Protein AF-A0A962WFE6-F1 (afdb_monomer)

Mean predicted aligned error: 22.73 Å

Foldseek 3Di:
DDDPPQDPFQQKKWKWKDFDDDDTDIDMAGQPVFKEFEAADPDCPPVNDQWDADPVSRYIHGPAPQGHRGAKMWGQDSVQGIKIDGPPIPVAKDWPNHGDDGIDGQDQQIWIDGHRMIMGMHRDPPVPPDDDDDDDDDDDDDDDDDDDDDDDDDDDDDDDDDDDDDDDDDDDDDDDDDDDDDDDDDDDDDDDDDDDDDDDDDDDDDDDDDDDDDPDDDDDDPVLADDDPLNVCCVVVLDPRVGSVVLVVQCVVVVHDSLVSVLVPDDLVSCVVVLVVVCVVVVAAEDEDQVVQLVFFDDDPLQDLVNCVVLLWTWGDDDDPQETEIEGQDPPPPVSVVVCVVRPPHHYGYHHYRPVSSVVSSVVVVVVCVVVPPQPAAEAEDDPVRLVVCVVPVVPDDLVVNLSSLVQVLVVLVFFKWKFDDDPFWTWIWTQHPNDIDTDDIHGLVCVLVNVQVVCVQFVHDSVDFPDKDWGWHWHQHPNWTWIWIKIWDQDPRTIMIMIGIDGLVLLQLACVPVPDDPVVSVVLVVVLPDQDDDDDDDDDPPPCRVSNVSNSVSPDPLVPFAAEEEDQADRHDRPSYHYHYADVVVPRDLVNRVVVVVVVPGSYYYYD

pLDDT: mean 74.24, std 23.18, range [21.94, 98.12]

Structure (mmCIF, N/CA/C/O backbone):
data_AF-A0A962WFE6-F1
#
_entry.id   AF-A0A962WFE6-F1
#
loop_
_atom_site.group_PDB
_atom_site.id
_atom_site.type_symbol
_atom_site.label_atom_id
_atom_site.label_alt_id
_atom_site.label_comp_id
_atom_site.label_asym_id
_atom_site.label_entity_id
_atom_site.label_seq_id
_atom_site.pdbx_PDB_ins_code
_atom_site.Cartn_x
_atom_site.Cartn_y
_atom_site.Cartn_z
_atom_site.occupancy
_atom_site.B_iso_or_equiv
_atom_site.auth_seq_id
_atom_site.auth_comp_id
_atom_site.auth_asym_id
_atom_site.auth_atom_id
_atom_site.pdbx_PDB_model_num
ATOM 1 N N . MET A 1 1 ? -25.437 59.662 17.216 1.00 37.47 1 MET A N 1
ATOM 2 C CA . MET A 1 1 ? -25.339 58.792 16.023 1.00 37.47 1 MET A CA 1
ATOM 3 C C . MET A 1 1 ? -26.642 58.022 15.920 1.00 37.47 1 MET A C 1
ATOM 5 O O . MET A 1 1 ? -27.067 57.496 16.943 1.00 37.47 1 MET A O 1
ATOM 9 N N . ASN A 1 2 ? -27.286 57.975 14.752 1.00 31.72 2 ASN A N 1
ATOM 10 C CA . ASN A 1 2 ? -28.442 57.094 14.572 1.00 31.72 2 ASN A CA 1
ATOM 11 C C . ASN A 1 2 ? -27.957 55.643 14.601 1.00 31.72 2 ASN A C 1
ATOM 13 O O . ASN A 1 2 ? -27.084 55.281 13.815 1.00 31.72 2 ASN A O 1
ATOM 17 N N . ARG A 1 3 ? -28.560 54.805 15.449 1.00 27.11 3 ARG A N 1
ATOM 18 C CA . ARG A 1 3 ? -28.691 53.390 15.092 1.00 27.11 3 ARG A CA 1
ATOM 19 C C . ARG A 1 3 ? -29.715 53.337 13.953 1.00 27.11 3 ARG A C 1
ATOM 21 O O . ARG A 1 3 ? -30.795 53.904 14.139 1.00 27.11 3 ARG A O 1
ATOM 28 N N . PRO A 1 4 ? -29.420 52.732 12.789 1.00 35.19 4 PRO A N 1
ATOM 29 C CA . PRO A 1 4 ? -30.483 52.399 11.853 1.00 35.19 4 PRO A CA 1
ATOM 30 C C . PRO A 1 4 ? -31.463 51.455 12.561 1.00 35.19 4 PRO A C 1
ATOM 32 O O . PRO A 1 4 ? -31.054 50.645 13.397 1.00 35.19 4 PRO A O 1
ATOM 35 N N . ALA A 1 5 ? -32.755 51.575 12.260 1.00 34.53 5 ALA A N 1
ATOM 36 C CA . ALA A 1 5 ? -33.719 50.581 12.716 1.00 34.53 5 ALA A CA 1
ATOM 37 C C . ALA A 1 5 ? -33.330 49.213 12.138 1.00 34.53 5 ALA A C 1
ATOM 39 O O . ALA A 1 5 ? -32.905 49.142 10.981 1.00 34.53 5 ALA A O 1
ATOM 40 N N . LEU A 1 6 ? -33.498 48.137 12.915 1.00 38.16 6 LEU A N 1
ATOM 41 C CA . LEU A 1 6 ? -33.465 46.798 12.334 1.00 38.16 6 LEU A CA 1
ATOM 42 C C . LEU A 1 6 ? -34.577 46.748 11.284 1.00 38.16 6 LEU A C 1
ATOM 44 O O . LEU A 1 6 ? -35.758 46.833 11.624 1.00 38.16 6 LEU A O 1
ATOM 48 N N . LYS A 1 7 ? -34.202 46.606 10.011 1.00 40.69 7 LYS A N 1
ATOM 49 C CA . LYS A 1 7 ? -35.133 46.062 9.028 1.00 40.69 7 LYS A CA 1
ATOM 50 C C . LYS A 1 7 ? -35.465 44.656 9.514 1.00 40.69 7 LYS A C 1
ATOM 52 O O . LYS A 1 7 ? -34.558 43.831 9.602 1.00 40.69 7 LYS A O 1
ATOM 57 N N . MET A 1 8 ? -36.733 44.383 9.813 1.00 47.50 8 MET A N 1
ATOM 58 C CA . MET A 1 8 ? -37.209 43.003 9.845 1.00 47.50 8 MET A CA 1
ATOM 59 C C . MET A 1 8 ? -37.100 42.480 8.415 1.00 47.50 8 MET A C 1
ATOM 61 O O . MET A 1 8 ? -37.927 42.790 7.559 1.00 47.50 8 MET A O 1
ATOM 65 N N . GLN A 1 9 ? -35.986 41.808 8.139 1.00 53.09 9 GLN A N 1
ATOM 66 C CA . GLN A 1 9 ? -35.747 41.153 6.866 1.00 53.09 9 GLN A CA 1
ATOM 67 C C . GLN A 1 9 ? -36.680 39.929 6.721 1.00 53.09 9 GLN A C 1
ATOM 69 O O . GLN A 1 9 ? -37.175 39.423 7.732 1.00 53.09 9 GLN A O 1
ATOM 74 N N . PRO A 1 10 ? -36.955 39.470 5.487 1.00 54.47 10 PRO A N 1
ATOM 75 C CA . PRO A 1 10 ? -37.842 38.337 5.208 1.00 54.47 10 PRO A CA 1
ATOM 76 C C . PRO A 1 10 ? -37.445 37.045 5.947 1.00 54.47 10 PRO A C 1
ATOM 78 O O . PRO A 1 10 ? -36.516 36.349 5.546 1.00 54.47 10 PRO A O 1
ATOM 81 N N . GLN A 1 11 ? -38.210 36.684 6.984 1.00 67.56 11 GLN A N 1
ATOM 82 C CA . GLN A 1 11 ? -38.046 35.445 7.766 1.00 67.56 11 GLN A CA 1
ATOM 83 C C . GLN A 1 11 ? -38.528 34.177 7.034 1.00 67.56 11 GLN A C 1
ATOM 85 O O . GLN A 1 11 ? -38.663 33.130 7.659 1.00 67.56 11 GLN A O 1
ATOM 90 N N . ALA A 1 12 ? -38.813 34.258 5.735 1.00 78.81 12 ALA A N 1
ATOM 91 C CA . ALA A 1 12 ? -39.232 33.124 4.927 1.00 78.81 12 ALA A CA 1
ATOM 92 C C . ALA A 1 12 ? -38.567 33.168 3.545 1.00 78.81 12 ALA A C 1
ATOM 94 O O . ALA A 1 12 ? -38.387 34.244 2.969 1.00 78.81 12 ALA A O 1
ATOM 95 N N . LEU A 1 13 ? -38.218 32.002 3.005 1.00 84.06 13 LEU A N 1
ATOM 96 C CA . LEU A 1 13 ? -37.596 31.837 1.692 1.00 84.06 13 LEU A CA 1
ATOM 97 C C . LEU A 1 13 ? -38.460 30.917 0.833 1.00 84.06 13 LEU A C 1
ATOM 99 O O . LEU A 1 13 ? -38.635 29.750 1.177 1.00 84.06 13 LEU A O 1
ATOM 103 N N . ARG A 1 14 ? -38.981 31.412 -0.295 1.00 86.50 14 ARG A N 1
ATOM 104 C CA . ARG A 1 14 ? -39.600 30.543 -1.300 1.00 86.50 14 ARG A CA 1
ATOM 105 C C . ARG A 1 14 ? -38.505 29.844 -2.092 1.00 86.50 14 ARG A C 1
ATOM 107 O O . ARG A 1 14 ? -37.544 30.484 -2.525 1.00 86.50 14 ARG A O 1
ATOM 114 N N . VAL A 1 15 ? -38.690 28.549 -2.291 1.00 85.12 15 VAL A N 1
ATOM 115 C CA . VAL A 1 15 ? -37.812 27.677 -3.062 1.00 85.12 15 VAL A CA 1
ATOM 116 C C . VAL A 1 15 ? -38.646 27.040 -4.165 1.00 85.12 15 VAL A C 1
ATOM 118 O O . VAL A 1 15 ? -39.562 26.273 -3.884 1.00 85.12 15 VAL A O 1
ATOM 121 N N . THR A 1 16 ? -38.320 27.369 -5.413 1.00 84.50 16 THR A N 1
ATOM 122 C CA . THR A 1 16 ? -38.904 26.746 -6.606 1.00 84.50 16 THR A CA 1
ATOM 123 C C . THR A 1 16 ? -37.903 25.743 -7.167 1.00 84.50 16 THR A C 1
ATOM 125 O O . THR A 1 16 ? -36.825 26.127 -7.631 1.00 84.50 16 THR A O 1
ATOM 128 N N . VAL A 1 17 ? -38.242 24.457 -7.130 1.00 81.25 17 VAL A N 1
ATOM 129 C CA . VAL A 1 17 ? -37.422 23.348 -7.639 1.00 81.25 17 VAL A CA 1
ATOM 130 C C . VAL A 1 17 ? -37.636 23.173 -9.138 1.00 81.25 17 VAL A C 1
ATOM 132 O O . VAL A 1 17 ? -38.768 23.209 -9.615 1.00 81.25 17 VAL A O 1
ATOM 135 N N . ARG A 1 18 ? -36.572 22.891 -9.897 1.00 79.50 18 ARG A N 1
ATOM 136 C CA . ARG A 1 18 ? -36.665 22.363 -11.266 1.00 79.50 18 ARG A CA 1
ATOM 137 C C . ARG A 1 18 ? -35.657 21.231 -11.470 1.00 79.50 18 ARG A C 1
ATOM 139 O O . ARG A 1 18 ? -34.460 21.481 -11.600 1.00 79.50 18 ARG A O 1
ATOM 146 N N . THR A 1 19 ? -36.147 19.995 -11.527 1.00 67.94 19 THR A N 1
ATOM 147 C CA . THR A 1 19 ? -35.404 18.834 -12.048 1.00 67.94 19 THR A CA 1
ATOM 148 C C . THR A 1 19 ? -35.606 18.711 -13.566 1.00 67.94 19 THR A C 1
ATOM 150 O O . THR A 1 19 ? -36.479 19.369 -14.138 1.00 67.94 19 THR A O 1
ATOM 153 N N . GLY A 1 20 ? -34.774 17.911 -14.244 1.00 56.03 20 GLY A N 1
ATOM 154 C CA . GLY A 1 20 ? -34.591 17.891 -15.709 1.00 56.03 20 GLY A CA 1
ATOM 155 C C . GLY A 1 20 ? -35.759 17.383 -16.575 1.00 56.03 20 GLY A C 1
ATOM 156 O O . GLY A 1 20 ? -35.563 16.494 -17.398 1.00 56.03 20 GLY A O 1
ATOM 157 N N . GLY A 1 21 ? -36.957 17.951 -16.424 1.00 52.16 21 GLY A N 1
ATOM 158 C CA . GLY A 1 21 ? -38.159 17.635 -17.208 1.00 52.16 21 GLY A CA 1
ATOM 159 C C . GLY A 1 21 ? -39.479 17.746 -16.433 1.00 52.16 21 GLY A C 1
ATOM 160 O O . GLY A 1 21 ? -40.542 17.676 -17.046 1.00 52.16 21 GLY A O 1
ATOM 161 N N . GLY A 1 22 ? -39.423 17.919 -15.108 1.00 53.38 22 GLY A N 1
ATOM 162 C CA . GLY A 1 22 ? -40.600 17.982 -14.239 1.00 53.38 22 GLY A CA 1
ATOM 163 C C . GLY A 1 22 ? -41.364 19.312 -14.284 1.00 53.38 22 GLY A C 1
ATOM 164 O O . GLY A 1 22 ? -40.865 20.341 -14.752 1.00 53.38 22 GLY A O 1
ATOM 165 N N . ALA A 1 23 ? -42.582 19.290 -13.738 1.00 50.41 23 ALA A N 1
ATOM 166 C CA . ALA A 1 23 ? -43.240 20.507 -13.267 1.00 50.41 23 ALA A CA 1
ATOM 167 C C . ALA A 1 23 ? -42.469 21.070 -12.052 1.00 50.41 23 ALA A C 1
ATOM 169 O O . ALA A 1 23 ? -41.825 20.293 -11.347 1.00 50.41 23 ALA A O 1
ATOM 170 N N . PRO A 1 24 ? -42.484 22.392 -11.812 1.00 59.84 24 PRO A N 1
ATOM 171 C CA . PRO A 1 24 ? -41.824 22.960 -10.645 1.00 59.84 24 PRO A CA 1
ATOM 172 C C . PRO A 1 24 ? -42.601 22.657 -9.357 1.00 59.84 24 PRO A C 1
ATOM 174 O O . PRO A 1 24 ? -43.800 22.929 -9.291 1.00 59.84 24 PRO A O 1
ATOM 177 N N . ASP A 1 25 ? -41.906 22.147 -8.341 1.00 70.12 25 ASP A N 1
ATOM 178 C CA . ASP A 1 25 ? -42.404 22.081 -6.964 1.00 70.12 25 ASP A CA 1
ATOM 179 C C . ASP A 1 25 ? -42.006 23.369 -6.223 1.00 70.12 25 ASP A C 1
ATOM 181 O O . ASP A 1 25 ? -40.836 23.760 -6.241 1.00 70.12 25 ASP A O 1
ATOM 185 N N . ASP A 1 26 ? -42.967 24.014 -5.561 1.00 77.75 26 ASP A N 1
ATOM 186 C CA . ASP A 1 26 ? -42.768 25.220 -4.748 1.00 77.75 26 ASP A CA 1
ATOM 187 C C . ASP A 1 26 ? -42.945 24.884 -3.259 1.00 77.75 26 ASP A C 1
ATOM 189 O O . ASP A 1 26 ? -43.975 24.338 -2.859 1.00 77.75 26 ASP A O 1
ATOM 193 N N . PHE A 1 27 ? -41.984 25.275 -2.420 1.00 80.31 27 PHE A N 1
ATOM 194 C CA . PHE A 1 27 ? -42.115 25.247 -0.959 1.00 80.31 27 PHE A CA 1
ATOM 195 C C . PHE A 1 27 ? -41.532 26.506 -0.305 1.00 80.31 27 PHE A C 1
ATOM 197 O O . PHE A 1 27 ? -40.940 27.366 -0.965 1.00 80.31 27 PHE A O 1
ATOM 204 N N . VAL A 1 28 ? -41.742 26.645 1.006 1.00 81.69 28 VAL A N 1
ATOM 205 C CA . VAL A 1 28 ? -41.278 27.784 1.805 1.00 81.69 28 VAL A CA 1
ATOM 206 C C . VAL A 1 28 ? -40.507 27.276 3.016 1.00 81.69 28 VAL A C 1
ATOM 208 O O . VAL A 1 28 ? -41.004 26.426 3.747 1.00 81.69 28 VAL A O 1
ATOM 211 N N . LEU A 1 29 ? -39.312 27.823 3.222 1.00 81.69 29 LEU A N 1
ATOM 212 C CA . LEU A 1 29 ? -38.493 27.627 4.417 1.00 81.69 29 LEU A CA 1
ATOM 213 C C . LEU A 1 29 ? -38.719 28.796 5.378 1.00 81.69 29 LEU A C 1
ATOM 215 O O . LEU A 1 29 ? -38.765 29.941 4.921 1.00 81.69 29 LEU A O 1
ATOM 219 N N . ASP A 1 30 ? -38.814 28.545 6.683 1.00 73.62 30 ASP A N 1
ATOM 220 C CA . ASP A 1 30 ? -38.769 29.600 7.704 1.00 73.62 30 ASP A CA 1
ATOM 221 C C . ASP A 1 30 ? -37.339 29.840 8.215 1.00 73.62 30 ASP A C 1
ATOM 223 O O . ASP A 1 30 ? -36.505 28.941 8.225 1.00 73.62 30 ASP A O 1
ATOM 227 N N . GLY A 1 31 ? -37.036 31.067 8.638 1.00 60.31 31 GLY A N 1
ATOM 228 C CA . GLY A 1 31 ? -35.746 31.448 9.224 1.00 60.31 31 GLY A CA 1
ATOM 229 C C . GLY A 1 31 ? -35.655 31.226 10.739 1.00 60.31 31 GLY A C 1
ATOM 230 O O . GLY A 1 31 ? -34.865 31.905 11.394 1.00 60.31 31 GLY A O 1
ATOM 231 N N . ILE A 1 32 ? -36.500 30.363 11.317 1.00 59.19 32 ILE A N 1
ATOM 232 C CA . ILE A 1 32 ? -36.575 30.082 12.761 1.00 59.19 32 ILE A CA 1
ATOM 233 C C . ILE A 1 32 ? -35.850 28.769 13.095 1.00 59.19 32 ILE A C 1
ATOM 235 O O . ILE A 1 32 ? -35.189 28.707 14.131 1.00 59.19 32 ILE A O 1
ATOM 239 N N . SER A 1 33 ? -35.897 27.762 12.214 1.00 58.44 33 SER A N 1
ATOM 240 C CA . SER A 1 33 ? -35.107 26.518 12.339 1.00 58.44 33 SER A CA 1
ATOM 241 C C . SER A 1 33 ? -33.586 26.726 12.204 1.00 58.44 33 SER A C 1
ATOM 243 O O . SER A 1 33 ? -32.796 25.971 12.766 1.00 58.44 33 SER A O 1
ATOM 245 N N . GLY A 1 34 ? -33.159 27.788 11.514 1.00 64.25 34 GLY A N 1
ATOM 246 C CA . GLY A 1 34 ? -31.775 28.275 11.479 1.00 64.25 34 GLY A CA 1
ATOM 247 C C . GLY A 1 34 ? -30.902 27.722 10.345 1.00 64.25 34 GLY A C 1
ATOM 248 O O . GLY A 1 34 ? -30.227 28.513 9.687 1.00 64.25 34 GLY A O 1
ATOM 249 N N . GLU A 1 35 ? -30.928 26.414 10.070 1.00 82.12 35 GLU A N 1
ATOM 250 C CA . GLU A 1 35 ? -30.151 25.778 8.990 1.00 82.12 35 GLU A CA 1
ATOM 251 C C . GLU A 1 35 ? -30.949 24.672 8.284 1.00 82.12 35 GLU A C 1
ATOM 253 O O . GLU A 1 35 ? -31.484 23.781 8.933 1.00 82.12 35 GLU A O 1
ATOM 258 N N . TYR A 1 36 ? -30.947 24.692 6.947 1.00 86.75 36 TYR A N 1
ATOM 259 C CA . TYR A 1 36 ? -31.472 23.629 6.091 1.00 86.75 36 TYR A CA 1
ATOM 260 C C . TYR A 1 36 ? -30.341 22.997 5.287 1.00 86.75 36 TYR A C 1
ATOM 262 O O . TYR A 1 36 ? -29.592 23.689 4.590 1.00 86.75 36 TYR A O 1
ATOM 270 N N . ARG A 1 37 ? -30.233 21.671 5.326 1.00 89.38 37 ARG A N 1
ATOM 271 C CA . ARG A 1 37 ? -29.210 20.914 4.591 1.00 89.38 37 ARG A CA 1
ATOM 272 C C . ARG A 1 37 ? -29.788 20.329 3.317 1.00 89.38 37 ARG A C 1
ATOM 274 O O . ARG A 1 37 ? -30.703 19.515 3.374 1.00 89.38 37 ARG A O 1
ATOM 281 N N . VAL A 1 38 ? -29.234 20.706 2.166 1.00 89.69 38 VAL A N 1
ATOM 282 C CA . VAL A 1 38 ? -29.639 20.136 0.877 1.00 89.69 38 VAL A CA 1
ATOM 283 C C . VAL A 1 38 ? -28.786 18.910 0.579 1.00 89.69 38 VAL A C 1
ATOM 285 O O . VAL A 1 38 ? -27.551 18.978 0.560 1.00 89.69 38 VAL A O 1
ATOM 288 N N . GLY A 1 39 ? -29.446 17.778 0.352 1.00 86.44 39 GLY A N 1
ATOM 289 C CA . GLY A 1 39 ? -28.802 16.482 0.190 1.00 86.44 39 GLY A CA 1
ATOM 290 C C . GLY A 1 39 ? -29.530 15.569 -0.789 1.00 86.44 39 GLY A C 1
ATOM 291 O O . GLY A 1 39 ? -30.694 15.778 -1.117 1.00 86.44 39 GLY A O 1
ATOM 292 N N . ARG A 1 40 ? -28.848 14.529 -1.269 1.00 87.00 40 ARG A N 1
ATOM 293 C CA . ARG A 1 40 ? -29.458 13.536 -2.159 1.00 87.00 40 ARG A CA 1
ATOM 294 C C . ARG A 1 40 ? -30.413 12.616 -1.395 1.00 87.00 40 ARG A C 1
ATOM 296 O O . ARG A 1 40 ? -29.980 11.890 -0.498 1.00 87.00 40 ARG A O 1
ATOM 303 N N . GLY A 1 41 ? -31.680 12.603 -1.802 1.00 74.75 41 GLY A N 1
ATOM 304 C CA . GLY A 1 41 ? -32.680 11.637 -1.350 1.00 74.75 41 GLY A CA 1
ATOM 305 C C . GLY A 1 41 ? -32.356 10.213 -1.812 1.00 74.75 41 GLY A C 1
ATOM 306 O O . GLY A 1 41 ? -31.716 10.000 -2.838 1.00 74.75 41 GLY A O 1
ATOM 307 N N . THR A 1 42 ? -32.790 9.213 -1.046 1.00 56.59 42 THR A N 1
ATOM 308 C CA . THR A 1 42 ? -32.749 7.793 -1.465 1.00 56.59 42 THR A CA 1
ATOM 309 C C . THR A 1 42 ? -34.133 7.156 -1.533 1.00 56.59 42 THR A C 1
ATOM 311 O O . THR A 1 42 ? -34.254 5.957 -1.770 1.00 56.59 42 THR A O 1
ATOM 314 N N . HIS A 1 43 ? -35.170 7.962 -1.325 1.00 51.62 43 HIS A N 1
ATOM 315 C CA . HIS A 1 43 ? -36.565 7.608 -1.494 1.00 51.62 43 HIS A CA 1
ATOM 316 C C . HIS A 1 43 ? -37.208 8.662 -2.389 1.00 51.62 43 HIS A C 1
ATOM 318 O O . HIS A 1 43 ? -37.159 9.845 -2.064 1.00 51.62 43 HIS A O 1
ATOM 324 N N . THR A 1 44 ? -37.901 8.236 -3.442 1.00 48.84 44 THR A N 1
ATOM 325 C CA . THR A 1 44 ? -39.114 8.956 -3.828 1.00 48.84 44 THR A CA 1
ATOM 326 C C . THR A 1 44 ? -40.042 8.936 -2.617 1.00 48.84 44 THR A C 1
ATOM 328 O O . THR A 1 44 ? -40.292 7.860 -2.059 1.00 48.84 44 THR A O 1
ATOM 331 N N . SER A 1 45 ? -40.551 10.093 -2.201 1.00 44.56 45 SER A N 1
ATOM 332 C CA . SER A 1 45 ? -41.589 10.168 -1.170 1.00 44.56 45 SER A CA 1
ATOM 333 C C . SER A 1 45 ? -42.812 9.320 -1.561 1.00 44.56 45 SER A C 1
ATOM 335 O O . SER A 1 45 ? -42.999 8.969 -2.729 1.00 44.56 45 SER A O 1
ATOM 337 N N . GLY A 1 46 ? -43.716 9.048 -0.615 1.00 43.91 46 GLY A N 1
ATOM 338 C CA . GLY A 1 46 ? -45.001 8.402 -0.930 1.00 43.91 46 GLY A CA 1
ATOM 339 C C . GLY A 1 46 ? -45.873 9.180 -1.936 1.00 43.91 46 GLY A C 1
ATOM 340 O O . GLY A 1 46 ? -46.797 8.602 -2.500 1.00 43.91 46 GLY A O 1
ATOM 341 N N . SER A 1 47 ? -45.570 10.465 -2.182 1.00 50.34 47 SER A N 1
ATOM 342 C CA . SER A 1 47 ? -46.196 11.309 -3.211 1.00 50.34 47 SER A CA 1
ATOM 343 C C . SER A 1 47 ? -45.499 11.258 -4.580 1.00 50.34 47 SER A C 1
ATOM 345 O O . SER A 1 47 ? -46.045 11.783 -5.546 1.00 50.34 47 SER A O 1
ATOM 347 N N . GLY A 1 48 ? -44.318 10.635 -4.692 1.00 52.75 48 GLY A N 1
ATOM 348 C CA . GLY A 1 48 ? -43.549 10.559 -5.940 1.00 52.75 48 GLY A CA 1
ATOM 349 C C . GLY A 1 48 ? -42.910 11.882 -6.380 1.00 52.75 48 GLY A C 1
ATOM 350 O O . GLY A 1 48 ? -42.583 12.028 -7.557 1.00 52.75 48 GLY A O 1
ATOM 351 N N . GLN A 1 49 ? -42.753 12.849 -5.470 1.00 58.22 49 GLN A N 1
ATOM 352 C CA . GLN A 1 49 ? -42.143 14.146 -5.779 1.00 58.22 49 GLN A CA 1
ATOM 353 C C . GLN A 1 49 ? -40.604 14.070 -5.779 1.00 58.22 49 GLN A C 1
ATOM 355 O O . GLN A 1 49 ? -40.029 13.359 -4.950 1.00 58.22 49 GLN A O 1
ATOM 360 N N . PRO A 1 50 ? -39.926 14.814 -6.676 1.00 63.31 50 PRO A N 1
ATOM 361 C CA . PRO A 1 50 ? -38.468 14.823 -6.795 1.00 63.31 50 PRO A CA 1
ATOM 362 C C . PRO A 1 50 ? -37.752 15.560 -5.653 1.00 63.31 50 PRO A C 1
ATOM 364 O O . PRO A 1 50 ? -36.532 15.450 -5.539 1.00 63.31 50 PRO A O 1
ATOM 367 N N . VAL A 1 51 ? -38.471 16.328 -4.827 1.00 75.50 51 VAL A N 1
ATOM 368 C CA . VAL A 1 51 ? -37.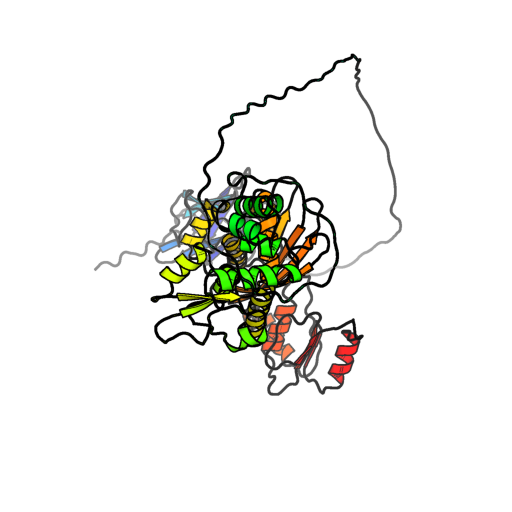939 16.946 -3.605 1.00 75.50 51 VAL A CA 1
ATOM 369 C C . VAL A 1 51 ? -38.928 16.781 -2.459 1.00 75.50 51 VAL A C 1
ATOM 371 O O . VAL A 1 51 ? -40.135 16.923 -2.647 1.00 75.50 51 VAL A O 1
ATOM 374 N N . TYR A 1 52 ? -38.406 16.511 -1.265 1.00 76.62 52 TYR A N 1
ATOM 375 C CA . TYR A 1 52 ? -39.156 16.544 -0.011 1.00 76.62 52 TYR A CA 1
ATOM 376 C C . TYR A 1 52 ? -38.297 17.132 1.116 1.00 76.62 52 TYR A C 1
ATOM 378 O O . TYR A 1 52 ? -37.068 17.130 1.043 1.00 76.62 52 TYR A O 1
ATOM 386 N N . ILE A 1 53 ? -38.951 17.635 2.160 1.00 75.94 53 ILE A N 1
ATOM 387 C CA . ILE A 1 53 ? -38.315 18.009 3.431 1.00 75.94 53 ILE A CA 1
ATOM 388 C C . ILE A 1 53 ? -38.623 16.896 4.440 1.00 75.94 53 ILE A C 1
ATOM 390 O O . ILE A 1 53 ? -39.660 16.239 4.319 1.00 75.94 53 ILE A O 1
ATOM 394 N N . ASP A 1 54 ? -37.727 16.632 5.389 1.00 73.88 54 ASP A N 1
ATOM 395 C CA . ASP A 1 54 ? -37.976 15.657 6.453 1.00 73.88 54 ASP A CA 1
ATOM 396 C C . ASP A 1 54 ? -38.945 16.149 7.541 1.00 73.88 54 ASP A C 1
ATOM 398 O O . ASP A 1 54 ? -39.227 17.338 7.670 1.00 73.88 54 ASP A O 1
ATOM 402 N N . ASP A 1 55 ? -39.442 15.208 8.353 1.00 65.88 55 ASP A N 1
ATOM 403 C CA . ASP A 1 55 ? -40.427 15.455 9.421 1.00 65.88 55 ASP A CA 1
ATOM 404 C C . ASP A 1 55 ? -39.931 16.427 10.518 1.00 65.88 55 ASP A C 1
ATOM 406 O O . ASP A 1 55 ? -40.716 16.862 11.362 1.00 65.88 55 ASP A O 1
ATOM 410 N N . LEU A 1 56 ? -38.630 16.744 10.530 1.00 66.50 56 LEU A N 1
ATOM 411 C CA . LEU A 1 56 ? -37.995 17.703 11.440 1.00 66.50 56 LEU A CA 1
ATOM 412 C C . LEU A 1 56 ? -37.874 19.113 10.843 1.00 66.50 56 LEU A C 1
ATOM 414 O O . LEU A 1 56 ? -37.727 20.070 11.599 1.00 66.50 56 LEU A O 1
ATOM 418 N N . GLY A 1 57 ? -37.954 19.259 9.516 1.00 65.88 57 GLY A N 1
ATOM 419 C CA . GLY A 1 57 ? -37.763 20.540 8.838 1.00 65.88 57 GLY A CA 1
ATOM 420 C C . GLY A 1 57 ? -36.298 20.967 8.693 1.00 65.88 57 GLY A C 1
ATOM 421 O O . GLY A 1 57 ? -36.046 22.151 8.494 1.00 65.88 57 GLY A O 1
ATOM 422 N N . GLU A 1 58 ? -35.336 20.045 8.798 1.00 76.94 58 GLU A N 1
ATOM 423 C CA . GLU A 1 58 ? -33.892 20.351 8.823 1.00 76.94 58 GLU A CA 1
ATOM 424 C C . GLU A 1 58 ? -33.166 19.911 7.536 1.00 76.94 58 GLU A C 1
ATOM 426 O O . GLU A 1 58 ? -32.147 20.497 7.157 1.00 76.94 58 GLU A O 1
ATOM 431 N N . HIS A 1 59 ? -33.683 18.908 6.816 1.00 81.88 59 HIS A N 1
ATOM 432 C CA . HIS A 1 59 ? -33.068 18.398 5.586 1.00 81.88 59 HIS A CA 1
ATOM 433 C C . HIS A 1 59 ? -34.003 18.461 4.372 1.00 81.88 59 HIS A C 1
ATOM 435 O O . HIS A 1 59 ? -35.108 17.923 4.374 1.00 81.88 59 HIS A O 1
ATOM 441 N N . ILE A 1 60 ? -33.498 19.058 3.288 1.00 86.50 60 ILE A N 1
ATOM 442 C CA . ILE A 1 60 ? -34.121 19.109 1.962 1.00 86.50 60 ILE A CA 1
ATOM 443 C C . ILE A 1 60 ? -33.498 17.999 1.109 1.00 86.50 60 ILE A C 1
ATOM 445 O O . ILE A 1 60 ? -32.342 18.093 0.686 1.00 86.50 60 ILE A O 1
ATOM 449 N N . TYR A 1 61 ? -34.263 16.946 0.845 1.00 84.00 61 TYR A N 1
ATOM 450 C CA . TYR A 1 61 ? -33.830 15.796 0.060 1.00 84.00 61 TYR A CA 1
ATOM 451 C C . TYR A 1 61 ? -34.240 15.938 -1.405 1.00 84.00 61 TYR A C 1
ATOM 453 O O . TYR A 1 61 ? -35.414 16.129 -1.707 1.00 84.00 61 TYR A O 1
ATOM 461 N N . VAL A 1 62 ? -33.271 15.804 -2.312 1.00 84.75 62 VAL A N 1
ATOM 462 C CA . VAL A 1 62 ? -33.445 15.925 -3.767 1.00 84.75 62 VAL A CA 1
ATOM 463 C C . VAL A 1 62 ? -33.136 14.597 -4.456 1.00 84.75 62 VAL A C 1
ATOM 465 O O . VAL A 1 62 ? -32.057 14.034 -4.254 1.00 84.75 62 VAL A O 1
ATOM 468 N N . ASP A 1 63 ? -34.049 14.105 -5.290 1.00 81.75 63 ASP A N 1
ATOM 469 C CA . ASP A 1 63 ? -33.852 12.920 -6.135 1.00 81.75 63 ASP A CA 1
ATOM 470 C C . ASP A 1 63 ? -33.046 13.274 -7.399 1.00 81.75 63 ASP A C 1
ATOM 472 O O . ASP A 1 63 ? -33.561 13.401 -8.510 1.00 81.75 63 ASP A O 1
ATOM 476 N N . ASP A 1 64 ? -31.747 13.502 -7.201 1.00 78.88 64 ASP A N 1
ATOM 477 C CA . ASP A 1 64 ? -30.768 13.736 -8.261 1.00 78.88 64 ASP A CA 1
ATOM 478 C C . ASP A 1 64 ? -29.488 12.955 -7.946 1.00 78.88 64 ASP A C 1
ATOM 480 O O . ASP A 1 64 ? -28.792 13.220 -6.961 1.00 78.88 64 ASP A O 1
ATOM 484 N N . GLN A 1 65 ? -29.154 11.978 -8.793 1.00 78.31 65 GLN A N 1
ATOM 485 C CA . GLN A 1 65 ? -27.998 11.101 -8.588 1.00 78.31 65 GLN A CA 1
ATOM 486 C C . GLN A 1 65 ? -26.656 11.850 -8.495 1.00 78.31 65 GLN A C 1
ATOM 488 O O . GLN A 1 65 ? -25.734 11.352 -7.842 1.00 78.31 65 GLN A O 1
ATOM 493 N N . TYR A 1 66 ? -26.553 13.043 -9.090 1.00 81.00 66 TYR A N 1
ATOM 494 C CA . TYR A 1 66 ? -25.351 13.879 -9.105 1.00 81.00 66 TYR A CA 1
ATOM 495 C C . TYR A 1 66 ? -25.245 14.817 -7.888 1.00 81.00 66 TYR A C 1
ATOM 497 O O . TYR A 1 66 ? -24.219 15.480 -7.716 1.00 81.00 66 TYR A O 1
ATOM 505 N N . ILE A 1 67 ? -26.265 14.870 -7.028 1.00 86.25 67 ILE A N 1
ATOM 506 C CA . ILE A 1 67 ? -26.216 15.589 -5.750 1.00 86.25 67 ILE A CA 1
ATOM 507 C C . ILE A 1 67 ? -25.534 14.719 -4.675 1.00 86.25 67 ILE A C 1
ATOM 509 O O . ILE A 1 67 ? -25.530 13.486 -4.720 1.00 86.25 67 ILE A O 1
ATOM 513 N N . SER A 1 68 ? -24.903 15.380 -3.705 1.00 84.31 68 SER A N 1
ATOM 514 C CA . SER A 1 68 ? -24.172 14.752 -2.592 1.00 84.31 68 SER A CA 1
ATOM 515 C C . SER A 1 68 ? -25.105 14.540 -1.396 1.00 84.31 68 SER A C 1
ATOM 517 O O . SER A 1 68 ? -26.076 15.272 -1.249 1.00 84.31 68 SER A O 1
ATOM 519 N N . ARG A 1 69 ? -24.821 13.598 -0.483 1.00 82.31 69 ARG A N 1
ATOM 520 C CA . ARG A 1 69 ? -25.668 13.395 0.720 1.00 82.31 69 ARG A CA 1
ATOM 521 C C . ARG A 1 69 ? -25.761 14.632 1.625 1.00 82.31 69 ARG A C 1
ATOM 523 O O . ARG A 1 69 ? -26.818 14.889 2.175 1.00 82.31 69 ARG A O 1
ATOM 530 N N . ASN A 1 70 ? -24.675 15.395 1.730 1.00 86.69 70 ASN A N 1
ATOM 531 C CA . ASN A 1 70 ? -24.674 16.791 2.158 1.00 86.69 70 ASN A CA 1
ATOM 532 C C . ASN A 1 70 ? -24.016 17.556 1.003 1.00 86.69 70 ASN A C 1
ATOM 534 O O . ASN A 1 70 ? -22.857 17.278 0.699 1.00 86.69 70 ASN A O 1
ATOM 538 N N . HIS A 1 71 ? -24.749 18.409 0.288 1.00 89.25 71 HIS A N 1
ATOM 539 C CA . HIS A 1 71 ? -24.242 19.099 -0.907 1.00 89.25 71 HIS A CA 1
ATOM 540 C C . HIS A 1 71 ? -24.036 20.590 -0.631 1.00 89.25 71 HIS A C 1
ATOM 542 O O . HIS A 1 71 ? -22.943 21.110 -0.831 1.00 89.25 71 HIS A O 1
ATOM 548 N N . CYS A 1 72 ? -25.041 21.251 -0.064 1.00 92.88 72 CYS A N 1
ATOM 549 C CA . CYS A 1 72 ? -24.919 22.602 0.470 1.00 92.88 72 CYS A CA 1
ATOM 550 C C . CYS A 1 72 ? -25.789 22.765 1.724 1.00 92.88 72 CYS A C 1
ATOM 552 O O . CYS A 1 72 ? -26.613 21.900 2.041 1.00 92.88 72 CYS A O 1
ATOM 554 N N . ARG A 1 73 ? -25.623 23.885 2.427 1.00 92.69 73 ARG A N 1
ATOM 555 C CA . ARG A 1 73 ? -26.594 24.372 3.413 1.00 92.69 73 ARG A CA 1
ATOM 556 C C . ARG A 1 73 ? -27.146 25.730 3.005 1.00 92.69 73 ARG A C 1
ATOM 558 O O . ARG A 1 73 ? -26.422 26.542 2.430 1.00 92.69 73 ARG A O 1
ATOM 565 N N . ILE A 1 74 ? -28.414 25.958 3.330 1.00 91.50 74 ILE A N 1
ATOM 566 C CA . ILE A 1 74 ? -29.124 27.233 3.219 1.00 91.50 74 ILE A CA 1
ATOM 567 C C . ILE A 1 74 ? -29.515 27.621 4.648 1.00 91.50 74 ILE A C 1
ATOM 569 O O . ILE A 1 74 ? -30.241 26.880 5.304 1.00 91.50 74 ILE A O 1
ATOM 573 N N . PHE A 1 75 ? -29.004 28.735 5.163 1.00 89.06 75 PHE A N 1
ATOM 574 C CA . PHE A 1 75 ? -29.139 29.102 6.579 1.00 89.06 75 PHE A CA 1
ATOM 575 C C . PHE A 1 75 ? -29.436 30.591 6.761 1.00 89.06 75 PHE A C 1
ATOM 577 O O . PHE A 1 75 ? -29.233 31.386 5.843 1.00 89.06 75 PHE A O 1
ATOM 584 N N . TRP A 1 76 ? -29.948 30.966 7.933 1.00 83.44 76 TRP A N 1
ATOM 585 C CA . TRP A 1 76 ? -30.337 32.342 8.246 1.00 83.44 76 TRP A CA 1
ATOM 586 C C . TRP A 1 76 ? -29.436 32.955 9.320 1.00 83.44 76 TRP A C 1
ATOM 588 O O . TRP A 1 76 ? -29.361 32.449 10.440 1.00 83.44 76 TRP A O 1
ATOM 598 N N . GLU A 1 77 ? -28.808 34.093 9.017 1.00 81.81 77 GLU A N 1
ATOM 599 C CA . GLU A 1 77 ? -28.012 34.862 9.973 1.00 81.81 77 GLU A CA 1
ATOM 600 C C . GLU A 1 77 ? -28.571 36.280 10.164 1.00 81.81 77 GLU A C 1
ATOM 602 O O . GLU A 1 77 ? -28.785 37.037 9.219 1.00 81.81 77 GLU A O 1
ATOM 607 N N . ALA A 1 78 ? -28.784 36.683 11.421 1.00 72.19 78 ALA A N 1
ATOM 608 C CA . ALA A 1 78 ? -29.505 37.914 11.765 1.00 72.19 78 ALA A CA 1
ATOM 609 C C . ALA A 1 78 ? -28.821 39.230 11.325 1.00 72.19 78 ALA A C 1
ATOM 611 O O . ALA A 1 78 ? -29.454 40.289 11.379 1.00 72.19 78 ALA A O 1
ATOM 612 N N . SER A 1 79 ? -27.549 39.184 10.916 1.00 73.94 79 SER A N 1
ATOM 613 C CA . SER A 1 79 ? -26.795 40.314 10.352 1.00 73.94 79 SER A CA 1
ATOM 614 C C . SER A 1 79 ? -26.727 40.328 8.823 1.00 73.94 79 SER A C 1
ATOM 616 O O . SER A 1 79 ? -26.606 41.416 8.260 1.00 73.94 79 SER A O 1
ATOM 618 N N . GLU A 1 80 ? -26.808 39.168 8.164 1.00 70.81 80 GLU A N 1
ATOM 619 C CA . GLU A 1 80 ? -26.486 39.008 6.731 1.00 70.81 80 GLU A CA 1
ATOM 620 C C . GLU A 1 80 ? -27.646 38.437 5.894 1.00 70.81 80 GLU A C 1
ATOM 622 O O . GLU A 1 80 ? -27.617 38.521 4.671 1.00 70.81 80 GLU A O 1
ATOM 627 N N . GLY A 1 81 ? -28.712 37.948 6.534 1.00 82.38 81 GLY A N 1
ATOM 628 C CA . GLY A 1 81 ? -29.903 37.419 5.874 1.00 82.38 81 GLY A CA 1
ATOM 629 C C . GLY A 1 81 ? -29.801 35.920 5.588 1.00 82.38 81 GLY A C 1
ATOM 630 O O . GLY A 1 81 ? -29.253 35.157 6.382 1.00 82.38 81 GLY A O 1
ATOM 631 N N . TRP A 1 82 ? -30.369 35.487 4.461 1.00 87.19 82 TRP A N 1
ATOM 632 C CA . TRP A 1 82 ? -30.244 34.108 3.988 1.00 87.19 82 TRP A CA 1
ATOM 633 C C . TRP A 1 82 ? -28.886 33.920 3.308 1.00 87.19 82 TRP A C 1
ATOM 635 O O . TRP A 1 82 ? -28.530 34.693 2.420 1.00 87.19 82 TRP A O 1
ATOM 645 N N . LEU A 1 83 ? -28.161 32.869 3.681 1.00 89.06 83 LEU A N 1
ATOM 646 C CA . LEU A 1 83 ? -26.844 32.507 3.161 1.00 89.06 83 LEU A CA 1
ATOM 647 C C . LEU A 1 83 ? -26.858 31.083 2.588 1.00 89.06 83 LEU A C 1
ATOM 649 O O . LEU A 1 83 ? -27.582 30.214 3.076 1.00 89.06 83 LEU A O 1
ATOM 653 N N . ILE A 1 84 ? -26.028 30.835 1.572 1.00 90.94 84 ILE A N 1
ATOM 654 C CA . ILE A 1 84 ? -25.761 29.499 1.015 1.00 90.94 84 ILE A CA 1
ATOM 655 C C . ILE A 1 84 ? -24.271 29.194 1.110 1.00 90.94 84 ILE A C 1
ATOM 657 O O . ILE A 1 84 ? -23.457 30.052 0.776 1.00 90.94 84 ILE A O 1
ATOM 661 N N . GLU A 1 85 ? -23.915 27.966 1.482 1.00 91.75 85 GLU A N 1
ATOM 662 C CA . GLU A 1 85 ? -22.533 27.473 1.510 1.00 91.75 85 GLU A CA 1
ATOM 663 C C . GLU A 1 85 ? -22.449 26.033 0.971 1.00 91.75 85 GLU A C 1
ATOM 665 O O . GLU A 1 85 ? -23.278 25.188 1.315 1.00 91.75 85 GLU A O 1
ATOM 670 N N . ASP A 1 86 ? -21.449 25.744 0.133 1.00 91.69 86 ASP A N 1
ATOM 671 C CA . ASP A 1 86 ? -21.157 24.390 -0.359 1.00 91.69 86 ASP A CA 1
ATOM 672 C C . ASP A 1 86 ? -20.503 23.536 0.743 1.00 91.69 86 ASP A C 1
ATOM 674 O O . ASP A 1 86 ? -19.525 23.948 1.366 1.00 91.69 86 ASP A O 1
ATOM 678 N N . LEU A 1 87 ? -21.019 22.326 0.972 1.00 87.31 87 LEU A N 1
ATOM 679 C CA . LEU A 1 87 ? -20.550 21.415 2.023 1.00 87.31 87 LEU A CA 1
ATOM 680 C C . LEU A 1 87 ? -19.484 20.428 1.510 1.00 87.31 87 LEU A C 1
ATOM 682 O O . LEU A 1 87 ? -19.528 19.240 1.827 1.00 87.31 87 LEU A O 1
ATOM 686 N N . GLN A 1 88 ? -18.529 20.929 0.718 1.00 84.62 88 GLN A N 1
ATOM 687 C CA . GLN 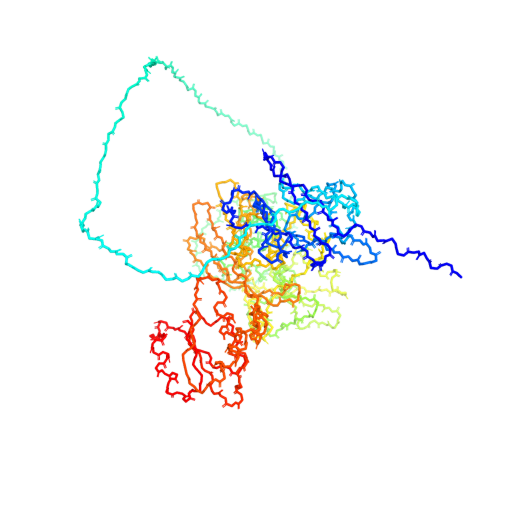A 1 88 ? -17.484 20.158 0.026 1.00 84.62 88 GLN A CA 1
ATOM 688 C C . GLN A 1 88 ? -18.073 19.108 -0.931 1.00 84.62 88 GLN A C 1
ATOM 690 O O . GLN A 1 88 ? -17.756 17.917 -0.885 1.00 84.62 88 GLN A O 1
ATOM 695 N N . SER A 1 89 ? -18.983 19.551 -1.797 1.00 84.25 89 SER A N 1
ATOM 696 C CA . SER A 1 89 ? -19.739 18.669 -2.678 1.00 84.25 89 SER A CA 1
ATOM 697 C C . SER A 1 89 ? -18.915 18.121 -3.852 1.00 84.25 89 SER A C 1
ATOM 699 O O . SER A 1 89 ? -18.122 18.822 -4.477 1.00 84.25 89 SER A O 1
ATOM 701 N N . ALA A 1 90 ? -19.152 16.854 -4.214 1.00 65.31 90 ALA A N 1
ATOM 702 C CA . ALA A 1 90 ? -18.367 16.145 -5.229 1.00 65.31 90 ALA A CA 1
ATOM 703 C C . ALA A 1 90 ? -18.434 16.752 -6.647 1.00 65.31 90 ALA A C 1
ATOM 705 O O . ALA A 1 90 ? -17.512 16.555 -7.432 1.00 65.31 90 ALA A O 1
ATOM 706 N N . ASN A 1 91 ? -19.509 17.481 -6.974 1.00 75.81 91 ASN A N 1
ATOM 707 C CA . ASN A 1 91 ? -19.721 18.111 -8.287 1.00 75.81 91 ASN A CA 1
ATOM 708 C C . ASN A 1 91 ? -19.717 19.655 -8.243 1.00 75.81 91 ASN A C 1
ATOM 710 O O . ASN A 1 91 ? -19.784 20.289 -9.298 1.00 75.81 91 ASN A O 1
ATOM 714 N N . GLY A 1 92 ? -19.616 20.252 -7.049 1.00 81.88 92 GLY A N 1
ATOM 715 C CA . GLY A 1 92 ? -19.640 21.695 -6.814 1.00 81.88 92 GLY A CA 1
ATOM 716 C C . GLY A 1 92 ? -21.026 22.337 -6.950 1.00 81.88 92 GLY A C 1
ATOM 717 O O . GLY A 1 92 ? -21.644 22.314 -8.017 1.00 81.88 92 GLY A O 1
ATOM 718 N N . THR A 1 93 ? -21.471 23.015 -5.894 1.00 89.56 93 THR A N 1
ATOM 719 C CA . THR A 1 93 ? -22.635 23.907 -5.931 1.00 89.56 93 THR A CA 1
ATOM 720 C C . THR A 1 93 ? -22.347 25.105 -6.841 1.00 89.56 93 THR A C 1
ATOM 722 O O . THR A 1 93 ? -21.265 25.700 -6.785 1.00 89.56 93 THR A O 1
ATOM 725 N N . ARG A 1 94 ? -23.315 25.507 -7.674 1.00 87.38 94 ARG A N 1
ATOM 726 C CA . ARG A 1 94 ? -23.196 26.683 -8.552 1.00 87.38 94 ARG A CA 1
ATOM 727 C C . ARG A 1 94 ? -24.265 27.727 -8.266 1.00 87.38 94 ARG A C 1
ATOM 729 O O . ARG A 1 94 ? -25.452 27.436 -8.354 1.00 87.38 94 ARG A O 1
ATOM 736 N N . VAL A 1 95 ? -23.845 28.968 -8.037 1.00 86.94 95 VAL A N 1
ATOM 737 C CA . VAL A 1 95 ? -24.724 30.139 -7.931 1.00 86.94 95 VAL A CA 1
ATOM 738 C C . VAL A 1 95 ? -24.709 30.898 -9.255 1.00 86.94 95 VAL A C 1
ATOM 740 O O . VAL A 1 95 ? -23.655 31.325 -9.729 1.00 86.94 95 VAL A O 1
ATOM 743 N N . ASN A 1 96 ? -25.880 31.063 -9.877 1.00 83.94 96 ASN A N 1
ATOM 744 C CA . ASN A 1 96 ? -26.052 31.740 -11.168 1.00 83.94 96 ASN A CA 1
ATOM 745 C C . ASN A 1 96 ? -25.055 31.236 -12.242 1.00 83.94 96 ASN A C 1
ATOM 747 O O . ASN A 1 96 ? -24.425 32.011 -12.964 1.00 83.94 96 ASN A O 1
ATOM 751 N N . GLY A 1 97 ? -24.870 29.909 -12.294 1.00 76.88 97 GLY A N 1
ATOM 752 C CA . GLY A 1 97 ? -23.970 29.189 -13.208 1.00 76.88 97 GLY A CA 1
ATOM 753 C C . GLY A 1 97 ? -22.482 29.163 -12.815 1.00 76.88 97 GLY A C 1
ATOM 754 O O . GLY A 1 97 ? -21.727 28.336 -13.341 1.00 76.88 97 GLY A O 1
ATOM 755 N N . ARG A 1 98 ? -22.044 30.014 -11.879 1.00 78.88 98 ARG A N 1
ATOM 756 C CA . ARG A 1 98 ? -20.651 30.090 -11.400 1.00 78.88 98 ARG A CA 1
ATOM 757 C C . ARG A 1 98 ? -20.438 29.182 -10.181 1.00 78.88 98 ARG A C 1
ATOM 759 O O . ARG A 1 98 ? -21.356 29.089 -9.372 1.00 78.88 98 ARG A O 1
ATOM 766 N N . PRO A 1 99 ? -19.270 28.536 -10.009 1.00 81.88 99 PRO A N 1
ATOM 767 C CA . PRO A 1 99 ? -18.961 27.793 -8.785 1.00 81.88 99 PRO A CA 1
ATOM 768 C C . PRO A 1 99 ? -19.084 28.670 -7.533 1.00 81.88 99 PRO A C 1
ATOM 770 O O . PRO A 1 99 ? -18.655 29.826 -7.545 1.00 81.88 99 PRO A O 1
ATOM 773 N N . LEU A 1 100 ? -19.663 28.115 -6.470 1.00 85.50 100 LEU A N 1
ATOM 774 C CA . LEU A 1 100 ? -19.732 28.739 -5.151 1.00 85.50 100 LEU A CA 1
ATOM 775 C C . LEU A 1 100 ? -18.370 28.612 -4.447 1.00 85.50 100 LEU A C 1
ATOM 777 O O . LEU A 1 100 ? -17.792 27.529 -4.406 1.00 85.50 100 LEU A O 1
ATOM 781 N N . LEU A 1 101 ? -17.843 29.721 -3.921 1.00 75.12 101 LEU A N 1
ATOM 782 C CA . LEU A 1 101 ? -16.544 29.793 -3.244 1.00 75.12 101 LEU A CA 1
ATOM 783 C C . LEU A 1 101 ? -16.712 30.565 -1.927 1.00 75.12 101 LEU A C 1
ATOM 785 O O . LEU A 1 101 ? -16.641 31.792 -1.914 1.00 75.12 101 LEU A O 1
ATOM 789 N N . GLY A 1 102 ? -16.962 29.837 -0.835 1.00 77.31 102 GLY A N 1
ATOM 790 C CA . GLY A 1 102 ? -17.407 30.408 0.443 1.00 77.31 102 GLY A CA 1
ATOM 791 C C . GLY A 1 102 ? -18.926 30.609 0.501 1.00 77.31 102 GLY A C 1
ATOM 792 O O . GLY A 1 102 ? -19.660 30.025 -0.298 1.00 77.31 102 GLY A O 1
ATOM 793 N N . SER A 1 103 ? -19.396 31.418 1.452 1.00 87.00 103 SER A N 1
ATOM 794 C CA . SER A 1 103 ? -20.815 31.751 1.619 1.00 87.00 103 SER A CA 1
ATOM 795 C C . SER A 1 103 ? -21.279 32.885 0.689 1.00 87.00 103 SER A C 1
ATOM 797 O O . SER A 1 103 ? -20.504 33.778 0.342 1.00 87.00 103 SER A O 1
ATOM 799 N N . VAL A 1 104 ? -22.554 32.862 0.277 1.00 87.44 104 VAL A N 1
ATOM 800 C CA . VAL A 1 104 ? -23.184 33.897 -0.574 1.00 87.44 104 VAL A CA 1
ATOM 801 C C . VAL A 1 104 ? -24.605 34.234 -0.098 1.00 87.44 104 VAL A C 1
ATOM 803 O O . VAL A 1 104 ? -25.388 33.330 0.190 1.00 87.44 104 VAL A O 1
ATOM 806 N N . GLU A 1 105 ? -24.940 35.531 -0.067 1.00 88.62 105 GLU A N 1
ATOM 807 C CA . GLU A 1 105 ? -26.271 36.084 0.254 1.00 88.62 105 GLU A CA 1
ATOM 808 C C . GLU A 1 105 ? -27.339 35.704 -0.793 1.00 88.62 105 GLU A C 1
ATOM 810 O O . GLU A 1 105 ? -27.120 35.804 -2.006 1.00 88.62 105 GLU A O 1
ATOM 815 N N . VAL A 1 106 ? -28.528 35.310 -0.329 1.00 84.94 106 VAL A N 1
ATOM 816 C CA . VAL A 1 106 ? -29.670 34.949 -1.180 1.00 84.94 106 VAL A CA 1
ATOM 817 C C . VAL A 1 106 ? -30.485 36.178 -1.572 1.00 84.94 106 VAL A C 1
ATOM 819 O O . VAL A 1 106 ? -31.360 36.642 -0.841 1.00 84.94 106 VAL A O 1
ATOM 822 N N . LEU A 1 107 ? -30.233 36.666 -2.784 1.00 82.75 107 LEU A N 1
ATOM 823 C CA . LEU A 1 107 ? -31.008 37.731 -3.423 1.00 82.75 107 LEU A CA 1
ATOM 824 C C . LEU A 1 107 ? -32.226 37.167 -4.186 1.00 82.75 107 LEU A C 1
ATOM 826 O O . LEU A 1 107 ? -32.234 36.001 -4.578 1.00 82.75 107 LEU A O 1
ATOM 830 N N . ASP A 1 108 ? -33.253 37.996 -4.421 1.00 80.81 108 ASP A N 1
ATOM 831 C CA . ASP A 1 108 ? -34.462 37.602 -5.171 1.00 80.81 108 ASP A CA 1
ATOM 832 C C . ASP A 1 108 ? -34.104 37.109 -6.589 1.00 80.81 108 ASP A C 1
ATOM 834 O O . ASP A 1 108 ? -33.464 37.822 -7.366 1.00 80.81 108 ASP A O 1
ATOM 838 N N . GLY A 1 109 ? -34.502 35.874 -6.912 1.00 74.88 109 GLY A N 1
ATOM 839 C CA . GLY A 1 109 ? -34.243 35.232 -8.200 1.00 74.88 109 GLY A CA 1
ATOM 840 C C . GLY A 1 109 ? -32.871 34.562 -8.316 1.00 74.88 109 GLY A C 1
ATOM 841 O O . GLY A 1 109 ? -32.486 34.176 -9.422 1.00 74.88 109 GLY A O 1
ATOM 842 N N . LEU A 1 110 ? -32.124 34.406 -7.216 1.00 87.81 110 LEU A N 1
ATOM 843 C CA . LEU A 1 110 ? -30.864 33.661 -7.216 1.00 87.81 110 LEU A CA 1
ATOM 844 C C . LEU A 1 110 ? -31.117 32.195 -7.595 1.00 87.81 110 LEU A C 1
ATOM 846 O O . LEU A 1 110 ? -31.958 31.516 -7.005 1.00 87.81 110 LEU A O 1
ATOM 850 N N . THR A 1 111 ? -30.359 31.698 -8.574 1.00 89.12 111 THR A N 1
ATOM 851 C CA . THR A 1 111 ? -30.419 30.298 -9.014 1.00 89.12 111 THR A CA 1
ATOM 852 C C . THR A 1 111 ? -29.268 29.488 -8.430 1.00 89.12 111 THR A C 1
ATOM 854 O O . THR A 1 111 ? -28.103 29.878 -8.536 1.00 89.12 111 THR A O 1
ATOM 857 N N . LEU A 1 112 ? -29.604 28.353 -7.823 1.00 90.56 112 LEU A N 1
ATOM 858 C CA . LEU A 1 112 ? -28.678 27.401 -7.226 1.00 90.56 112 LEU A CA 1
ATOM 859 C C . LEU A 1 112 ? -28.739 26.089 -8.014 1.00 90.56 112 LEU A C 1
ATOM 861 O O . LEU A 1 112 ? -29.723 25.357 -7.926 1.00 90.5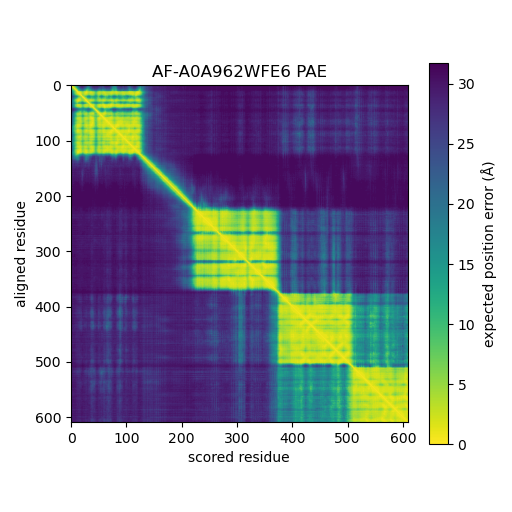6 112 LEU A O 1
ATOM 865 N N . GLN A 1 113 ? -27.707 25.801 -8.803 1.00 89.12 113 GLN A N 1
ATOM 866 C CA . GLN A 1 113 ? -27.594 24.552 -9.551 1.00 89.12 113 GLN A CA 1
ATOM 867 C C . GLN A 1 113 ? -26.727 23.546 -8.788 1.00 89.12 113 GLN A C 1
ATOM 869 O O . GLN A 1 113 ? -25.616 23.864 -8.361 1.00 89.12 113 GLN A O 1
ATOM 874 N N . MET A 1 114 ? -27.239 22.323 -8.671 1.00 90.88 114 MET A N 1
ATOM 875 C CA . MET A 1 114 ? -26.606 21.187 -8.005 1.00 90.88 114 MET A CA 1
ATOM 876 C C . MET A 1 114 ? -26.905 19.943 -8.846 1.00 90.88 114 MET A C 1
ATOM 878 O O . MET A 1 114 ? -28.065 19.573 -9.012 1.00 90.88 114 MET A O 1
ATOM 882 N N . GLY A 1 115 ? -25.882 19.327 -9.441 1.00 84.69 115 GLY A N 1
ATOM 883 C CA . GLY A 1 115 ? -26.103 18.250 -10.412 1.00 84.69 115 GLY A CA 1
ATOM 884 C C . GLY A 1 115 ? -26.927 18.717 -11.624 1.00 84.69 115 GLY A C 1
ATOM 885 O O . GLY A 1 115 ? -26.563 19.682 -12.306 1.00 84.69 115 GLY A O 1
ATOM 886 N N . THR A 1 116 ? -28.045 18.035 -11.884 1.00 83.19 116 THR A N 1
ATOM 887 C CA . THR A 1 116 ? -29.031 18.406 -12.919 1.00 83.19 116 THR A CA 1
ATOM 888 C C . THR A 1 116 ? -30.171 19.286 -12.399 1.00 83.19 116 THR A C 1
ATOM 890 O O . THR A 1 116 ? -30.943 19.820 -13.197 1.00 83.19 116 THR A O 1
ATOM 893 N N . THR A 1 117 ? -30.273 19.466 -11.082 1.00 84.38 117 THR A N 1
ATOM 894 C CA . THR A 1 117 ? -31.340 20.227 -10.428 1.00 84.38 117 THR A CA 1
ATOM 895 C C . THR A 1 117 ? -30.979 21.703 -10.306 1.00 84.38 117 THR A C 1
ATOM 897 O O . THR A 1 117 ? -29.842 22.060 -9.992 1.00 84.38 117 THR A O 1
ATOM 900 N N . VAL A 1 118 ? -31.969 22.576 -10.506 1.00 87.56 118 VAL A N 1
ATOM 901 C CA . VAL A 1 118 ? -31.867 24.015 -10.237 1.00 87.56 118 VAL A CA 1
ATOM 902 C C . VAL A 1 118 ? -32.943 24.417 -9.234 1.00 87.56 118 VAL A C 1
ATOM 904 O O . VAL A 1 118 ? -34.131 24.252 -9.504 1.00 87.56 118 VAL A O 1
ATOM 907 N N . LEU A 1 119 ? -32.538 24.988 -8.102 1.00 89.00 119 LEU A N 1
ATOM 908 C CA . LEU A 1 119 ? -33.433 25.718 -7.206 1.00 89.00 119 LEU A CA 1
ATOM 909 C C . LEU A 1 119 ? -33.421 27.201 -7.588 1.00 89.00 119 LEU A C 1
ATOM 911 O O . LEU A 1 119 ? -32.358 27.769 -7.833 1.00 89.00 119 LEU A O 1
ATOM 915 N N . THR A 1 120 ? -34.584 27.843 -7.615 1.00 88.06 120 THR A N 1
ATOM 916 C CA . THR A 1 120 ? -34.698 29.309 -7.647 1.00 88.06 120 THR A CA 1
ATOM 917 C C . THR A 1 120 ? -35.138 29.777 -6.270 1.00 88.06 120 THR A C 1
ATOM 919 O O . THR A 1 120 ? -36.133 29.281 -5.743 1.00 88.06 120 THR A O 1
ATOM 922 N N . LEU A 1 121 ? -34.380 30.697 -5.679 1.00 88.12 121 LEU A N 1
ATOM 923 C CA . LEU A 1 121 ? -34.545 31.134 -4.297 1.00 88.12 121 LEU A CA 1
ATOM 924 C C . LEU A 1 121 ? -35.050 32.581 -4.257 1.00 88.12 121 LEU A C 1
ATOM 926 O O . LEU A 1 121 ? -34.549 33.451 -4.975 1.00 88.12 121 LEU A O 1
ATOM 930 N N . ARG A 1 122 ? -36.070 32.835 -3.431 1.00 85.44 122 ARG A N 1
ATOM 931 C CA . ARG A 1 122 ? -36.751 34.133 -3.346 1.00 85.44 122 ARG A CA 1
ATOM 932 C C . ARG A 1 122 ? -37.159 34.471 -1.907 1.00 85.44 122 ARG A C 1
ATOM 934 O O . ARG A 1 122 ? -38.111 33.874 -1.400 1.00 85.44 122 ARG A O 1
ATOM 941 N N . PRO A 1 123 ? -36.491 35.429 -1.239 1.00 83.69 123 PRO A N 1
ATOM 942 C CA . PRO A 1 123 ? -36.894 35.878 0.093 1.00 83.69 123 PRO A CA 1
ATOM 943 C C . PRO A 1 123 ? -38.296 36.512 0.074 1.00 83.69 123 PRO A C 1
ATOM 945 O O . PRO A 1 123 ? -38.563 37.422 -0.711 1.00 83.69 123 PRO A O 1
ATOM 948 N N . ILE A 1 124 ? -39.201 36.031 0.930 1.00 77.75 124 ILE A N 1
ATOM 949 C CA . ILE A 1 124 ? -40.614 36.437 0.968 1.00 77.75 124 ILE A CA 1
ATOM 950 C C . ILE A 1 124 ? -40.791 37.598 1.947 1.00 77.75 124 ILE A C 1
ATOM 952 O O . ILE A 1 124 ? -40.630 37.434 3.158 1.00 77.75 124 ILE A O 1
ATOM 956 N N . GLY A 1 125 ? -41.148 38.778 1.434 1.00 60.44 125 GLY A N 1
ATOM 957 C CA . GLY A 1 125 ? -41.429 39.953 2.263 1.00 60.44 125 GLY A CA 1
ATOM 958 C C . GLY A 1 125 ? -42.571 39.713 3.269 1.00 60.44 125 GLY A C 1
ATOM 959 O O . GLY A 1 125 ? -43.472 38.921 2.991 1.00 60.44 125 GLY A O 1
ATOM 960 N N . PRO A 1 126 ? -42.586 40.418 4.418 1.00 51.47 126 PRO A N 1
ATOM 961 C CA . PRO A 1 126 ? -43.470 40.123 5.557 1.00 51.47 126 PRO A CA 1
ATOM 962 C C . PRO A 1 126 ? -44.984 40.325 5.324 1.00 51.47 126 PRO A C 1
ATOM 964 O O . PRO A 1 126 ? -45.754 40.190 6.269 1.00 51.47 126 PRO A O 1
ATOM 967 N N . GLU A 1 127 ? -45.424 40.633 4.099 1.00 46.06 127 GLU A N 1
ATOM 968 C CA . GLU A 1 127 ? -46.840 40.773 3.718 1.00 46.06 127 GLU A CA 1
ATOM 969 C C . GLU A 1 127 ? -47.370 39.606 2.849 1.00 46.06 127 GLU A C 1
ATOM 971 O O . GLU A 1 127 ? -48.578 39.496 2.672 1.00 46.06 127 GLU A O 1
ATOM 976 N N . GLU A 1 128 ? -46.513 38.708 2.335 1.00 47.06 128 GLU A N 1
ATOM 977 C CA . GLU A 1 128 ? -46.925 37.564 1.483 1.00 47.06 128 GLU A CA 1
ATOM 978 C C . GLU A 1 128 ? -47.025 36.216 2.241 1.00 47.06 128 GLU A C 1
ATOM 980 O O . GLU A 1 128 ? -47.414 35.199 1.667 1.00 47.06 128 GLU A O 1
ATOM 985 N N . GLY A 1 129 ? -46.659 36.173 3.526 1.00 41.91 129 GLY A N 1
ATOM 986 C CA . GLY A 1 129 ? -46.530 34.937 4.308 1.00 41.91 129 GLY A CA 1
ATOM 987 C C . GLY A 1 129 ? -47.787 34.512 5.074 1.00 41.91 129 GLY A C 1
ATOM 988 O O . GLY A 1 129 ? -47.744 34.463 6.302 1.00 41.91 129 GLY A O 1
ATOM 989 N N . THR A 1 130 ? -48.916 34.215 4.414 1.00 36.12 130 THR A N 1
ATOM 990 C CA . THR A 1 130 ? -50.097 33.648 5.111 1.00 36.12 130 THR A CA 1
ATOM 991 C C . THR A 1 130 ? -51.014 32.794 4.221 1.00 36.12 130 THR A C 1
ATOM 993 O O . THR A 1 130 ? -52.028 33.283 3.739 1.00 36.12 130 THR A O 1
ATOM 996 N N . GLU A 1 131 ? -50.725 31.494 4.087 1.00 30.14 131 GLU A N 1
ATOM 997 C CA . GLU A 1 131 ? -51.758 30.456 3.897 1.00 30.14 131 GLU A CA 1
ATOM 998 C C .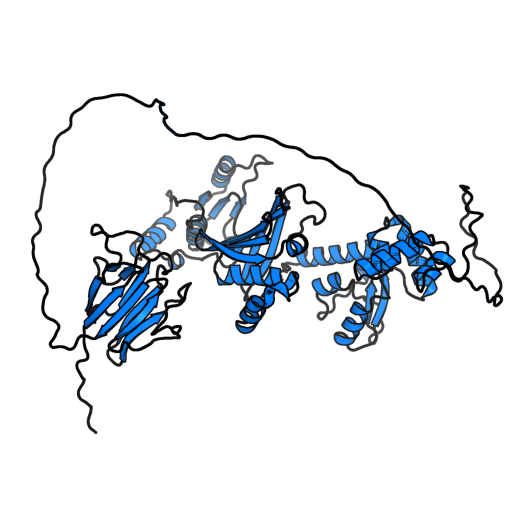 GLU A 1 131 ? -51.186 29.052 4.191 1.00 30.14 131 GLU A C 1
ATOM 1000 O O . GLU A 1 131 ? -50.319 28.565 3.472 1.00 30.14 131 GLU A O 1
ATOM 1005 N N . VAL A 1 132 ? -51.660 28.402 5.264 1.00 28.31 132 VAL A N 1
ATOM 1006 C CA . VAL A 1 132 ? -51.369 26.990 5.592 1.00 28.31 132 VAL A CA 1
ATOM 1007 C C . VAL A 1 132 ? -52.650 26.344 6.148 1.00 28.31 132 VAL A C 1
ATOM 1009 O O . VAL A 1 132 ? -53.100 26.742 7.226 1.00 28.31 132 VAL A O 1
ATOM 1012 N N . PRO A 1 133 ? -53.267 25.369 5.456 1.00 30.78 133 PRO A N 1
ATOM 1013 C CA . PRO A 1 133 ? -54.460 24.684 5.946 1.00 30.78 133 PRO A CA 1
ATOM 1014 C C . PRO A 1 133 ? -54.094 23.519 6.883 1.00 30.78 133 PRO A C 1
ATOM 1016 O O . PRO A 1 133 ? -53.639 22.468 6.441 1.00 30.78 133 PRO A O 1
ATOM 1019 N N . PHE A 1 134 ? -54.330 23.687 8.186 1.00 28.50 134 PHE A N 1
ATOM 1020 C CA . PHE A 1 134 ? -54.106 22.650 9.203 1.00 28.50 134 PHE A CA 1
ATOM 1021 C C . PHE A 1 134 ? -55.371 21.794 9.425 1.00 28.50 134 PHE A C 1
ATOM 1023 O O . PHE A 1 134 ? -56.381 22.310 9.904 1.00 28.50 134 PHE A O 1
ATOM 1030 N N . ALA A 1 135 ? -55.313 20.491 9.118 1.00 29.77 135 ALA A N 1
ATOM 1031 C CA . ALA A 1 135 ? -56.284 19.463 9.531 1.00 29.77 135 ALA A CA 1
ATOM 1032 C C . ALA A 1 135 ? -55.700 18.048 9.296 1.00 29.77 135 ALA A C 1
ATOM 1034 O O . ALA A 1 135 ? -55.110 17.817 8.247 1.00 29.77 135 ALA A O 1
ATOM 1035 N N . GLY A 1 136 ? -55.848 17.056 10.182 1.00 27.53 136 GLY A N 1
ATOM 1036 C CA . GLY A 1 136 ? -56.395 17.087 11.544 1.00 27.53 136 GLY A CA 1
ATOM 1037 C C . GLY A 1 136 ? -56.449 15.685 12.186 1.00 27.53 136 GLY A C 1
ATOM 1038 O O . GLY A 1 136 ? -56.684 14.709 11.485 1.00 27.53 136 GLY A O 1
ATOM 1039 N N . ASP A 1 137 ? -56.263 15.643 13.510 1.00 28.89 137 ASP A N 1
ATOM 1040 C CA . ASP A 1 137 ? -56.533 14.564 14.486 1.00 28.89 137 ASP A CA 1
ATOM 1041 C C . ASP A 1 137 ? -55.899 13.152 14.362 1.00 28.89 137 ASP A C 1
ATOM 1043 O O . ASP A 1 137 ? -55.814 12.516 13.315 1.00 28.89 137 ASP A O 1
ATOM 1047 N N . LEU A 1 138 ? -55.511 12.630 15.536 1.00 34.50 138 LEU A N 1
ATOM 1048 C CA . LEU A 1 138 ? -55.069 11.253 15.805 1.00 34.50 138 LEU A CA 1
ATOM 1049 C C . LEU A 1 138 ? -56.237 10.384 16.318 1.00 34.50 138 LEU A C 1
ATOM 1051 O O . LEU A 1 138 ? -57.083 10.893 17.056 1.00 34.50 138 LEU A O 1
ATOM 1055 N N . PRO A 1 139 ? -56.214 9.058 16.081 1.00 28.23 139 PRO A N 1
ATOM 1056 C CA . PRO A 1 139 ? -56.955 8.097 16.901 1.00 28.23 139 PRO A CA 1
ATOM 1057 C C . PRO A 1 139 ? -56.055 7.050 17.594 1.00 28.23 139 PRO A C 1
ATOM 1059 O O . PRO A 1 139 ? -55.070 6.570 17.034 1.00 28.23 139 PRO A O 1
ATOM 1062 N N . GLU A 1 140 ? -56.436 6.641 18.808 1.00 28.28 140 GLU A N 1
ATOM 1063 C CA . GLU A 1 140 ? -55.811 5.534 19.548 1.00 28.28 140 GLU A CA 1
ATOM 1064 C C . GLU A 1 140 ? -56.491 4.169 19.290 1.00 28.28 140 GLU A C 1
ATOM 1066 O O . GLU A 1 140 ? -57.680 4.092 19.000 1.00 28.28 140 GLU A O 1
ATOM 1071 N N . SER A 1 141 ? -55.754 3.096 19.615 1.00 29.03 141 SER A N 1
ATOM 1072 C CA . SER A 1 141 ? -56.257 1.839 20.210 1.00 29.03 141 SER A CA 1
ATOM 1073 C C . SER A 1 141 ? -56.942 0.748 19.349 1.00 29.03 141 SER A C 1
ATOM 1075 O O . SER A 1 141 ? -58.069 0.868 18.887 1.00 29.03 141 SER A O 1
ATOM 1077 N N . ALA A 1 142 ? -56.259 -0.406 19.317 1.00 25.97 142 ALA A N 1
ATOM 1078 C CA . ALA A 1 142 ? -56.767 -1.786 19.431 1.00 25.97 142 ALA A CA 1
ATOM 1079 C C . ALA A 1 142 ? -57.895 -2.336 18.517 1.00 25.97 142 ALA A C 1
ATOM 1081 O O . ALA A 1 142 ? -59.074 -2.141 18.795 1.00 25.97 142 ALA A O 1
ATOM 1082 N N . ALA A 1 143 ? -57.529 -3.289 17.636 1.00 25.36 143 ALA A N 1
ATOM 1083 C CA . ALA A 1 143 ? -58.152 -4.629 17.577 1.00 25.36 143 ALA A CA 1
ATOM 1084 C C . ALA A 1 143 ? -57.319 -5.676 16.783 1.00 25.36 143 ALA A C 1
ATOM 1086 O O . ALA A 1 143 ? -56.572 -5.344 15.868 1.00 25.36 143 ALA A O 1
ATOM 1087 N N . ARG A 1 144 ? -57.498 -6.956 17.142 1.00 25.62 144 ARG A N 1
ATOM 1088 C CA . ARG A 1 144 ? -57.309 -8.199 16.340 1.00 25.62 144 ARG A CA 1
ATOM 1089 C C . ARG A 1 144 ? -58.723 -8.792 16.094 1.00 25.62 144 ARG A C 1
ATOM 1091 O O . ARG A 1 144 ? -59.630 -8.299 16.770 1.00 25.62 144 ARG A O 1
ATOM 1098 N N . PRO A 1 145 ? -58.964 -9.862 15.293 1.00 34.53 145 PRO A N 1
ATOM 1099 C CA . PRO A 1 145 ? -58.055 -10.815 14.615 1.00 34.53 145 PRO A CA 1
ATOM 1100 C C . PRO A 1 145 ? -58.074 -10.607 13.065 1.00 34.53 145 PRO A C 1
ATOM 1102 O O . PRO A 1 145 ? -58.026 -9.438 12.704 1.00 34.53 145 PRO A O 1
ATOM 1105 N N . GLU A 1 146 ? -58.016 -11.522 12.072 1.00 26.12 146 GLU A N 1
ATOM 1106 C CA . GLU A 1 146 ? -58.145 -12.998 11.887 1.00 26.12 146 GLU A CA 1
ATOM 1107 C C . GLU A 1 146 ? -57.201 -13.531 10.773 1.00 26.12 146 GLU A C 1
ATOM 1109 O O . GLU A 1 146 ? -56.484 -12.756 10.143 1.00 26.12 146 GLU A O 1
ATOM 1114 N N . ILE A 1 147 ? -57.186 -14.858 10.558 1.00 34.12 147 ILE A N 1
ATOM 1115 C CA . ILE A 1 147 ? -56.494 -15.606 9.482 1.00 34.12 147 ILE A CA 1
ATOM 1116 C C . ILE A 1 147 ? -57.476 -16.670 8.943 1.00 34.12 147 ILE A C 1
ATOM 1118 O O . ILE A 1 147 ? -58.222 -17.243 9.741 1.00 34.12 147 ILE A O 1
ATOM 1122 N N . PRO A 1 148 ? -57.546 -16.868 7.614 1.00 30.94 148 PRO A N 1
ATOM 1123 C CA . PRO A 1 148 ? -57.418 -18.210 6.993 1.00 30.94 148 PRO A CA 1
ATOM 1124 C C . PRO A 1 148 ? -56.161 -18.267 6.082 1.00 30.94 148 PRO A C 1
ATOM 1126 O O . PRO A 1 148 ? -55.793 -17.234 5.522 1.00 30.94 148 PRO A O 1
ATOM 1129 N N . ASP A 1 149 ? -55.373 -19.345 5.964 1.00 28.94 149 ASP A N 1
ATOM 1130 C CA . ASP A 1 149 ? -55.663 -20.773 5.668 1.00 28.94 149 ASP A CA 1
ATOM 1131 C C . ASP A 1 149 ? -56.264 -20.945 4.246 1.00 28.94 149 ASP A C 1
ATOM 1133 O O . ASP A 1 149 ? -57.238 -20.266 3.921 1.00 28.94 149 ASP A O 1
ATOM 1137 N N . ASP A 1 150 ? -55.838 -21.829 3.327 1.00 30.50 150 ASP A N 1
ATOM 1138 C CA . ASP A 1 150 ? -54.704 -22.783 3.176 1.00 30.50 150 ASP A CA 1
ATOM 1139 C C . ASP A 1 150 ? -54.729 -23.264 1.684 1.00 30.50 150 ASP A C 1
ATOM 1141 O O . ASP A 1 150 ? -55.791 -23.191 1.062 1.00 30.50 150 ASP A O 1
ATOM 1145 N N . ASP A 1 151 ? -53.719 -23.815 0.987 1.00 27.09 151 ASP A N 1
ATOM 1146 C CA . ASP A 1 151 ? -52.248 -23.955 1.115 1.00 27.09 151 ASP A CA 1
ATOM 1147 C C . ASP A 1 151 ? -51.686 -24.396 -0.285 1.00 27.09 151 ASP A C 1
ATOM 1149 O O . ASP A 1 151 ? -52.456 -24.712 -1.196 1.00 27.09 151 ASP A O 1
ATOM 1153 N N . THR A 1 152 ? -50.358 -24.524 -0.432 1.00 24.77 152 THR A N 1
ATOM 1154 C CA . THR A 1 152 ? -49.575 -25.272 -1.453 1.00 24.77 152 THR A CA 1
ATOM 1155 C C . THR A 1 152 ? -49.209 -24.636 -2.809 1.00 24.77 152 THR A C 1
ATOM 1157 O O . THR A 1 152 ? -49.964 -23.886 -3.415 1.00 24.77 152 THR A O 1
ATOM 1160 N N . ALA A 1 153 ? -48.048 -25.106 -3.307 1.00 27.33 153 ALA A N 1
ATOM 1161 C CA . ALA A 1 153 ? -47.576 -25.163 -4.701 1.00 27.33 153 ALA A CA 1
ATOM 1162 C C . ALA A 1 153 ? -47.300 -23.840 -5.457 1.00 27.33 153 ALA A C 1
ATOM 1164 O O . ALA A 1 153 ? -48.074 -22.899 -5.416 1.00 27.33 153 ALA A O 1
ATOM 1165 N N . LEU A 1 154 ? -46.294 -23.718 -6.329 1.00 26.22 154 LEU A N 1
ATOM 1166 C CA . LEU A 1 154 ? -44.973 -24.329 -6.578 1.00 26.22 154 LEU A CA 1
ATOM 1167 C C . LEU A 1 154 ? -44.468 -23.671 -7.888 1.00 26.22 154 LEU A C 1
ATOM 1169 O O . LEU A 1 154 ? -45.239 -23.051 -8.620 1.00 26.22 154 LEU A O 1
ATOM 1173 N N . LEU A 1 155 ? -43.184 -23.813 -8.208 1.00 25.70 155 LEU A N 1
ATOM 1174 C CA . LEU A 1 155 ? -42.642 -23.415 -9.515 1.00 25.70 155 LEU A CA 1
ATOM 1175 C C . LEU A 1 155 ? -43.121 -24.371 -10.625 1.00 25.70 155 LEU A C 1
ATOM 1177 O O . LEU A 1 155 ? -43.149 -25.576 -10.395 1.00 25.70 155 LEU A O 1
ATOM 1181 N N . GLU A 1 156 ? -43.407 -23.845 -11.824 1.00 23.91 156 GLU A N 1
ATOM 1182 C CA . GLU A 1 156 ? -42.721 -24.163 -13.103 1.00 23.91 156 GLU A CA 1
ATOM 1183 C C . GLU A 1 156 ? -43.595 -23.950 -14.361 1.00 23.91 156 GLU A C 1
ATOM 1185 O O . GLU A 1 156 ? -44.786 -24.254 -14.380 1.00 23.91 156 GLU A O 1
ATOM 1190 N N . SER A 1 157 ? -42.929 -23.583 -15.471 1.00 24.62 157 SER A N 1
ATOM 1191 C CA . SER A 1 157 ? -43.407 -23.696 -16.868 1.00 24.62 157 SER A CA 1
ATOM 1192 C C . SER A 1 157 ? -44.544 -22.724 -17.307 1.00 24.62 157 SER A C 1
ATOM 1194 O O . SER A 1 157 ? -45.267 -22.190 -16.479 1.00 24.62 157 SER A O 1
ATOM 1196 N N . SER A 1 158 ? -44.746 -22.397 -18.597 1.00 23.94 158 SER A N 1
ATOM 1197 C CA . SER A 1 158 ? -43.964 -22.752 -19.794 1.00 23.94 158 SER A CA 1
ATOM 1198 C C . SER A 1 158 ? -44.131 -21.775 -20.979 1.00 23.94 158 SER A C 1
ATOM 1200 O O . SER A 1 158 ? -45.072 -20.995 -21.036 1.00 23.94 158 SER A O 1
ATOM 1202 N N . PHE A 1 159 ? -43.191 -21.914 -21.920 1.00 21.95 159 PHE A N 1
ATOM 1203 C CA . PHE A 1 159 ? -43.138 -21.607 -23.366 1.00 21.95 159 PHE A CA 1
ATOM 1204 C C . PHE A 1 159 ? -44.369 -21.131 -24.188 1.00 21.95 159 PHE A C 1
ATOM 1206 O O . PHE A 1 159 ? -45.511 -21.455 -23.889 1.00 21.95 159 PHE A O 1
ATOM 1213 N N . ALA A 1 160 ? -44.025 -20.589 -25.381 1.00 23.61 160 ALA A N 1
ATOM 1214 C CA . ALA A 1 160 ? -44.830 -20.300 -26.596 1.00 23.61 160 ALA A CA 1
ATOM 1215 C C . ALA A 1 160 ? -45.481 -18.895 -26.675 1.00 23.61 160 ALA A C 1
ATOM 1217 O O . ALA A 1 160 ? -45.955 -18.386 -25.670 1.00 23.61 160 ALA A O 1
ATOM 1218 N N . ALA A 1 161 ? -45.573 -18.207 -27.829 1.00 24.16 161 ALA A N 1
ATOM 1219 C CA . ALA A 1 161 ? -44.956 -18.326 -29.175 1.00 24.16 161 ALA A CA 1
ATOM 1220 C C . ALA A 1 161 ? -45.096 -16.939 -29.893 1.00 24.16 161 ALA A C 1
ATOM 1222 O O . ALA A 1 161 ? -45.939 -16.145 -29.490 1.00 24.16 161 ALA A O 1
ATOM 1223 N N . LEU A 1 162 ? -44.226 -16.474 -30.813 1.00 22.64 162 LEU A N 1
ATOM 1224 C CA . LEU A 1 162 ? -44.194 -16.741 -32.278 1.00 22.64 162 LEU A CA 1
ATOM 1225 C C . LEU A 1 162 ? -45.604 -16.890 -32.904 1.00 22.64 162 LEU A C 1
ATOM 1227 O O . LEU A 1 162 ? -46.398 -17.671 -32.399 1.00 22.64 162 LEU A O 1
ATOM 1231 N N . HIS A 1 163 ? -46.022 -16.258 -34.009 1.00 26.02 163 HIS A N 1
ATOM 1232 C CA . HIS A 1 163 ? -45.441 -15.448 -35.116 1.00 26.02 163 HIS A CA 1
ATOM 1233 C C . HIS A 1 163 ? -46.652 -14.609 -35.686 1.00 26.02 163 HIS A C 1
ATOM 1235 O O . HIS A 1 163 ? -47.659 -14.549 -34.973 1.00 26.02 163 HIS A O 1
ATOM 1241 N N . PRO A 1 164 ? -46.735 -14.059 -36.930 1.00 41.59 164 PRO A N 1
ATOM 1242 C CA . PRO A 1 164 ? -45.756 -13.673 -37.964 1.00 41.59 164 PRO A CA 1
ATOM 1243 C C . PRO A 1 164 ? -45.919 -12.170 -38.380 1.00 41.59 164 PRO A C 1
ATOM 1245 O O . PRO A 1 164 ? -46.568 -11.427 -37.653 1.00 41.59 164 PRO A O 1
ATOM 1248 N N . ASP A 1 165 ? -45.400 -11.586 -39.476 1.00 31.56 165 ASP A N 1
ATOM 1249 C CA . ASP A 1 165 ? -44.577 -12.003 -40.646 1.00 31.56 165 ASP A CA 1
ATOM 1250 C C . ASP A 1 165 ? -43.628 -10.805 -41.027 1.00 31.56 165 ASP A C 1
ATOM 1252 O O . ASP A 1 165 ? -43.328 -10.026 -40.127 1.00 31.56 165 ASP A O 1
ATOM 1256 N N . VAL A 1 166 ? -43.055 -10.499 -42.212 1.00 28.84 166 VAL A N 1
ATOM 1257 C CA . VAL A 1 166 ? -43.192 -10.889 -43.641 1.00 28.84 166 VAL A CA 1
ATOM 1258 C C . VAL A 1 166 ? -41.794 -11.023 -44.300 1.00 28.84 166 VAL A C 1
ATOM 1260 O O . VAL A 1 166 ? -40.805 -10.470 -43.821 1.00 28.84 166 VAL A O 1
ATOM 1263 N N . ALA A 1 167 ? -41.711 -11.741 -45.425 1.00 23.59 167 ALA A N 1
ATOM 1264 C CA . ALA A 1 167 ? -40.541 -11.884 -46.309 1.00 23.59 167 ALA A CA 1
ATOM 1265 C C . ALA A 1 167 ? -40.053 -10.577 -47.005 1.00 23.59 167 ALA A C 1
ATOM 1267 O O . ALA A 1 167 ? -40.786 -9.595 -47.075 1.00 23.59 167 ALA A O 1
ATOM 1268 N N . GLY A 1 168 ? -38.861 -10.520 -47.628 1.00 26.48 168 GLY A N 1
ATOM 1269 C CA . GLY A 1 168 ? -37.749 -11.494 -47.665 1.00 26.48 168 GLY A 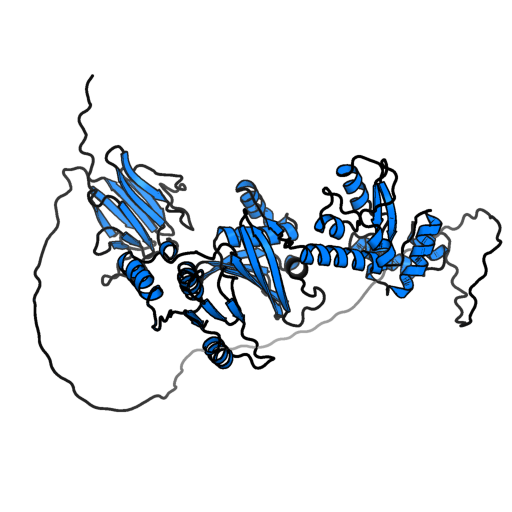CA 1
ATOM 1270 C C . GLY A 1 168 ? -37.026 -11.625 -49.031 1.00 26.48 168 GLY A C 1
ATOM 1271 O O . GLY A 1 168 ? -37.490 -11.086 -50.026 1.00 26.48 168 GLY A O 1
ATOM 1272 N N . GLN A 1 169 ? -35.931 -12.411 -49.050 1.00 27.94 169 GLN A N 1
ATOM 1273 C CA . GLN A 1 169 ? -35.123 -12.909 -50.204 1.00 27.94 169 GLN A CA 1
ATOM 1274 C C . GLN A 1 169 ? -34.399 -11.842 -51.084 1.00 27.94 169 GLN A C 1
ATOM 1276 O O . GLN A 1 169 ? -35.011 -10.874 -51.505 1.00 27.94 169 GLN A O 1
ATOM 1281 N N . ALA A 1 170 ? -33.086 -11.842 -51.394 1.00 23.00 170 ALA A N 1
ATOM 1282 C CA . ALA A 1 170 ? -31.982 -12.824 -51.551 1.00 23.00 170 ALA A CA 1
ATOM 1283 C C . ALA A 1 170 ? -31.694 -13.282 -53.006 1.00 23.00 170 ALA A C 1
ATOM 1285 O O . ALA A 1 170 ? -32.579 -13.834 -53.647 1.00 23.00 170 ALA A O 1
ATOM 1286 N N . ILE A 1 171 ? -30.436 -13.138 -53.487 1.00 24.36 171 ILE A N 1
ATOM 1287 C CA . ILE A 1 171 ? -29.781 -13.929 -54.572 1.00 24.36 171 ILE A CA 1
ATOM 1288 C C . ILE A 1 171 ? -28.257 -13.620 -54.677 1.00 24.36 171 ILE A C 1
ATOM 1290 O O . ILE A 1 171 ? -27.795 -12.592 -54.193 1.00 24.36 171 ILE A O 1
ATOM 1294 N N . LYS A 1 172 ? -27.463 -14.537 -55.269 1.00 28.22 172 LYS A N 1
ATOM 1295 C CA . LYS A 1 172 ? -25.974 -14.533 -55.346 1.00 28.22 172 LYS A CA 1
ATOM 1296 C C . LYS A 1 172 ? -25.373 -13.924 -56.635 1.00 28.22 172 LYS A C 1
ATOM 1298 O O . LYS A 1 172 ? -25.957 -14.100 -57.701 1.00 28.22 172 LYS A O 1
ATOM 1303 N N . ARG A 1 173 ? -24.117 -13.436 -56.547 1.00 25.30 173 ARG A N 1
ATOM 1304 C CA . ARG A 1 173 ? -22.944 -13.547 -57.484 1.00 25.30 173 ARG A CA 1
ATOM 1305 C C . ARG A 1 173 ? -21.713 -12.948 -56.743 1.00 25.30 173 ARG A C 1
ATOM 1307 O O . ARG A 1 173 ? -21.918 -12.015 -55.985 1.00 25.30 173 ARG A O 1
ATOM 1314 N N . ALA A 1 174 ? -20.499 -13.520 -56.672 1.00 23.91 174 ALA A N 1
ATOM 1315 C CA . ALA A 1 174 ? -19.513 -13.959 -57.685 1.00 23.91 174 ALA A CA 1
ATOM 1316 C C . ALA A 1 174 ? -18.876 -12.784 -58.478 1.00 23.91 174 ALA A C 1
ATOM 1318 O O . ALA A 1 174 ? -19.627 -12.074 -59.135 1.00 23.91 174 ALA A O 1
ATOM 1319 N N . GLY A 1 175 ? -17.546 -12.547 -58.499 1.00 23.78 175 GLY A N 1
ATOM 1320 C CA . GLY A 1 175 ? -16.413 -13.156 -57.754 1.00 23.78 175 GLY A CA 1
ATOM 1321 C C . GLY A 1 175 ? -15.006 -12.775 -58.310 1.00 23.78 175 GLY A C 1
ATOM 1322 O O . GLY A 1 175 ? -14.923 -11.956 -59.219 1.00 23.78 175 GLY A O 1
ATOM 1323 N N . SER A 1 176 ? -13.946 -13.467 -57.840 1.00 26.14 176 SER A N 1
ATOM 1324 C CA . SER A 1 176 ? -12.604 -13.716 -58.466 1.00 26.14 176 SER A CA 1
ATOM 1325 C C . SER A 1 176 ? -11.464 -12.653 -58.534 1.00 26.14 176 SER A C 1
ATOM 1327 O O . SER A 1 176 ? -11.714 -11.459 -58.628 1.00 26.14 176 SER A O 1
ATOM 1329 N N . ASN A 1 177 ? -10.219 -13.187 -58.589 1.00 25.75 177 ASN A N 1
ATOM 1330 C CA . ASN A 1 177 ? -8.860 -12.603 -58.801 1.00 25.75 177 ASN A CA 1
ATOM 1331 C C . ASN A 1 177 ? -8.178 -11.944 -57.564 1.00 25.75 177 ASN A C 1
ATOM 1333 O O . ASN A 1 177 ? -8.871 -11.289 -56.798 1.00 25.75 177 ASN A O 1
ATOM 1337 N N . VAL A 1 178 ? -6.891 -12.141 -57.181 1.00 26.00 178 VAL A N 1
ATOM 1338 C CA . VAL A 1 178 ? -5.579 -12.511 -57.820 1.00 26.00 178 VAL A CA 1
ATOM 1339 C C . VAL A 1 178 ? -4.884 -11.326 -58.531 1.00 26.00 178 VAL A C 1
ATOM 1341 O O . VAL A 1 178 ? -5.519 -10.727 -59.388 1.00 26.00 178 VAL A O 1
ATOM 1344 N N . GLY A 1 179 ? -3.609 -10.956 -58.277 1.00 24.11 179 GLY A N 1
ATOM 1345 C CA . GLY A 1 179 ? -2.609 -11.406 -57.275 1.00 24.11 179 GLY A CA 1
ATOM 1346 C C . GLY A 1 179 ? -1.180 -10.824 -57.505 1.00 24.11 179 GLY A C 1
ATOM 1347 O O . GLY A 1 179 ? -0.998 -10.063 -58.447 1.00 24.11 179 GLY A O 1
ATOM 1348 N N . THR A 1 180 ? -0.198 -11.266 -56.688 1.00 26.14 180 THR A N 1
ATOM 1349 C CA . THR A 1 180 ? 1.279 -11.411 -56.948 1.00 26.14 180 THR A CA 1
ATOM 1350 C C . THR A 1 180 ? 2.249 -10.211 -57.159 1.00 26.14 180 THR A C 1
ATOM 1352 O O . THR A 1 180 ? 1.859 -9.166 -57.653 1.00 26.14 180 THR A O 1
ATOM 1355 N N . GLU A 1 181 ? 3.539 -10.475 -56.832 1.00 25.94 181 GLU A N 1
ATOM 1356 C CA . GLU A 1 181 ? 4.816 -9.732 -57.096 1.00 25.94 181 GLU A CA 1
ATOM 1357 C C . GLU A 1 181 ? 5.031 -8.387 -56.338 1.00 25.94 181 GLU A C 1
ATOM 1359 O O . GLU A 1 181 ? 4.083 -7.631 -56.172 1.00 25.94 181 GLU A O 1
ATOM 1364 N N . THR A 1 182 ? 6.159 -7.999 -55.697 1.00 25.89 182 THR A N 1
ATOM 1365 C CA . THR A 1 182 ? 7.637 -8.267 -55.670 1.00 25.89 182 THR A CA 1
ATOM 1366 C C . THR A 1 182 ? 8.530 -7.409 -56.581 1.00 25.89 182 THR A C 1
ATOM 1368 O O . THR A 1 182 ? 8.498 -7.576 -57.796 1.00 25.89 182 THR A O 1
ATOM 1371 N N . SER A 1 183 ? 9.433 -6.610 -55.984 1.00 26.61 183 SER A N 1
ATOM 1372 C CA . SER A 1 183 ? 10.650 -6.075 -56.632 1.00 26.61 183 SER A CA 1
ATOM 1373 C C . SER A 1 183 ? 11.658 -5.501 -55.616 1.00 26.61 183 SER A C 1
ATOM 1375 O O . SER A 1 183 ? 11.318 -4.559 -54.897 1.00 26.61 183 SER A O 1
ATOM 1377 N N . ASP A 1 184 ? 12.893 -6.005 -55.603 1.00 23.72 184 ASP A N 1
ATOM 1378 C CA . ASP A 1 184 ? 14.036 -5.402 -54.896 1.00 23.72 184 ASP A CA 1
ATOM 1379 C C . ASP A 1 184 ? 14.663 -4.240 -55.689 1.00 23.72 184 ASP A C 1
ATOM 1381 O O . ASP A 1 184 ? 14.585 -4.207 -56.919 1.00 23.72 184 ASP A O 1
ATOM 1385 N N . VAL A 1 185 ? 15.386 -3.345 -55.002 1.00 24.98 185 VAL A N 1
ATOM 1386 C CA . VAL A 1 185 ? 16.442 -2.512 -55.611 1.00 24.98 185 VAL A CA 1
ATOM 1387 C C . VAL A 1 185 ? 17.623 -2.401 -54.645 1.00 24.98 185 VAL A C 1
ATOM 1389 O O . VAL A 1 185 ? 17.481 -1.880 -53.542 1.00 24.98 185 VAL A O 1
ATOM 1392 N N . THR A 1 186 ? 18.803 -2.819 -55.102 1.00 21.94 186 THR A N 1
ATOM 1393 C CA . THR A 1 186 ? 20.086 -2.638 -54.406 1.00 21.94 186 THR A CA 1
ATOM 1394 C C . THR A 1 186 ? 20.968 -1.696 -55.222 1.00 21.94 186 THR A C 1
ATOM 1396 O O . THR A 1 186 ? 20.993 -1.794 -56.449 1.00 21.94 186 THR A O 1
ATOM 1399 N N . MET A 1 187 ? 21.747 -0.830 -54.569 1.00 23.36 187 MET A N 1
ATOM 1400 C CA . MET A 1 187 ? 22.897 -0.173 -55.198 1.00 23.36 187 MET A CA 1
ATOM 1401 C C . MET A 1 187 ? 24.104 -0.160 -54.263 1.00 23.36 187 MET A C 1
ATOM 1403 O O . MET A 1 187 ? 23.986 0.127 -53.077 1.00 23.36 187 MET A O 1
ATOM 1407 N N . THR A 1 188 ? 25.260 -0.481 -54.837 1.00 22.86 188 THR A N 1
ATOM 1408 C CA . THR A 1 188 ? 26.568 -0.583 -54.183 1.00 22.86 188 THR A CA 1
ATOM 1409 C C . THR A 1 188 ? 27.481 0.553 -54.632 1.00 22.86 188 THR A C 1
ATOM 1411 O O . THR A 1 188 ? 27.481 0.903 -55.814 1.00 22.86 188 THR A O 1
ATOM 1414 N N . ALA A 1 189 ? 28.330 1.047 -53.734 1.00 24.92 189 ALA A N 1
ATOM 1415 C CA . ALA A 1 189 ? 29.516 1.827 -54.072 1.00 24.92 189 ALA A CA 1
ATOM 1416 C C . ALA A 1 189 ? 30.688 1.368 -53.187 1.00 24.92 189 ALA A C 1
ATOM 1418 O O . ALA A 1 189 ? 30.475 0.971 -52.046 1.00 24.92 189 ALA A O 1
ATOM 1419 N N . ASP A 1 190 ? 31.885 1.383 -53.762 1.00 24.69 190 ASP A N 1
ATOM 1420 C CA . ASP A 1 190 ? 33.148 0.851 -53.223 1.00 24.69 190 ASP A CA 1
ATOM 1421 C C . ASP A 1 190 ? 34.098 2.020 -52.843 1.00 24.69 190 ASP A C 1
ATOM 1423 O O . ASP A 1 190 ? 33.728 3.176 -53.070 1.00 24.69 190 ASP A O 1
ATOM 1427 N N . VAL A 1 191 ? 35.313 1.708 -52.357 1.00 27.41 191 VAL A N 1
ATOM 1428 C CA . VAL A 1 191 ? 36.581 2.499 -52.285 1.00 27.41 191 VAL A CA 1
ATOM 1429 C C . VAL A 1 191 ? 37.310 2.400 -50.924 1.00 27.41 191 VAL A C 1
ATOM 1431 O O . VAL A 1 191 ? 37.439 3.361 -50.175 1.00 27.41 191 VAL A O 1
ATOM 1434 N N . SER A 1 192 ? 37.841 1.203 -50.668 1.00 26.59 192 SER A N 1
ATOM 1435 C CA . SER A 1 192 ? 39.260 0.899 -50.373 1.00 26.59 192 SER A CA 1
ATOM 1436 C C . SER A 1 192 ? 40.182 1.860 -49.568 1.00 26.59 192 SER A C 1
ATOM 1438 O O . SER A 1 192 ? 40.643 2.877 -50.095 1.00 26.59 192 SER A O 1
ATOM 1440 N N . ASP A 1 193 ? 40.691 1.319 -48.453 1.00 25.84 193 ASP A N 1
ATOM 1441 C CA . ASP A 1 193 ? 42.111 1.216 -48.025 1.00 25.84 193 ASP A CA 1
ATOM 1442 C C . ASP A 1 193 ? 42.952 2.475 -47.692 1.00 25.84 193 ASP A C 1
ATOM 1444 O O . ASP A 1 193 ? 43.412 3.213 -48.567 1.00 25.84 193 ASP A O 1
ATOM 1448 N N . MET A 1 194 ? 43.400 2.557 -46.427 1.00 25.80 194 MET A N 1
ATOM 1449 C CA . MET A 1 194 ? 44.708 3.129 -46.052 1.00 25.80 194 MET A CA 1
ATOM 1450 C C . MET A 1 194 ? 45.322 2.444 -44.812 1.00 25.80 194 MET A C 1
ATOM 1452 O O . MET A 1 194 ? 44.856 2.611 -43.686 1.00 25.80 194 MET A O 1
ATOM 1456 N N . THR A 1 195 ? 46.444 1.739 -44.994 1.00 24.38 195 THR A N 1
ATOM 1457 C CA . THR A 1 195 ? 47.225 1.115 -43.906 1.00 24.38 195 THR A CA 1
ATOM 1458 C C . THR A 1 195 ? 48.229 2.077 -43.257 1.00 24.38 195 THR A C 1
ATOM 1460 O O . THR A 1 195 ? 48.971 2.754 -43.973 1.00 24.38 195 THR A O 1
ATOM 1463 N N . VAL A 1 196 ? 48.379 2.036 -41.926 1.00 26.92 196 VAL A N 1
ATOM 1464 C CA . VAL A 1 196 ? 49.539 2.596 -41.195 1.00 26.92 196 VAL A CA 1
ATOM 1465 C C . VAL A 1 196 ? 50.052 1.571 -40.170 1.00 26.92 196 VAL A C 1
ATOM 1467 O O . VAL A 1 196 ? 49.300 0.733 -39.681 1.00 26.92 196 VAL A O 1
ATOM 1470 N N . THR A 1 197 ? 51.359 1.586 -39.908 1.00 25.20 197 THR A N 1
ATOM 1471 C CA . THR A 1 197 ? 52.121 0.472 -39.322 1.00 25.20 197 THR A CA 1
ATOM 1472 C C . THR A 1 197 ? 52.356 0.558 -37.811 1.00 25.20 197 THR A C 1
ATOM 1474 O O . THR A 1 197 ? 52.934 1.540 -37.355 1.00 25.20 197 THR A O 1
ATOM 1477 N N . GLY A 1 198 ? 52.080 -0.549 -37.111 1.00 24.09 198 GLY A N 1
ATOM 1478 C CA . GLY A 1 198 ? 53.025 -1.237 -36.212 1.00 24.09 198 GLY A CA 1
ATOM 1479 C C . GLY A 1 198 ? 53.422 -0.614 -34.862 1.00 24.09 198 GLY A C 1
ATOM 1480 O O . GLY A 1 198 ? 53.955 0.488 -34.800 1.00 24.09 198 GLY A O 1
ATOM 1481 N N . PHE A 1 199 ? 53.306 -1.427 -33.808 1.00 27.09 199 PHE A N 1
ATOM 1482 C CA . PHE A 1 199 ? 54.231 -1.487 -32.666 1.00 27.09 199 PHE A CA 1
ATOM 1483 C C . PHE A 1 199 ? 54.301 -2.942 -32.158 1.00 27.09 199 PHE A C 1
ATOM 1485 O O . PHE A 1 199 ? 53.391 -3.724 -32.436 1.00 27.09 199 PHE A O 1
ATOM 1492 N N . ASP A 1 200 ? 55.404 -3.316 -31.506 1.00 26.89 200 ASP A N 1
ATOM 1493 C CA . ASP A 1 200 ? 55.819 -4.717 -31.323 1.00 26.89 200 ASP A CA 1
ATOM 1494 C C . ASP A 1 200 ? 55.114 -5.504 -30.193 1.00 26.89 200 ASP A C 1
ATOM 1496 O O . ASP A 1 200 ? 54.732 -4.952 -29.160 1.00 26.89 200 ASP A O 1
ATOM 1500 N N . ASP A 1 201 ? 55.030 -6.827 -30.380 1.00 26.16 201 ASP A N 1
ATOM 1501 C CA . ASP A 1 201 ? 54.667 -7.830 -29.366 1.00 26.16 201 ASP A CA 1
ATOM 1502 C C . ASP A 1 201 ? 55.779 -8.053 -28.316 1.00 26.16 201 ASP A C 1
ATOM 1504 O O . ASP A 1 201 ? 56.961 -8.074 -28.654 1.00 26.16 201 ASP A O 1
ATOM 1508 N N . GLU A 1 202 ? 55.397 -8.369 -27.070 1.00 29.09 202 GLU A N 1
ATOM 1509 C CA . GLU A 1 202 ? 55.803 -9.602 -26.350 1.00 29.09 202 GLU A CA 1
ATOM 1510 C C . GLU A 1 202 ? 54.989 -9.748 -25.027 1.00 29.09 202 GLU A C 1
ATOM 1512 O O . GLU A 1 202 ? 54.437 -8.760 -24.533 1.00 29.09 202 GLU A O 1
ATOM 1517 N N . PRO A 1 203 ? 54.795 -10.967 -24.470 1.00 35.88 203 PRO A N 1
ATOM 1518 C CA . PRO A 1 203 ? 53.465 -11.330 -23.963 1.00 35.88 203 PRO A CA 1
ATOM 1519 C C . PRO A 1 203 ? 53.373 -11.740 -22.481 1.00 35.88 203 PRO A C 1
ATOM 1521 O O . PRO A 1 203 ? 54.349 -12.110 -21.829 1.00 35.88 203 PRO A O 1
ATOM 1524 N N . VAL A 1 204 ? 52.129 -11.868 -21.999 1.00 26.31 204 VAL A N 1
ATOM 1525 C CA . VAL A 1 204 ? 51.780 -12.648 -20.796 1.00 26.31 204 VAL A CA 1
ATOM 1526 C C . VAL A 1 204 ? 50.982 -13.897 -21.199 1.00 26.31 204 VAL A C 1
ATOM 1528 O O . VAL A 1 204 ? 49.760 -13.862 -21.333 1.00 26.31 204 VAL A O 1
ATOM 1531 N N . GLN A 1 205 ? 51.659 -15.035 -21.396 1.00 26.16 205 GLN A N 1
ATOM 1532 C CA . GLN A 1 205 ? 50.988 -16.327 -21.617 1.00 26.16 205 GLN A CA 1
ATOM 1533 C C . GLN A 1 205 ? 50.704 -17.057 -20.296 1.00 26.16 205 GLN A C 1
ATOM 1535 O O . GLN A 1 205 ? 51.637 -17.511 -19.638 1.00 26.16 205 GLN A O 1
ATOM 1540 N N . ALA A 1 206 ? 49.424 -17.267 -19.958 1.00 26.52 206 ALA A N 1
ATOM 1541 C CA . ALA A 1 206 ? 49.040 -18.092 -18.801 1.00 26.52 206 ALA A CA 1
ATOM 1542 C C . ALA A 1 206 ? 47.693 -18.856 -18.911 1.00 26.52 206 ALA A C 1
ATOM 1544 O O . ALA A 1 206 ? 47.149 -19.261 -17.888 1.00 26.52 206 ALA A O 1
ATOM 1545 N N . ALA A 1 207 ? 47.143 -19.110 -20.111 1.00 28.08 207 ALA A N 1
ATOM 1546 C CA . ALA A 1 207 ? 45.927 -19.936 -20.256 1.00 28.08 207 ALA A CA 1
ATOM 1547 C C . ALA A 1 207 ? 45.808 -20.658 -21.619 1.00 28.08 207 ALA A C 1
ATOM 1549 O O . ALA A 1 207 ? 45.258 -20.118 -22.575 1.00 28.08 207 ALA A O 1
ATOM 1550 N N . ARG A 1 208 ? 46.276 -21.915 -21.725 1.00 26.58 208 ARG A N 1
ATOM 1551 C CA . ARG A 1 208 ? 46.026 -22.783 -22.902 1.00 26.58 208 ARG A CA 1
ATOM 1552 C C . ARG A 1 208 ? 45.679 -24.231 -22.519 1.00 26.58 208 ARG A C 1
ATOM 1554 O O . ARG A 1 208 ? 46.515 -25.128 -22.595 1.00 26.58 208 ARG A O 1
ATOM 1561 N N . GLY A 1 209 ? 44.410 -24.463 -22.174 1.00 25.16 209 GLY A N 1
ATOM 1562 C CA . GLY A 1 209 ? 43.776 -25.790 -22.118 1.00 25.16 209 GLY A CA 1
ATOM 1563 C C . GLY A 1 209 ? 42.849 -25.983 -23.325 1.00 25.16 209 GLY A C 1
ATOM 1564 O O . GLY A 1 209 ? 41.952 -25.178 -23.542 1.00 25.16 209 GLY A O 1
ATOM 1565 N N . ARG A 1 210 ? 43.096 -26.998 -24.163 1.00 29.67 210 ARG A N 1
ATOM 1566 C CA . ARG A 1 210 ? 42.490 -27.104 -25.507 1.00 29.67 210 ARG A CA 1
ATOM 1567 C C . ARG A 1 210 ? 40.994 -27.452 -25.513 1.00 29.67 210 ARG A C 1
ATOM 1569 O O . ARG A 1 210 ? 40.622 -28.531 -25.063 1.00 29.67 210 ARG A O 1
ATOM 1576 N N . ALA A 1 211 ? 40.238 -26.704 -26.312 1.00 26.89 211 ALA A N 1
ATOM 1577 C CA . ALA A 1 211 ? 39.362 -27.276 -27.337 1.00 26.89 211 ALA A CA 1
ATOM 1578 C C . ALA A 1 211 ? 39.560 -26.480 -28.643 1.00 26.89 211 ALA A C 1
ATOM 1580 O O . ALA A 1 211 ? 39.686 -25.259 -28.596 1.00 26.89 211 ALA A O 1
ATOM 1581 N N . LYS A 1 212 ? 39.658 -27.154 -29.798 1.00 31.11 212 LYS A N 1
ATOM 1582 C CA . LYS A 1 212 ? 39.758 -26.500 -31.117 1.00 31.11 212 LYS A CA 1
ATOM 1583 C C . LYS A 1 212 ? 38.405 -26.575 -31.830 1.00 31.11 212 LYS A C 1
ATOM 1585 O O . LYS A 1 212 ? 37.978 -27.668 -32.187 1.00 31.11 212 LYS A O 1
ATOM 1590 N N . THR A 1 213 ? 37.842 -25.420 -32.149 1.00 29.19 213 THR A N 1
ATOM 1591 C CA . THR A 1 213 ? 36.992 -25.196 -33.328 1.00 29.19 213 THR A CA 1
ATOM 1592 C C . THR A 1 213 ? 37.593 -24.009 -34.070 1.00 29.19 213 THR A C 1
ATOM 1594 O O . THR A 1 213 ? 37.960 -23.021 -33.438 1.00 29.19 213 THR A O 1
ATOM 1597 N N . SER A 1 214 ? 37.808 -24.153 -35.375 1.00 28.89 214 SER A N 1
ATOM 1598 C CA . SER A 1 214 ? 38.517 -23.170 -36.199 1.00 28.89 214 SER A CA 1
ATOM 1599 C C . SER A 1 214 ? 37.604 -22.013 -36.585 1.00 28.89 214 SER A C 1
ATOM 1601 O O . SER A 1 214 ? 36.585 -22.238 -37.233 1.00 28.89 214 SER A O 1
ATOM 1603 N N . TRP A 1 215 ? 38.028 -20.800 -36.242 1.00 31.12 215 TRP A N 1
ATOM 1604 C CA . TRP A 1 215 ? 37.511 -19.540 -36.776 1.00 31.12 215 TRP A CA 1
ATOM 1605 C C . TRP A 1 215 ? 38.659 -18.830 -37.506 1.00 31.12 215 TRP A C 1
ATOM 1607 O O . TRP A 1 215 ? 39.138 -17.778 -37.100 1.00 31.12 215 TRP A O 1
ATOM 1617 N N . GLU A 1 216 ? 39.165 -19.506 -38.534 1.00 33.53 216 GLU A N 1
ATOM 1618 C CA . GLU A 1 216 ? 39.997 -18.921 -39.587 1.00 33.53 216 GLU A CA 1
ATOM 1619 C C . GLU A 1 216 ? 39.050 -18.685 -40.788 1.00 33.53 216 GLU A C 1
ATOM 1621 O O . GLU A 1 216 ? 38.068 -19.416 -40.931 1.00 33.53 216 GLU A O 1
ATOM 1626 N N . ASP A 1 217 ? 39.316 -17.662 -41.606 1.00 38.78 217 ASP A N 1
ATOM 1627 C CA . ASP A 1 217 ? 38.512 -17.210 -42.764 1.00 38.78 217 ASP A CA 1
ATOM 1628 C C . ASP A 1 217 ? 37.167 -16.485 -42.498 1.00 38.78 217 ASP A C 1
ATOM 1630 O O . ASP A 1 217 ? 36.122 -16.843 -43.039 1.00 38.78 217 ASP A O 1
ATOM 1634 N N . THR A 1 218 ? 37.232 -15.331 -41.823 1.00 35.38 218 THR A N 1
ATOM 1635 C CA . THR A 1 218 ? 36.598 -14.095 -42.344 1.00 35.38 218 THR A CA 1
ATOM 1636 C C . THR A 1 218 ? 37.542 -12.916 -42.133 1.00 35.38 218 THR A C 1
ATOM 1638 O O . THR A 1 218 ? 37.873 -12.589 -40.995 1.00 35.38 218 THR A O 1
ATOM 1641 N N . ALA A 1 219 ? 37.977 -12.275 -43.218 1.00 35.09 219 ALA A N 1
ATOM 1642 C CA . ALA A 1 219 ? 38.756 -11.043 -43.158 1.00 35.09 219 ALA A CA 1
ATOM 1643 C C . ALA A 1 219 ? 37.807 -9.841 -43.028 1.00 35.09 219 ALA A C 1
ATOM 1645 O O . ALA A 1 219 ? 37.225 -9.406 -44.016 1.00 35.09 219 ALA A O 1
ATOM 1646 N N . THR A 1 220 ? 37.641 -9.338 -41.806 1.00 45.66 220 THR A N 1
ATOM 1647 C CA . THR A 1 220 ? 36.951 -8.071 -41.520 1.00 45.66 220 THR A CA 1
ATOM 1648 C C . THR A 1 220 ? 37.873 -6.911 -41.897 1.00 45.66 220 THR A C 1
ATOM 1650 O O . THR A 1 220 ? 38.985 -6.830 -41.367 1.00 45.66 220 THR A O 1
ATOM 1653 N N . SER A 1 221 ? 37.450 -6.014 -42.790 1.00 53.50 221 SER A N 1
ATOM 1654 C CA . SER A 1 221 ? 38.222 -4.799 -43.075 1.00 53.50 221 SER A CA 1
ATOM 1655 C C . SER A 1 221 ? 38.162 -3.848 -41.877 1.00 53.50 221 SER A C 1
ATOM 1657 O O . SER A 1 221 ? 37.220 -3.865 -41.087 1.00 53.50 221 SER A O 1
ATOM 1659 N N . ILE A 1 222 ? 39.156 -2.965 -41.738 1.00 52.88 222 ILE A N 1
ATOM 1660 C CA . ILE A 1 222 ? 39.219 -1.986 -40.629 1.00 52.88 222 ILE A CA 1
ATOM 1661 C C . ILE A 1 222 ? 38.006 -1.028 -40.614 1.00 52.88 222 ILE A C 1
ATOM 1663 O O . ILE A 1 222 ? 37.705 -0.432 -39.576 1.00 52.88 222 ILE A O 1
ATOM 1667 N N . GLU A 1 223 ? 37.321 -0.912 -41.753 1.00 56.34 223 GLU A N 1
ATOM 1668 C CA . GLU A 1 223 ? 36.126 -0.101 -42.003 1.00 56.34 223 GLU A CA 1
ATOM 1669 C C . GLU A 1 223 ? 34.814 -0.801 -41.589 1.00 56.34 223 GLU A C 1
ATOM 1671 O O . GLU A 1 223 ? 33.845 -0.113 -41.281 1.00 56.34 223 GLU A O 1
ATOM 1676 N N . ASP A 1 224 ? 34.799 -2.137 -41.483 1.00 61.16 224 ASP A N 1
ATOM 1677 C CA . ASP A 1 224 ? 33.624 -2.932 -41.078 1.00 61.16 224 ASP A CA 1
ATOM 1678 C C . ASP A 1 224 ? 33.454 -3.018 -39.542 1.00 61.16 224 ASP A C 1
ATOM 1680 O O . ASP A 1 224 ? 32.502 -3.616 -39.043 1.00 61.16 224 ASP A O 1
ATOM 1684 N N . LEU A 1 225 ? 34.393 -2.472 -38.757 1.00 64.06 225 LEU A N 1
ATOM 1685 C CA . LEU A 1 225 ? 34.395 -2.617 -37.296 1.00 64.06 225 LEU A CA 1
ATOM 1686 C C . LEU A 1 225 ? 33.456 -1.605 -36.603 1.00 64.06 225 LEU A C 1
ATOM 1688 O O . LEU A 1 225 ? 33.643 -0.392 -36.752 1.00 64.06 225 LEU A O 1
ATOM 1692 N N . PRO A 1 226 ? 32.506 -2.055 -35.756 1.00 69.62 226 PRO A N 1
ATOM 1693 C CA . PRO A 1 226 ? 31.509 -1.185 -35.133 1.00 69.62 226 PRO A CA 1
ATOM 1694 C C . PRO A 1 226 ? 32.146 -0.181 -34.157 1.00 69.62 226 PRO A C 1
ATOM 1696 O O . PRO A 1 226 ? 32.978 -0.574 -33.347 1.00 69.62 226 PRO A O 1
ATOM 1699 N N . PRO A 1 227 ? 31.765 1.108 -34.158 1.00 72.69 227 PRO A N 1
ATOM 1700 C CA . PRO A 1 227 ? 32.564 2.181 -33.558 1.00 72.69 227 PRO A CA 1
ATOM 1701 C C . PRO A 1 227 ? 32.672 2.162 -32.019 1.00 72.69 227 PRO A C 1
ATOM 1703 O O . PRO A 1 227 ? 31.852 1.595 -31.296 1.00 72.69 227 PRO A O 1
ATOM 1706 N N . GLY A 1 228 ? 33.674 2.883 -31.503 1.00 83.69 228 GLY A N 1
ATOM 1707 C CA . GLY A 1 228 ? 33.804 3.209 -30.079 1.00 83.69 228 GLY A CA 1
ATOM 1708 C C . GLY A 1 228 ? 34.248 2.033 -29.205 1.00 83.69 228 GLY A C 1
ATOM 1709 O O . GLY A 1 228 ? 35.269 1.399 -29.465 1.00 83.69 228 GLY A O 1
ATOM 1710 N N . LEU A 1 229 ? 33.514 1.768 -28.120 1.00 84.75 229 LEU A N 1
ATOM 1711 C CA . LEU A 1 229 ? 33.831 0.669 -27.200 1.00 84.75 229 LEU A CA 1
ATOM 1712 C C . LEU A 1 229 ? 33.604 -0.712 -27.843 1.00 84.75 229 LEU A C 1
ATOM 1714 O O . LEU A 1 229 ? 34.390 -1.620 -27.582 1.00 84.75 229 LEU A O 1
ATOM 1718 N N . GLY A 1 230 ? 32.615 -0.845 -28.738 1.00 85.25 230 GLY A N 1
ATOM 1719 C CA . GLY A 1 230 ? 32.353 -2.087 -29.477 1.00 85.25 230 GLY A CA 1
ATOM 1720 C C . GLY A 1 230 ? 33.574 -2.550 -30.272 1.00 85.25 230 GLY A C 1
ATOM 1721 O O . GLY A 1 230 ? 34.018 -3.682 -30.093 1.00 85.25 230 GLY A O 1
ATOM 1722 N N . ARG A 1 231 ? 34.190 -1.641 -31.042 1.00 86.38 231 ARG A N 1
ATOM 1723 C CA . ARG A 1 231 ? 35.438 -1.880 -31.786 1.00 86.38 231 ARG A CA 1
ATOM 1724 C C . ARG A 1 231 ? 36.508 -2.510 -30.904 1.00 86.38 231 ARG A C 1
ATOM 1726 O O . ARG A 1 231 ? 37.015 -3.579 -31.223 1.00 86.38 231 ARG A O 1
ATOM 1733 N N . ARG A 1 232 ? 36.799 -1.871 -29.767 1.00 86.81 232 ARG A N 1
ATOM 1734 C CA . ARG A 1 232 ? 37.865 -2.297 -28.850 1.00 86.81 232 ARG A CA 1
ATOM 1735 C C . ARG A 1 232 ? 37.582 -3.664 -28.217 1.00 86.81 232 ARG A C 1
ATOM 1737 O O . ARG A 1 232 ? 38.518 -4.412 -27.963 1.00 86.81 232 ARG A O 1
ATOM 1744 N N . MET A 1 233 ? 36.312 -4.021 -28.006 1.00 86.88 233 MET A N 1
ATOM 1745 C CA . MET A 1 233 ? 35.921 -5.353 -27.528 1.00 86.88 233 MET A CA 1
ATOM 1746 C C . MET A 1 233 ? 36.057 -6.442 -28.609 1.00 86.88 233 MET A C 1
ATOM 1748 O O . MET A 1 233 ? 36.407 -7.574 -28.274 1.00 86.88 233 MET A O 1
ATOM 1752 N N . VAL A 1 234 ? 35.824 -6.115 -29.888 1.00 87.00 234 VAL A N 1
ATOM 1753 C CA . VAL A 1 234 ? 36.077 -7.026 -31.024 1.00 87.00 234 VAL A CA 1
ATOM 1754 C C . VAL A 1 234 ? 37.583 -7.199 -31.250 1.00 87.00 234 VAL A C 1
ATOM 1756 O O . VAL A 1 234 ? 38.061 -8.327 -31.328 1.00 87.00 234 VAL A O 1
ATOM 1759 N N . GLU A 1 235 ? 38.351 -6.104 -31.262 1.00 86.19 235 GLU A N 1
ATOM 1760 C CA . GLU A 1 235 ? 39.821 -6.114 -31.376 1.00 86.19 235 GLU A CA 1
ATOM 1761 C C . GLU A 1 235 ? 40.490 -6.890 -30.221 1.00 86.19 235 GLU A C 1
ATOM 1763 O O . GLU A 1 235 ? 41.490 -7.572 -30.432 1.00 86.19 235 GLU A O 1
ATOM 1768 N N . ALA A 1 236 ? 39.911 -6.856 -29.014 1.00 85.38 236 ALA A N 1
ATOM 1769 C CA . ALA A 1 236 ? 40.348 -7.653 -27.864 1.00 85.38 236 ALA A CA 1
ATOM 1770 C C . ALA A 1 236 ? 39.856 -9.121 -27.873 1.00 85.38 236 ALA A C 1
ATOM 1772 O O . ALA A 1 236 ? 40.171 -9.874 -26.949 1.00 85.38 236 ALA A O 1
ATOM 1773 N N . GLY A 1 237 ? 39.071 -9.543 -28.872 1.00 86.56 237 GLY A N 1
ATOM 1774 C CA . GLY A 1 237 ? 38.548 -10.910 -28.991 1.00 86.56 237 GLY A CA 1
ATOM 1775 C C . GLY A 1 237 ? 37.492 -11.299 -27.945 1.00 86.56 237 GLY A C 1
ATOM 1776 O O . GLY A 1 237 ? 37.310 -12.485 -27.671 1.00 86.56 237 GLY A O 1
ATOM 1777 N N . LEU A 1 238 ? 36.812 -10.322 -27.335 1.00 85.69 238 LEU A N 1
ATOM 1778 C CA . LEU A 1 238 ? 35.839 -10.531 -26.251 1.00 85.69 238 LEU A CA 1
ATOM 1779 C C . LEU A 1 238 ? 34.411 -10.827 -26.754 1.00 85.69 238 LEU A C 1
ATOM 1781 O O . LEU A 1 238 ? 33.632 -11.502 -26.070 1.00 85.69 238 LEU A O 1
ATOM 1785 N N . VAL A 1 239 ? 34.076 -10.313 -27.940 1.00 85.62 239 VAL A N 1
ATOM 1786 C CA . VAL A 1 239 ? 32.791 -10.454 -28.651 1.00 85.62 239 VAL A CA 1
ATOM 1787 C C . VAL A 1 239 ? 33.050 -10.546 -30.161 1.00 85.62 239 VAL A C 1
ATOM 1789 O O . VAL A 1 239 ? 34.104 -10.113 -30.627 1.00 85.62 239 VAL A O 1
ATOM 1792 N N . SER A 1 240 ? 32.108 -11.091 -30.939 1.00 87.19 240 SER A N 1
ATOM 1793 C CA . SER A 1 240 ? 32.192 -11.037 -32.411 1.00 87.19 240 SER A CA 1
ATOM 1794 C C . SER A 1 240 ? 31.712 -9.688 -32.966 1.00 87.19 240 SER A C 1
ATOM 1796 O O . SER A 1 240 ? 31.059 -8.922 -32.255 1.00 87.19 240 SER A O 1
ATOM 1798 N N . CYS A 1 241 ? 31.988 -9.415 -34.248 1.00 83.81 241 CYS A N 1
ATOM 1799 C CA . CYS A 1 241 ? 31.505 -8.211 -34.938 1.00 83.81 241 CYS A CA 1
ATOM 1800 C C . CYS A 1 241 ? 29.971 -8.105 -34.855 1.00 83.81 241 CYS A C 1
ATOM 1802 O O . CYS A 1 241 ? 29.452 -7.162 -34.261 1.00 83.81 241 CYS A O 1
ATOM 1804 N N . ASP A 1 242 ? 29.261 -9.154 -35.289 1.00 82.38 242 ASP A N 1
ATOM 1805 C CA . ASP A 1 242 ? 27.798 -9.269 -35.234 1.00 82.38 242 ASP A CA 1
ATOM 1806 C C . ASP A 1 242 ? 27.235 -9.065 -33.816 1.00 82.38 242 ASP A C 1
ATOM 1808 O O . ASP A 1 242 ? 26.088 -8.664 -33.629 1.00 82.38 242 ASP A O 1
ATOM 1812 N N . GLU A 1 243 ? 27.995 -9.451 -32.787 1.00 82.94 243 GLU A N 1
ATOM 1813 C CA . GLU A 1 243 ? 27.574 -9.322 -31.397 1.00 82.94 243 GLU A CA 1
ATOM 1814 C C . GLU A 1 243 ? 27.755 -7.892 -30.894 1.00 82.94 243 GLU A C 1
ATOM 1816 O O . GLU A 1 243 ? 26.821 -7.351 -30.308 1.00 82.94 243 GLU A O 1
ATOM 1821 N N . ALA A 1 244 ? 28.892 -7.252 -31.177 1.00 85.38 244 ALA A N 1
ATOM 1822 C CA . ALA A 1 244 ? 29.090 -5.836 -30.887 1.00 85.38 244 ALA A CA 1
ATOM 1823 C C . ALA A 1 244 ? 28.059 -4.957 -31.620 1.00 85.38 244 ALA A C 1
ATOM 1825 O O . ALA A 1 244 ? 27.513 -4.035 -31.016 1.00 85.38 244 ALA A O 1
ATOM 1826 N N . GLU A 1 245 ? 27.722 -5.275 -32.872 1.00 85.88 245 GLU A N 1
ATOM 1827 C CA . GLU A 1 245 ? 26.646 -4.615 -33.621 1.00 85.88 245 GLU A CA 1
ATOM 1828 C C . GLU A 1 245 ? 25.273 -4.804 -32.966 1.00 85.88 245 GLU A C 1
ATOM 1830 O O . GLU A 1 245 ? 24.584 -3.816 -32.707 1.00 85.88 245 GLU A O 1
ATOM 1835 N N . ARG A 1 246 ? 24.882 -6.046 -32.636 1.00 85.12 246 ARG A N 1
ATOM 1836 C CA . ARG A 1 246 ? 23.612 -6.326 -31.937 1.00 85.12 246 ARG A CA 1
ATOM 1837 C C . ARG A 1 246 ? 23.528 -5.614 -30.586 1.00 85.12 246 ARG A C 1
ATOM 1839 O O . ARG A 1 246 ? 22.464 -5.105 -30.244 1.00 85.12 246 ARG A O 1
ATOM 1846 N N . LEU A 1 247 ? 24.628 -5.547 -29.837 1.00 85.38 247 LEU A N 1
ATOM 1847 C CA . LEU A 1 247 ? 24.699 -4.840 -28.557 1.00 85.38 247 LEU A CA 1
ATOM 1848 C C . LEU A 1 247 ? 24.575 -3.318 -28.734 1.00 85.38 247 LEU A C 1
ATOM 1850 O O . LEU A 1 247 ? 23.818 -2.689 -28.001 1.00 85.38 247 LEU A O 1
ATOM 1854 N N . ILE A 1 248 ? 25.245 -2.728 -29.731 1.00 84.19 248 ILE A N 1
ATOM 1855 C CA . ILE A 1 248 ? 25.121 -1.296 -30.062 1.00 84.19 248 ILE A CA 1
ATOM 1856 C C . ILE A 1 248 ? 23.708 -0.957 -30.538 1.00 84.19 248 ILE A C 1
ATOM 1858 O O . ILE A 1 248 ? 23.170 0.082 -30.155 1.00 84.19 248 ILE A O 1
ATOM 1862 N N . GLN A 1 249 ? 23.092 -1.812 -31.356 1.00 83.56 249 GLN A N 1
ATOM 1863 C CA . GLN A 1 249 ? 21.730 -1.585 -31.824 1.00 83.56 249 GLN A CA 1
ATOM 1864 C C . GLN A 1 249 ? 20.725 -1.722 -30.674 1.00 83.56 249 GLN A C 1
ATOM 1866 O O . GLN A 1 249 ? 19.915 -0.824 -30.482 1.00 83.56 249 GLN A O 1
ATOM 1871 N N . SER A 1 250 ? 20.858 -2.749 -29.826 1.00 82.44 250 SER A N 1
ATOM 1872 C CA . SER A 1 250 ? 20.039 -2.897 -28.616 1.00 82.44 250 SER A CA 1
ATOM 1873 C C . SER A 1 250 ? 20.185 -1.703 -27.667 1.00 82.44 250 SER A C 1
ATOM 1875 O O . SER A 1 250 ? 19.182 -1.238 -27.134 1.00 82.44 250 SER A O 1
ATOM 1877 N N . ALA A 1 251 ? 21.401 -1.181 -27.479 1.00 81.50 251 ALA A N 1
ATOM 1878 C CA . ALA A 1 251 ? 21.650 0.015 -26.676 1.00 81.50 251 ALA A CA 1
ATOM 1879 C C . ALA A 1 251 ? 20.922 1.247 -27.252 1.00 81.50 251 ALA A C 1
ATOM 1881 O O . ALA A 1 251 ? 20.209 1.945 -26.534 1.00 81.50 251 ALA A O 1
ATOM 1882 N N . ARG A 1 252 ? 21.010 1.467 -28.573 1.00 81.75 252 ARG A N 1
ATOM 1883 C CA . ARG A 1 252 ? 20.287 2.547 -29.272 1.00 81.75 252 ARG A CA 1
ATOM 1884 C C . ARG A 1 252 ? 18.768 2.410 -29.165 1.00 81.75 252 ARG A C 1
ATOM 1886 O O . ARG A 1 252 ? 18.106 3.388 -28.834 1.00 81.75 252 ARG A O 1
ATOM 1893 N N . ASP A 1 253 ? 18.232 1.219 -29.423 1.00 80.12 253 ASP A N 1
ATOM 1894 C CA . ASP A 1 253 ? 16.787 0.954 -29.461 1.00 80.12 253 ASP A CA 1
ATOM 1895 C C . ASP A 1 253 ? 16.116 1.130 -28.087 1.00 80.12 253 ASP A C 1
ATOM 1897 O O . ASP A 1 253 ? 14.935 1.469 -28.018 1.00 80.12 253 ASP A O 1
ATOM 1901 N N . HIS A 1 254 ? 16.864 0.927 -26.996 1.00 74.94 254 HIS A N 1
ATOM 1902 C CA . HIS A 1 254 ? 16.375 1.069 -25.619 1.00 74.94 254 HIS A CA 1
ATOM 1903 C C . HIS A 1 254 ? 16.835 2.366 -24.928 1.00 74.94 254 HIS A C 1
ATOM 1905 O O . HIS A 1 254 ? 16.474 2.595 -23.775 1.00 74.94 254 HIS A O 1
ATOM 1911 N N . GLY A 1 255 ? 17.627 3.213 -25.598 1.00 77.06 255 GLY A N 1
ATOM 1912 C CA . GLY A 1 255 ? 18.200 4.426 -25.003 1.00 77.06 255 GLY A CA 1
ATOM 1913 C C . GLY A 1 255 ? 19.203 4.156 -23.872 1.00 77.06 255 GLY A C 1
ATOM 1914 O O . GLY A 1 255 ? 19.369 4.998 -22.993 1.00 77.06 255 GLY A O 1
ATOM 1915 N N . THR A 1 256 ? 19.843 2.985 -23.867 1.00 79.31 256 THR A N 1
ATOM 1916 C CA . THR A 1 256 ? 20.806 2.547 -22.847 1.00 79.31 256 THR A CA 1
ATOM 1917 C C . THR A 1 256 ? 22.250 2.616 -23.352 1.00 79.31 256 THR A C 1
ATOM 1919 O O . THR A 1 256 ? 22.528 2.879 -24.523 1.00 79.31 256 THR A O 1
ATOM 1922 N N . THR A 1 257 ? 23.207 2.402 -22.451 1.00 83.56 257 THR A N 1
ATOM 1923 C CA . THR A 1 257 ? 24.634 2.305 -22.775 1.00 83.56 257 THR A CA 1
ATOM 1924 C C . THR A 1 257 ? 25.017 0.905 -23.276 1.00 83.56 257 THR A C 1
ATOM 1926 O O . THR A 1 257 ? 24.292 -0.077 -23.092 1.00 83.56 257 THR A O 1
ATOM 1929 N N . LEU A 1 258 ? 26.203 0.784 -23.885 1.00 86.25 258 LEU A N 1
ATOM 1930 C CA . LEU A 1 258 ? 26.690 -0.497 -24.410 1.00 86.25 258 LEU A CA 1
ATOM 1931 C C . LEU A 1 258 ? 26.933 -1.543 -23.308 1.00 86.25 258 LEU A C 1
ATOM 1933 O O . LEU A 1 258 ? 26.633 -2.718 -23.513 1.00 86.25 258 LEU A O 1
ATOM 1937 N N . LEU A 1 259 ? 27.472 -1.138 -22.152 1.00 87.19 259 LEU A N 1
ATOM 1938 C CA . LEU A 1 259 ? 27.756 -2.067 -21.053 1.00 87.19 259 LEU A CA 1
ATOM 1939 C C . LEU A 1 259 ? 26.479 -2.480 -20.319 1.00 87.19 259 LEU A C 1
ATOM 1941 O O . LEU A 1 259 ? 26.357 -3.638 -19.926 1.00 87.19 259 LEU A O 1
ATOM 1945 N N . ARG A 1 260 ? 25.482 -1.592 -20.238 1.00 81.69 260 ARG A N 1
ATOM 1946 C CA . ARG A 1 260 ? 24.141 -1.946 -19.766 1.00 81.69 260 ARG A CA 1
ATOM 1947 C C . ARG A 1 260 ? 23.471 -2.974 -20.678 1.00 81.69 260 ARG A C 1
ATOM 1949 O O . ARG A 1 260 ? 23.056 -4.022 -20.194 1.00 81.69 260 ARG A O 1
ATOM 1956 N N . ALA A 1 261 ? 23.463 -2.749 -21.995 1.00 82.62 261 ALA A N 1
ATOM 1957 C CA . ALA A 1 261 ? 22.947 -3.728 -22.956 1.00 82.62 261 ALA A CA 1
ATOM 1958 C C . ALA A 1 261 ? 23.707 -5.072 -22.897 1.00 82.62 261 ALA A C 1
ATOM 1960 O O . ALA A 1 261 ? 23.101 -6.137 -23.017 1.00 82.62 261 ALA A O 1
ATOM 1961 N N . LEU A 1 262 ? 25.024 -5.051 -22.661 1.00 84.25 262 LEU A N 1
ATOM 1962 C CA . LEU A 1 262 ? 25.843 -6.249 -22.440 1.00 84.25 262 LEU A CA 1
ATOM 1963 C C . LEU A 1 262 ? 25.444 -6.998 -21.153 1.00 84.25 262 LEU A C 1
ATOM 1965 O O . LEU A 1 262 ? 25.285 -8.219 -21.181 1.00 84.25 262 LEU A O 1
ATOM 1969 N N . ALA A 1 263 ? 25.265 -6.282 -20.040 1.00 79.69 263 ALA A N 1
ATOM 1970 C CA . ALA A 1 263 ? 24.876 -6.851 -18.750 1.00 79.69 263 ALA A CA 1
ATOM 1971 C C . ALA A 1 263 ? 23.439 -7.406 -18.751 1.00 79.69 263 ALA A C 1
ATOM 1973 O O . ALA A 1 263 ? 23.172 -8.417 -18.105 1.00 79.69 263 ALA A O 1
ATOM 1974 N N . GLU A 1 264 ? 22.530 -6.786 -19.508 1.00 75.31 264 GLU A N 1
ATOM 1975 C CA . GLU A 1 264 ? 21.137 -7.224 -19.667 1.00 75.31 264 GLU A CA 1
ATOM 1976 C C . GLU A 1 264 ? 20.990 -8.451 -20.600 1.00 75.31 264 GLU A C 1
ATOM 1978 O O . GLU A 1 264 ? 19.995 -9.171 -20.505 1.00 75.31 264 GLU A O 1
ATOM 1983 N N . THR A 1 265 ? 21.964 -8.727 -21.483 1.00 69.38 265 THR A N 1
ATOM 1984 C CA . THR A 1 265 ? 21.858 -9.785 -22.518 1.00 69.38 265 THR A CA 1
ATOM 1985 C C . THR A 1 265 ? 22.758 -11.009 -22.323 1.00 69.38 265 THR A C 1
ATOM 1987 O O . THR A 1 265 ? 22.428 -12.076 -22.850 1.00 69.38 265 THR A O 1
ATOM 1990 N N . ARG A 1 266 ? 23.873 -10.915 -21.583 1.00 66.81 266 ARG A N 1
ATOM 1991 C CA . ARG A 1 266 ? 24.789 -12.048 -21.337 1.00 66.81 266 ARG A CA 1
ATOM 1992 C C . ARG A 1 266 ? 24.677 -12.617 -19.922 1.00 66.81 266 ARG A C 1
ATOM 1994 O O . ARG A 1 266 ? 24.521 -11.904 -18.939 1.00 66.81 266 ARG A O 1
ATOM 2001 N N . GLU A 1 267 ? 24.866 -13.932 -19.805 1.00 56.72 267 GLU A N 1
ATOM 2002 C CA . GLU A 1 267 ? 25.005 -14.590 -18.502 1.00 56.72 267 GLU A CA 1
ATOM 2003 C C . GLU A 1 267 ? 26.238 -14.062 -17.743 1.00 56.72 267 GLU A C 1
ATOM 2005 O O . GLU A 1 267 ? 27.346 -14.032 -18.285 1.00 56.72 267 GLU A O 1
ATOM 2010 N N . ALA A 1 268 ? 26.067 -13.746 -16.455 1.00 57.66 268 ALA A N 1
ATOM 2011 C CA . ALA A 1 268 ? 27.077 -13.128 -15.585 1.00 57.66 268 ALA A CA 1
ATOM 2012 C C . ALA A 1 268 ? 28.490 -13.751 -15.657 1.00 57.66 268 ALA A C 1
ATOM 2014 O O . ALA A 1 268 ? 29.489 -13.027 -15.613 1.00 57.66 268 ALA A O 1
ATOM 2015 N N . ARG A 1 269 ? 28.584 -15.080 -15.834 1.00 56.03 269 ARG A N 1
ATOM 2016 C CA . ARG A 1 269 ? 29.850 -15.832 -15.958 1.00 56.03 269 ARG A CA 1
ATOM 2017 C C . ARG A 1 269 ? 30.723 -15.446 -17.163 1.00 56.03 269 ARG A C 1
ATOM 2019 O O . ARG A 1 269 ? 31.886 -15.829 -17.194 1.00 56.03 269 ARG A O 1
ATOM 2026 N N . PHE A 1 270 ? 30.183 -14.721 -18.145 1.00 68.75 270 PHE A N 1
ATOM 2027 C CA . PHE A 1 270 ? 30.925 -14.227 -19.314 1.00 68.75 270 PHE A CA 1
ATOM 2028 C C . PHE A 1 270 ? 31.250 -12.726 -19.252 1.00 68.75 270 PHE A C 1
ATOM 2030 O O . PHE A 1 270 ? 31.976 -12.238 -20.115 1.00 68.75 270 PHE A O 1
ATOM 2037 N N . LEU A 1 271 ? 30.739 -11.993 -18.256 1.00 79.62 271 LEU A N 1
ATOM 2038 C CA . LEU A 1 271 ? 30.985 -10.552 -18.105 1.00 79.62 271 LEU A CA 1
ATOM 2039 C C . LEU A 1 271 ? 32.330 -10.265 -17.426 1.00 79.62 271 LEU A C 1
ATOM 2041 O O . LEU A 1 271 ? 33.019 -9.325 -17.799 1.00 79.62 271 LEU A O 1
ATOM 2045 N N . ASP A 1 272 ? 32.739 -11.111 -16.482 1.00 82.56 272 ASP A N 1
ATOM 2046 C CA . ASP A 1 272 ? 33.933 -10.928 -15.646 1.00 82.56 272 ASP A CA 1
ATOM 2047 C C . ASP A 1 272 ? 35.238 -10.717 -16.451 1.00 82.56 272 ASP A C 1
ATOM 2049 O O . ASP A 1 272 ? 36.026 -9.816 -16.166 1.00 82.56 272 ASP A O 1
ATOM 2053 N N . GLY A 1 273 ? 35.437 -11.477 -17.535 1.00 85.12 273 GLY A N 1
ATOM 2054 C CA . GLY A 1 273 ? 36.582 -11.281 -18.436 1.00 85.12 273 GLY A CA 1
ATOM 2055 C C . GLY A 1 273 ? 36.556 -9.943 -19.189 1.00 85.12 273 GLY A C 1
ATOM 2056 O O . GLY A 1 273 ? 37.606 -9.336 -19.396 1.00 85.12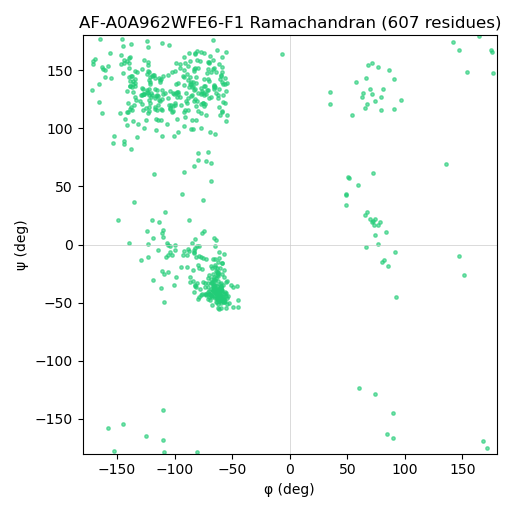 273 GLY A O 1
ATOM 2057 N N . ILE A 1 274 ? 35.363 -9.458 -19.550 1.00 89.06 274 ILE A N 1
ATOM 2058 C CA . ILE A 1 274 ? 35.167 -8.169 -20.230 1.00 89.06 274 ILE A CA 1
ATOM 2059 C C . ILE A 1 274 ? 35.413 -7.022 -19.248 1.00 89.06 274 ILE A C 1
ATOM 2061 O O . ILE A 1 274 ? 36.106 -6.066 -19.581 1.00 89.06 274 ILE A O 1
ATOM 2065 N N . TYR A 1 275 ? 34.897 -7.136 -18.024 1.00 91.94 275 TYR A N 1
ATOM 2066 C CA . TYR A 1 275 ? 35.020 -6.105 -16.999 1.00 91.94 275 TYR A CA 1
ATOM 2067 C C . TYR A 1 275 ? 36.459 -5.971 -16.472 1.00 91.94 275 TYR A C 1
ATOM 2069 O O . TYR A 1 275 ? 36.953 -4.848 -16.364 1.00 91.94 275 TYR A O 1
ATOM 2077 N N . ARG A 1 276 ? 37.200 -7.077 -16.270 1.00 91.12 276 ARG A N 1
ATOM 2078 C CA . ARG A 1 276 ? 38.645 -6.995 -15.962 1.00 91.12 276 ARG A CA 1
ATOM 2079 C C . ARG A 1 276 ? 39.443 -6.313 -17.075 1.00 91.12 276 ARG A C 1
ATOM 2081 O O . ARG A 1 276 ? 40.297 -5.480 -16.778 1.00 91.12 276 ARG A O 1
ATOM 2088 N N . TRP A 1 277 ? 39.161 -6.628 -18.342 1.00 92.62 277 TRP A N 1
ATOM 2089 C CA . TRP A 1 277 ? 39.790 -5.944 -19.479 1.00 92.62 277 TRP A CA 1
ATOM 2090 C C . TRP A 1 277 ? 39.403 -4.459 -19.542 1.00 92.62 277 TRP A C 1
ATOM 2092 O O . TRP A 1 277 ? 40.255 -3.612 -19.821 1.00 92.62 277 TRP A O 1
ATOM 2102 N N . LEU A 1 278 ? 38.146 -4.117 -19.247 1.00 91.81 278 LEU A N 1
ATOM 2103 C CA . LEU A 1 278 ? 37.674 -2.735 -19.261 1.00 91.81 278 LEU A CA 1
ATOM 2104 C C . LEU A 1 278 ? 38.406 -1.893 -18.211 1.00 91.81 278 LEU A C 1
ATOM 2106 O O . LEU A 1 278 ? 38.914 -0.823 -18.540 1.00 91.81 278 LEU A O 1
ATOM 2110 N N . ALA A 1 279 ? 38.521 -2.401 -16.984 1.00 92.88 279 ALA A N 1
ATOM 2111 C CA . ALA A 1 279 ? 39.258 -1.738 -15.917 1.00 92.88 279 ALA A CA 1
ATOM 2112 C C . ALA A 1 279 ? 40.740 -1.546 -16.272 1.00 92.88 279 ALA A C 1
ATOM 2114 O O . ALA A 1 279 ? 41.248 -0.427 -16.211 1.00 92.88 279 ALA A O 1
ATOM 2115 N N . GLN A 1 280 ? 41.411 -2.602 -16.749 1.00 92.19 280 GLN A N 1
ATOM 2116 C CA . GLN A 1 280 ? 42.817 -2.538 -17.174 1.00 92.19 280 GLN A CA 1
ATOM 2117 C C . GLN A 1 280 ? 43.051 -1.540 -18.319 1.00 92.19 280 GLN A C 1
ATOM 2119 O O . GLN A 1 280 ? 44.050 -0.825 -18.310 1.00 92.19 280 GLN A O 1
ATOM 2124 N N . SER A 1 281 ? 42.132 -1.458 -19.286 1.00 89.38 281 SER A N 1
ATOM 2125 C CA . SER A 1 281 ? 42.246 -0.558 -20.445 1.00 89.38 281 SER A CA 1
ATOM 2126 C C . SER A 1 281 ? 41.888 0.908 -20.158 1.00 89.38 281 SER A C 1
ATOM 2128 O O . SER A 1 281 ? 42.159 1.760 -21.004 1.00 89.38 281 SER A O 1
ATOM 2130 N N . HIS A 1 282 ? 41.317 1.215 -18.987 1.00 87.81 282 HIS A N 1
ATOM 2131 C CA . HIS A 1 282 ? 40.945 2.579 -18.574 1.00 87.81 282 HIS A CA 1
ATOM 2132 C C . HIS A 1 282 ? 41.587 3.024 -17.247 1.00 87.81 282 HIS A C 1
ATOM 2134 O O . HIS A 1 282 ? 41.366 4.152 -16.818 1.00 87.81 282 HIS A O 1
ATOM 2140 N N . GLY A 1 283 ? 42.398 2.175 -16.606 1.00 90.75 283 GLY A N 1
ATOM 2141 C CA . GLY A 1 283 ? 43.066 2.483 -15.336 1.00 90.75 283 GLY A CA 1
ATOM 2142 C C . GLY A 1 283 ? 42.136 2.518 -14.118 1.00 90.75 283 GLY A C 1
ATOM 2143 O O . GLY A 1 283 ? 42.486 3.134 -13.115 1.00 90.75 283 GLY A O 1
ATOM 2144 N N . LEU A 1 284 ? 40.962 1.886 -14.203 1.00 92.56 284 LEU A N 1
ATOM 2145 C CA . LEU A 1 284 ? 39.983 1.834 -13.114 1.00 92.56 284 LEU A CA 1
ATOM 2146 C C . LEU A 1 284 ? 40.326 0.715 -12.121 1.00 92.56 284 LEU A C 1
ATOM 2148 O O . LEU A 1 284 ? 40.866 -0.326 -12.504 1.00 92.56 284 LEU A O 1
ATOM 2152 N N . GLU A 1 285 ? 39.945 0.888 -10.856 1.00 93.44 285 GLU A N 1
ATOM 2153 C CA . GLU A 1 285 ? 39.827 -0.245 -9.934 1.00 93.44 285 GLU A CA 1
ATOM 2154 C C . GLU A 1 285 ? 38.651 -1.142 -10.365 1.00 93.44 285 GLU A C 1
ATOM 2156 O O . GLU A 1 285 ? 37.663 -0.647 -10.909 1.00 93.44 285 GLU A O 1
ATOM 2161 N N . TYR A 1 286 ? 38.751 -2.454 -10.125 1.00 94.38 286 TYR A N 1
ATOM 2162 C CA . TYR A 1 286 ? 37.682 -3.421 -10.386 1.00 94.38 286 TYR A CA 1
ATOM 2163 C C . TYR A 1 286 ? 37.380 -4.279 -9.159 1.00 94.38 286 TYR A C 1
ATOM 2165 O O . TYR A 1 286 ? 38.303 -4.822 -8.550 1.00 94.38 286 TYR A O 1
ATOM 2173 N N . VAL A 1 287 ? 36.093 -4.448 -8.847 1.00 93.56 287 VAL A N 1
ATOM 2174 C CA . VAL A 1 287 ? 35.611 -5.260 -7.724 1.00 93.56 287 VAL A CA 1
ATOM 2175 C C . VAL A 1 287 ? 34.616 -6.320 -8.212 1.00 93.56 287 VAL A C 1
ATOM 2177 O O . VAL A 1 287 ? 33.539 -6.008 -8.725 1.00 93.56 287 VAL A O 1
ATOM 2180 N N . ASP A 1 288 ? 34.981 -7.592 -8.021 1.00 90.81 288 ASP A N 1
ATOM 2181 C CA . ASP A 1 288 ? 34.206 -8.786 -8.399 1.00 90.81 288 ASP A CA 1
ATOM 2182 C C . ASP A 1 288 ? 33.661 -9.587 -7.199 1.00 90.81 288 ASP A C 1
ATOM 2184 O O . ASP A 1 288 ? 33.126 -10.683 -7.371 1.00 90.81 288 ASP A O 1
ATOM 2188 N N . GLN A 1 289 ? 33.751 -9.038 -5.981 1.00 91.69 289 GLN A N 1
ATOM 2189 C CA . GLN A 1 289 ? 33.318 -9.686 -4.737 1.00 91.69 289 GLN A CA 1
ATOM 2190 C C . GLN A 1 289 ? 32.355 -8.798 -3.946 1.00 91.69 289 GLN A C 1
ATOM 2192 O O . GLN A 1 289 ? 32.653 -7.636 -3.677 1.00 91.69 289 GLN A O 1
ATOM 2197 N N . GLU A 1 290 ? 31.214 -9.367 -3.543 1.00 88.69 290 GLU A N 1
ATOM 2198 C CA . GLU A 1 290 ? 30.136 -8.640 -2.860 1.00 88.69 290 GLU A CA 1
ATOM 2199 C C . GLU A 1 290 ? 30.583 -8.061 -1.522 1.00 88.69 290 GLU A C 1
ATOM 2201 O O . GLU A 1 290 ? 30.489 -6.853 -1.342 1.00 88.69 290 GLU A O 1
ATOM 2206 N N . ASP A 1 291 ? 31.122 -8.874 -0.610 1.00 88.94 291 ASP A N 1
ATOM 2207 C CA . ASP A 1 291 ? 31.527 -8.380 0.711 1.00 88.94 291 ASP A CA 1
ATOM 2208 C C . ASP A 1 291 ? 32.665 -7.348 0.630 1.00 88.94 291 ASP A C 1
ATOM 2210 O O . ASP A 1 291 ? 32.637 -6.363 1.360 1.00 88.94 291 ASP A O 1
ATOM 2214 N N . ALA A 1 292 ? 33.605 -7.497 -0.312 1.00 90.38 292 ALA A N 1
ATOM 2215 C CA . ALA A 1 292 ? 34.696 -6.536 -0.510 1.00 90.38 292 ALA A CA 1
ATOM 2216 C C . ALA A 1 292 ? 34.211 -5.172 -1.040 1.00 90.38 292 ALA A C 1
ATOM 2218 O O . ALA A 1 292 ? 34.787 -4.137 -0.699 1.00 90.38 292 ALA A O 1
ATOM 2219 N N . LEU A 1 293 ? 33.145 -5.157 -1.850 1.00 92.12 293 LEU A N 1
ATOM 2220 C CA . LEU A 1 293 ? 32.455 -3.922 -2.222 1.00 92.12 293 LEU A CA 1
ATOM 2221 C C . LEU A 1 293 ? 31.623 -3.387 -1.046 1.00 92.12 293 LEU A C 1
ATOM 2223 O O . LEU A 1 293 ? 31.633 -2.190 -0.767 1.00 92.12 293 LEU A O 1
ATOM 2227 N N . PHE A 1 294 ? 30.929 -4.279 -0.335 1.00 91.06 294 PHE A N 1
ATOM 2228 C CA . PHE A 1 294 ? 29.996 -3.937 0.733 1.00 91.06 294 PHE A CA 1
ATOM 2229 C C . PHE A 1 294 ? 30.681 -3.312 1.960 1.00 91.06 294 PHE A C 1
ATOM 2231 O O . PHE A 1 294 ? 30.161 -2.360 2.537 1.00 91.06 294 PHE A O 1
ATOM 2238 N N . GLU A 1 295 ? 31.863 -3.803 2.344 1.00 90.44 295 GLU A N 1
ATOM 2239 C CA . GLU A 1 295 ? 32.664 -3.247 3.446 1.00 90.44 295 GLU A CA 1
ATOM 2240 C C . GLU A 1 295 ? 33.126 -1.803 3.185 1.00 90.44 295 GLU A C 1
ATOM 2242 O O . GLU A 1 295 ? 33.356 -1.056 4.136 1.00 90.44 295 GLU A O 1
ATOM 2247 N N . ARG A 1 296 ? 33.211 -1.380 1.914 1.00 92.31 296 ARG A N 1
ATOM 2248 C CA . ARG A 1 296 ? 33.557 -0.004 1.522 1.00 92.31 296 ARG A CA 1
ATOM 2249 C C . ARG A 1 296 ? 32.355 0.933 1.421 1.00 92.31 296 ARG A C 1
ATOM 2251 O O . ARG A 1 296 ? 32.572 2.108 1.158 1.00 92.31 296 ARG A O 1
ATOM 2258 N N . VAL A 1 297 ? 31.107 0.495 1.594 1.00 92.19 297 VAL A N 1
ATOM 2259 C CA . VAL A 1 297 ? 29.956 1.358 1.259 1.00 92.19 297 VAL A CA 1
ATOM 2260 C C . VAL A 1 297 ? 29.854 2.588 2.165 1.00 92.19 297 VAL A C 1
ATOM 2262 O O . VAL A 1 297 ? 29.901 2.504 3.393 1.00 92.19 297 VAL A O 1
ATOM 2265 N N . LEU A 1 298 ? 29.641 3.741 1.535 1.00 88.19 298 LEU A N 1
ATOM 2266 C CA . LEU A 1 298 ? 29.250 5.004 2.143 1.00 88.19 298 LEU A CA 1
ATOM 2267 C C . LEU A 1 298 ? 27.871 5.410 1.605 1.00 88.19 298 LEU A C 1
ATOM 2269 O O . LEU A 1 298 ? 27.685 5.531 0.397 1.00 88.19 298 LEU A O 1
ATOM 2273 N N . GLN A 1 299 ? 26.917 5.674 2.500 1.00 80.62 299 GLN A N 1
ATOM 2274 C CA . GLN A 1 299 ? 25.642 6.310 2.154 1.00 80.62 299 GLN A CA 1
ATOM 2275 C C . GLN A 1 299 ? 25.716 7.805 2.520 1.00 80.62 299 GLN A C 1
ATOM 2277 O O . GLN A 1 299 ? 25.480 8.158 3.679 1.00 80.62 299 GLN A O 1
ATOM 2282 N N . PRO A 1 300 ? 26.096 8.707 1.594 1.00 81.00 300 PRO A N 1
ATOM 2283 C CA . PRO A 1 300 ? 26.080 10.135 1.875 1.00 81.00 300 PRO A CA 1
ATOM 2284 C C . PRO A 1 300 ? 24.636 10.652 1.862 1.00 81.00 300 PRO A C 1
ATOM 2286 O O . PRO A 1 300 ? 23.876 10.352 0.947 1.00 81.00 300 PRO A O 1
ATOM 2289 N N . GLY A 1 301 ? 24.262 11.497 2.826 1.00 78.75 301 GLY A N 1
ATOM 2290 C CA . GLY A 1 301 ? 22.879 11.984 2.996 1.00 78.75 301 GLY A CA 1
ATOM 2291 C C . GLY A 1 301 ? 22.301 12.850 1.861 1.00 78.75 301 GLY A C 1
ATOM 2292 O O . GLY A 1 301 ? 21.190 13.352 1.999 1.00 78.75 301 GLY A O 1
ATOM 2293 N N . TRP A 1 302 ? 23.038 13.048 0.763 1.00 82.69 302 TRP A N 1
ATOM 2294 C CA . TRP A 1 302 ? 22.572 13.688 -0.474 1.00 82.69 302 TRP A CA 1
ATOM 2295 C C . TRP A 1 302 ? 22.244 12.687 -1.601 1.00 82.69 302 TRP A C 1
ATOM 2297 O O . TRP A 1 302 ? 21.668 13.093 -2.608 1.00 82.69 302 TRP A O 1
ATOM 2307 N N . LEU A 1 303 ? 22.573 11.398 -1.436 1.00 84.12 303 LEU A N 1
ATOM 2308 C CA . LEU A 1 303 ? 22.251 10.310 -2.363 1.00 84.12 303 LEU A CA 1
ATOM 2309 C C . LEU A 1 303 ? 21.230 9.371 -1.708 1.00 84.12 303 LEU A C 1
ATOM 2311 O O . LEU A 1 303 ? 21.554 8.609 -0.802 1.00 84.12 303 LEU A O 1
ATOM 2315 N N . THR A 1 304 ? 19.981 9.421 -2.164 1.00 84.44 304 THR A N 1
ATOM 2316 C CA . THR A 1 304 ? 18.918 8.516 -1.691 1.00 84.44 304 THR A CA 1
ATOM 2317 C C . THR A 1 304 ? 19.030 7.128 -2.330 1.00 84.44 304 THR A C 1
ATOM 2319 O O . THR A 1 304 ? 19.565 6.991 -3.429 1.00 84.44 304 THR A O 1
ATOM 2322 N N . GLN A 1 305 ? 18.450 6.102 -1.696 1.00 79.31 305 GLN A N 1
ATOM 2323 C CA . GLN A 1 305 ? 18.414 4.737 -2.244 1.00 79.31 305 GLN A CA 1
ATOM 2324 C C . GLN A 1 305 ? 17.767 4.678 -3.647 1.00 79.31 305 GLN A C 1
ATOM 2326 O O . GLN A 1 305 ? 18.304 4.018 -4.530 1.00 79.31 305 GLN A O 1
ATOM 2331 N N . GLU A 1 306 ? 16.677 5.416 -3.908 1.00 77.75 306 GLU A N 1
ATOM 2332 C CA . GLU A 1 306 ? 16.061 5.451 -5.252 1.00 77.75 306 GLU A CA 1
ATOM 2333 C C . GLU A 1 306 ? 16.965 6.155 -6.286 1.00 77.75 306 GLU A C 1
ATOM 2335 O O . GLU A 1 306 ? 16.955 5.792 -7.460 1.00 77.75 306 GLU A O 1
ATOM 2340 N N . GLN A 1 307 ? 17.798 7.121 -5.880 1.00 86.12 307 GLN A N 1
ATOM 2341 C CA . GLN A 1 307 ? 18.804 7.719 -6.770 1.00 86.12 307 GLN A CA 1
ATOM 2342 C C . GLN A 1 307 ? 19.972 6.759 -7.034 1.00 86.12 307 GLN A C 1
ATOM 2344 O O . GLN A 1 307 ? 20.375 6.632 -8.187 1.00 86.12 307 GLN A O 1
ATOM 2349 N N . ALA A 1 308 ? 20.466 6.063 -6.005 1.00 87.44 308 ALA A N 1
ATOM 2350 C CA . ALA A 1 308 ? 21.502 5.034 -6.111 1.00 87.44 308 ALA A CA 1
ATOM 2351 C C . ALA A 1 308 ? 21.087 3.895 -7.064 1.00 87.44 308 ALA A C 1
ATOM 2353 O O . ALA A 1 308 ? 21.833 3.555 -7.980 1.00 87.44 308 ALA A O 1
ATOM 2354 N N . GLU A 1 309 ? 19.861 3.379 -6.915 1.00 84.56 309 GLU A N 1
ATOM 2355 C CA . GLU A 1 309 ? 19.277 2.359 -7.798 1.00 84.56 309 GLU A CA 1
ATOM 2356 C C . GLU A 1 309 ? 19.020 2.880 -9.226 1.00 84.56 309 GLU A C 1
ATOM 2358 O O . GLU A 1 309 ? 19.267 2.167 -10.197 1.00 84.56 309 GLU A O 1
ATOM 2363 N N . ARG A 1 310 ? 18.536 4.122 -9.387 1.00 84.38 310 ARG A N 1
ATOM 2364 C CA . ARG A 1 310 ? 18.217 4.704 -10.708 1.00 84.38 310 ARG A CA 1
ATOM 2365 C C . ARG A 1 310 ? 19.458 5.025 -11.545 1.00 84.38 310 ARG A C 1
ATOM 2367 O O . ARG A 1 310 ? 19.377 4.974 -12.771 1.00 84.38 310 ARG A O 1
ATOM 2374 N N . LEU A 1 311 ? 20.552 5.417 -10.895 1.00 87.69 311 LEU A N 1
ATOM 2375 C CA . LEU A 1 311 ? 21.781 5.912 -11.527 1.00 87.69 311 LEU A CA 1
ATOM 2376 C C . LEU A 1 311 ? 22.943 4.907 -11.484 1.00 87.69 311 LEU A C 1
ATOM 2378 O O . LEU A 1 311 ? 24.037 5.239 -11.936 1.00 87.69 311 LEU A O 1
ATOM 2382 N N . ASP A 1 312 ? 22.714 3.719 -10.916 1.00 89.88 312 ASP A N 1
ATOM 2383 C CA . ASP A 1 312 ? 23.724 2.683 -10.686 1.00 89.88 312 ASP A CA 1
ATOM 2384 C C . ASP A 1 312 ? 24.980 3.237 -9.976 1.00 89.88 312 ASP A C 1
ATOM 2386 O O . ASP A 1 312 ? 26.102 3.186 -10.483 1.00 89.88 312 ASP A O 1
ATOM 2390 N N . ILE A 1 313 ? 24.760 3.815 -8.786 1.00 92.88 313 ILE A N 1
ATOM 2391 C CA . ILE A 1 313 ? 25.798 4.403 -7.922 1.00 92.88 313 ILE A CA 1
ATOM 2392 C C . ILE A 1 313 ? 25.752 3.754 -6.543 1.00 92.88 313 ILE A C 1
ATOM 2394 O O . ILE A 1 313 ? 24.704 3.728 -5.904 1.00 92.88 313 ILE A O 1
ATOM 2398 N N . VAL A 1 314 ? 26.909 3.356 -6.020 1.00 93.56 314 VAL A N 1
ATOM 2399 C CA . VAL A 1 314 ? 27.105 3.098 -4.588 1.00 93.56 314 VAL A CA 1
ATOM 2400 C C . VAL A 1 314 ? 28.316 3.905 -4.126 1.00 93.56 314 VAL A C 1
ATOM 2402 O O .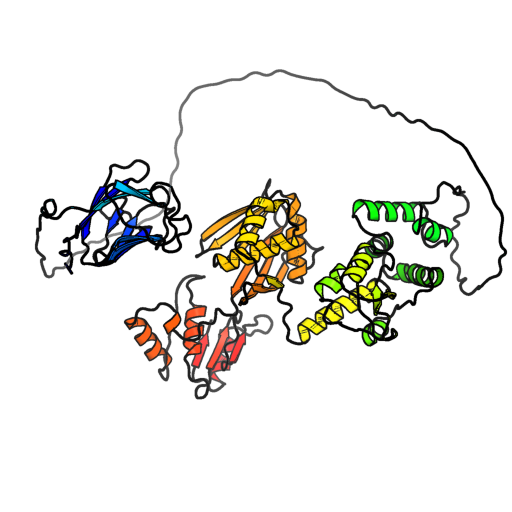 VAL A 1 314 ? 29.419 3.682 -4.613 1.00 93.56 314 VAL A O 1
ATOM 2405 N N . GLY A 1 315 ? 28.128 4.871 -3.223 1.00 92.50 315 GLY A N 1
ATOM 2406 C CA . GLY A 1 315 ? 29.237 5.674 -2.689 1.00 92.50 315 GLY A CA 1
ATOM 2407 C C . GLY A 1 315 ? 30.229 4.817 -1.897 1.00 92.50 315 GLY A C 1
ATOM 2408 O O . GLY A 1 315 ? 29.825 3.836 -1.271 1.00 92.50 315 GLY A O 1
ATOM 2409 N N . LEU A 1 316 ? 31.516 5.177 -1.911 1.00 92.50 316 LEU A N 1
ATOM 2410 C CA . LEU A 1 316 ? 32.585 4.410 -1.266 1.00 92.50 316 LEU A CA 1
ATOM 2411 C C . LEU A 1 316 ? 33.376 5.214 -0.222 1.00 92.50 316 LEU A C 1
ATOM 2413 O O . LEU A 1 316 ? 33.580 6.422 -0.325 1.00 92.50 316 LEU A O 1
ATOM 2417 N N . GLN A 1 317 ? 33.848 4.494 0.792 1.00 84.25 317 GLN A N 1
ATOM 2418 C CA . GLN A 1 317 ? 34.871 4.892 1.748 1.00 84.25 317 GLN A CA 1
ATOM 2419 C C . GLN A 1 317 ? 36.238 4.484 1.176 1.00 84.25 317 GLN A C 1
ATOM 2421 O O . GLN A 1 317 ? 36.466 3.300 0.918 1.00 84.25 317 GLN A O 1
ATOM 2426 N N . GLY A 1 318 ? 37.152 5.441 0.998 1.00 65.12 318 GLY A N 1
ATOM 2427 C CA . GLY A 1 318 ? 38.502 5.164 0.483 1.00 65.12 318 GLY A CA 1
ATOM 2428 C C . GLY A 1 318 ? 39.148 6.313 -0.293 1.00 65.12 318 GLY A C 1
ATOM 2429 O O . GLY A 1 318 ? 40.373 6.427 -0.287 1.00 65.12 318 GLY A O 1
ATOM 2430 N N . GLY A 1 319 ? 38.338 7.188 -0.899 1.00 62.78 319 GLY A N 1
ATOM 2431 C CA . GLY A 1 319 ? 38.813 8.416 -1.542 1.00 62.78 319 GLY A CA 1
ATOM 2432 C C . GLY A 1 319 ? 39.556 9.356 -0.582 1.00 62.78 319 GLY A C 1
ATOM 2433 O O . GLY A 1 319 ? 39.419 9.269 0.641 1.00 62.78 319 GLY A O 1
ATOM 2434 N N . SER A 1 320 ? 40.342 10.282 -1.136 1.00 61.88 320 SER A N 1
ATOM 2435 C CA . SER A 1 320 ? 40.836 11.429 -0.368 1.00 61.88 320 SER A CA 1
ATOM 2436 C C . SER A 1 320 ? 39.674 12.354 0.012 1.00 61.88 320 SER A C 1
ATOM 2438 O O . SER A 1 320 ? 38.662 12.386 -0.683 1.00 61.88 320 SER A O 1
ATOM 2440 N N . ASP A 1 321 ? 39.846 13.184 1.048 1.00 62.53 321 ASP A N 1
ATOM 2441 C CA . ASP A 1 321 ? 38.831 14.158 1.507 1.00 62.53 321 ASP A CA 1
ATOM 2442 C C . ASP A 1 321 ? 38.365 15.163 0.419 1.00 62.53 321 ASP A C 1
ATOM 2444 O O . ASP A 1 321 ? 37.429 15.930 0.640 1.00 62.53 321 ASP A O 1
ATOM 2448 N N . GLU A 1 322 ? 39.015 15.178 -0.751 1.00 71.62 322 GLU A N 1
ATOM 2449 C CA . GLU A 1 322 ? 38.718 16.043 -1.898 1.00 71.62 322 GLU A CA 1
ATOM 2450 C C . GLU A 1 322 ? 38.024 15.318 -3.076 1.00 71.62 322 GLU A C 1
ATOM 2452 O O . GLU A 1 322 ? 37.603 15.996 -4.012 1.00 71.62 322 GLU A O 1
ATOM 2457 N N . VAL A 1 323 ? 37.899 13.978 -3.073 1.00 84.44 323 VAL A N 1
ATOM 2458 C CA . VAL A 1 323 ? 37.374 13.182 -4.209 1.00 84.44 323 VAL A CA 1
ATOM 2459 C C . VAL A 1 323 ? 36.286 12.201 -3.759 1.00 84.44 323 VAL A C 1
ATOM 2461 O O . VAL A 1 323 ? 36.535 11.317 -2.941 1.00 84.44 323 VAL A O 1
ATOM 2464 N N . PHE A 1 324 ? 35.092 12.288 -4.355 1.00 87.94 324 PHE A N 1
ATOM 2465 C CA . PHE A 1 324 ? 34.015 11.323 -4.109 1.00 87.94 324 PHE A CA 1
ATOM 2466 C C . PHE A 1 324 ? 34.209 10.047 -4.936 1.00 87.94 324 PHE A C 1
ATOM 2468 O O . PHE A 1 324 ? 34.000 10.032 -6.150 1.00 87.94 324 PHE A O 1
ATOM 2475 N N . GLU A 1 325 ? 34.601 8.966 -4.271 1.00 92.38 325 GLU A N 1
ATOM 2476 C CA . GLU A 1 325 ? 34.712 7.642 -4.879 1.00 92.38 325 GLU A CA 1
ATOM 2477 C C . GLU A 1 325 ? 33.350 6.923 -4.881 1.00 92.38 325 GLU A C 1
ATOM 2479 O O . GLU A 1 325 ? 32.624 6.942 -3.883 1.00 92.38 325 GLU A O 1
ATOM 2484 N N . PHE A 1 326 ? 32.992 6.278 -5.993 1.00 93.75 326 PHE A N 1
ATOM 2485 C CA . PHE A 1 326 ? 31.750 5.509 -6.117 1.00 93.75 326 PHE A CA 1
ATOM 2486 C C . PHE A 1 326 ? 31.917 4.272 -7.002 1.00 93.75 326 PHE A C 1
ATOM 2488 O O . PHE A 1 326 ? 32.659 4.292 -7.978 1.00 93.75 326 PHE A O 1
ATOM 2495 N N . ALA A 1 327 ? 31.187 3.204 -6.697 1.00 95.38 327 ALA A N 1
ATOM 2496 C CA . ALA A 1 327 ? 31.083 2.018 -7.534 1.00 95.38 327 ALA A CA 1
ATOM 2497 C C . ALA A 1 327 ? 29.941 2.121 -8.553 1.00 95.38 327 ALA A C 1
ATOM 2499 O O . ALA A 1 327 ? 28.893 2.700 -8.261 1.00 95.38 327 ALA A O 1
ATOM 2500 N N . THR A 1 328 ? 30.151 1.524 -9.730 1.00 94.50 328 THR A N 1
ATOM 2501 C CA . THR A 1 328 ? 29.160 1.396 -10.812 1.00 94.50 328 THR A CA 1
ATOM 2502 C C . THR A 1 328 ? 29.495 0.233 -11.754 1.00 94.50 328 THR A C 1
ATOM 2504 O O . THR A 1 328 ? 30.661 -0.127 -11.927 1.00 94.50 328 THR A O 1
ATOM 2507 N N . ALA A 1 329 ? 28.483 -0.336 -12.402 1.00 91.88 329 ALA A N 1
ATOM 2508 C CA . ALA A 1 329 ? 28.593 -1.291 -13.496 1.00 91.88 329 ALA A CA 1
ATOM 2509 C C . ALA A 1 329 ? 28.849 -0.641 -14.877 1.00 91.88 329 ALA A C 1
ATOM 2511 O O . ALA A 1 329 ? 29.164 -1.370 -15.821 1.00 91.88 329 ALA A O 1
ATOM 2512 N N . ASP A 1 330 ? 28.747 0.687 -15.032 1.00 91.00 330 ASP A N 1
ATOM 2513 C CA . ASP A 1 330 ? 29.082 1.386 -16.287 1.00 91.00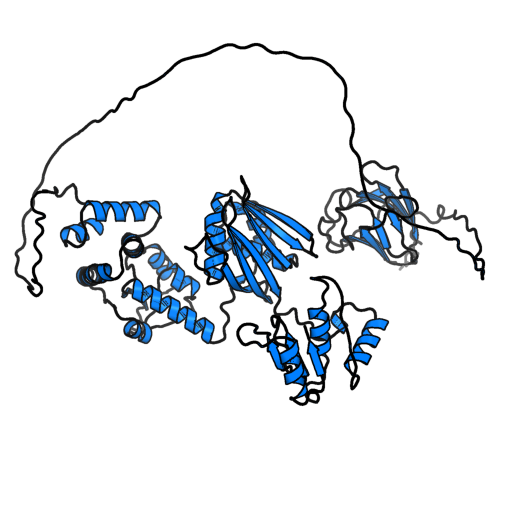 330 ASP A CA 1
ATOM 2514 C C . ASP A 1 330 ? 29.795 2.736 -16.047 1.00 91.00 330 ASP A C 1
ATOM 2516 O O . ASP A 1 330 ? 29.145 3.742 -15.767 1.00 91.00 330 ASP A O 1
ATOM 2520 N N . PRO A 1 331 ? 31.125 2.831 -16.220 1.00 89.69 331 PRO A N 1
ATOM 2521 C CA . PRO A 1 331 ? 31.886 4.054 -15.971 1.00 89.69 331 PRO A CA 1
ATOM 2522 C C . PRO A 1 331 ? 31.721 5.123 -17.072 1.00 89.69 331 PRO A C 1
ATOM 2524 O O . PRO A 1 331 ? 32.461 6.101 -17.063 1.00 89.69 331 PRO A O 1
ATOM 2527 N N . PHE A 1 332 ? 30.783 4.958 -18.015 1.00 86.50 332 PHE A N 1
ATOM 2528 C CA . PHE A 1 332 ? 30.534 5.885 -19.127 1.00 86.50 332 PHE A CA 1
ATOM 2529 C C . PHE A 1 332 ? 29.082 6.399 -19.205 1.00 86.50 332 PHE A C 1
ATOM 2531 O O . PHE A 1 332 ? 28.703 7.000 -20.215 1.00 86.50 332 PHE A O 1
ATOM 2538 N N . ASP A 1 333 ? 28.254 6.170 -18.178 1.00 84.50 333 ASP A N 1
ATOM 2539 C CA . ASP A 1 333 ? 26.916 6.766 -18.094 1.00 84.50 333 ASP A CA 1
ATOM 2540 C C . ASP A 1 333 ? 26.990 8.291 -17.866 1.00 84.50 333 ASP A C 1
ATOM 2542 O O . ASP A 1 333 ? 27.113 8.788 -16.745 1.00 84.50 333 ASP A O 1
ATOM 2546 N N . LEU A 1 334 ? 26.872 9.041 -18.964 1.00 82.00 334 LEU A N 1
ATOM 2547 C CA . LEU A 1 334 ? 26.877 10.506 -18.961 1.00 82.00 334 LEU A CA 1
ATOM 2548 C C . LEU A 1 334 ? 25.708 11.117 -18.168 1.00 82.00 334 LEU A C 1
ATOM 2550 O O . LEU A 1 334 ? 25.846 12.224 -17.657 1.00 82.00 334 LEU A O 1
ATOM 2554 N N . VAL A 1 335 ? 24.569 10.422 -18.040 1.00 82.62 335 VAL A N 1
ATOM 2555 C CA . VAL A 1 335 ? 23.402 10.919 -17.286 1.00 82.62 335 VAL A CA 1
ATOM 2556 C C . VAL A 1 335 ? 23.679 10.856 -15.786 1.00 82.62 335 VAL A C 1
ATOM 2558 O O . VAL A 1 335 ? 23.280 11.761 -15.047 1.00 82.62 335 VAL A O 1
ATOM 2561 N N . ARG A 1 336 ? 24.397 9.823 -15.329 1.00 89.00 336 ARG A N 1
ATOM 2562 C CA . ARG A 1 336 ? 24.946 9.783 -13.970 1.00 89.00 336 ARG A CA 1
ATOM 2563 C C . ARG A 1 336 ? 25.978 10.888 -13.766 1.00 89.00 336 ARG A C 1
ATOM 2565 O O . ARG A 1 336 ? 25.882 11.599 -12.769 1.00 89.00 336 ARG A O 1
ATOM 2572 N N . ASP A 1 337 ? 26.944 11.034 -14.668 1.00 84.88 337 ASP A N 1
ATOM 2573 C CA . ASP A 1 337 ? 28.073 11.950 -14.460 1.00 84.88 337 ASP A CA 1
ATOM 2574 C C . ASP A 1 337 ? 27.620 13.427 -14.455 1.00 84.88 337 ASP A C 1
ATOM 2576 O O . ASP A 1 337 ? 28.022 14.190 -13.570 1.00 84.88 337 ASP A O 1
ATOM 2580 N N . ASP A 1 338 ? 26.679 13.808 -15.331 1.00 84.00 338 ASP A N 1
ATOM 2581 C CA . ASP A 1 338 ? 25.996 15.114 -15.291 1.00 84.00 338 ASP A CA 1
ATOM 2582 C C . ASP A 1 338 ? 25.195 15.314 -13.992 1.00 84.00 338 ASP A C 1
ATOM 2584 O O . ASP A 1 338 ? 25.151 16.423 -13.450 1.00 84.00 338 ASP A O 1
ATOM 2588 N N . TRP A 1 339 ? 24.546 14.264 -13.472 1.00 88.12 339 TRP A N 1
ATOM 2589 C CA . TRP A 1 339 ? 23.794 14.344 -12.215 1.00 88.12 339 TRP A CA 1
ATOM 2590 C C . TRP A 1 339 ? 24.728 14.497 -11.007 1.00 88.12 339 TRP A C 1
ATOM 2592 O O . TRP A 1 339 ? 24.479 15.351 -10.151 1.00 88.12 339 TRP A O 1
ATOM 2602 N N . LEU A 1 340 ? 25.833 13.745 -10.964 1.00 87.88 340 LEU A N 1
ATOM 2603 C CA . LEU A 1 340 ? 26.881 13.877 -9.951 1.00 87.88 340 LEU A CA 1
ATOM 2604 C C . LEU A 1 340 ? 27.495 15.280 -9.977 1.00 87.88 340 LEU A C 1
ATOM 2606 O O . LEU A 1 340 ? 27.611 15.896 -8.923 1.00 87.88 340 LEU A O 1
ATOM 2610 N N . ALA A 1 341 ? 27.802 15.831 -11.154 1.00 85.19 341 ALA A N 1
ATOM 2611 C CA . ALA A 1 341 ? 28.330 17.192 -11.290 1.00 85.19 341 ALA A CA 1
ATOM 2612 C C . ALA A 1 341 ? 27.362 18.291 -10.794 1.00 85.19 341 ALA A C 1
ATOM 2614 O O . ALA A 1 341 ? 27.803 19.382 -10.429 1.00 85.19 341 ALA A O 1
ATOM 2615 N N . GLN A 1 342 ? 26.052 18.019 -10.757 1.00 83.94 342 GLN A N 1
ATOM 2616 C CA . GLN A 1 342 ? 25.036 18.938 -10.225 1.00 83.94 342 GLN A CA 1
ATOM 2617 C C . GLN A 1 342 ? 24.830 18.813 -8.706 1.00 83.94 342 GLN A C 1
ATOM 2619 O O . GLN A 1 342 ? 24.514 19.810 -8.056 1.00 83.94 342 GLN A O 1
ATOM 2624 N N . HIS A 1 343 ? 24.987 17.611 -8.138 1.00 83.12 343 HIS A N 1
ATOM 2625 C CA . HIS A 1 343 ? 24.627 17.316 -6.741 1.00 83.12 343 HIS A CA 1
ATOM 2626 C C . HIS A 1 343 ? 25.843 17.179 -5.809 1.00 83.12 343 HIS A C 1
ATOM 2628 O O . HIS A 1 343 ? 25.720 17.427 -4.610 1.00 83.12 343 HIS A O 1
ATOM 2634 N N . HIS A 1 344 ? 27.024 16.857 -6.345 1.00 80.62 344 HIS A N 1
ATOM 2635 C CA . HIS A 1 344 ? 28.282 16.757 -5.609 1.00 80.62 344 HIS A CA 1
ATOM 2636 C C . HIS A 1 344 ? 29.252 17.884 -6.001 1.00 80.62 344 HIS A C 1
ATOM 2638 O O . HIS A 1 344 ? 29.735 17.952 -7.131 1.00 80.62 344 HIS A O 1
ATOM 2644 N N . GLN A 1 345 ? 29.589 18.761 -5.049 1.00 70.75 345 GLN A N 1
ATOM 2645 C CA . GLN A 1 345 ? 30.528 19.872 -5.264 1.00 70.75 345 GLN A CA 1
ATOM 2646 C C . GLN A 1 345 ? 31.992 19.425 -5.126 1.00 70.75 345 GLN A C 1
ATOM 2648 O O . GLN A 1 345 ? 32.699 19.836 -4.210 1.00 70.75 345 GLN A O 1
ATOM 2653 N N . GLY A 1 346 ? 32.453 18.591 -6.055 1.00 79.25 346 GLY A N 1
ATOM 2654 C CA . GLY A 1 346 ? 33.842 18.141 -6.115 1.00 79.25 346 GLY A CA 1
ATOM 2655 C C . GLY A 1 346 ? 34.074 17.092 -7.204 1.00 79.25 346 GLY A C 1
ATOM 2656 O O . GLY A 1 346 ? 33.102 16.550 -7.743 1.00 79.25 346 GLY A O 1
ATOM 2657 N N . PRO A 1 347 ? 35.342 16.794 -7.537 1.00 84.94 347 PRO A N 1
ATOM 2658 C CA . PRO A 1 347 ? 35.672 15.702 -8.442 1.00 84.94 347 PRO A CA 1
ATOM 2659 C C . PRO A 1 347 ? 35.147 14.369 -7.895 1.00 84.94 347 PRO A C 1
ATOM 2661 O O . PRO A 1 347 ? 35.076 14.151 -6.683 1.00 84.94 347 PRO A O 1
ATOM 2664 N N . HIS A 1 348 ? 34.790 13.475 -8.808 1.00 88.94 348 HIS A N 1
ATOM 2665 C CA . HIS A 1 348 ? 34.305 12.136 -8.504 1.00 88.94 348 HIS A CA 1
ATOM 2666 C C . HIS A 1 348 ? 35.100 11.093 -9.298 1.00 88.94 348 HIS A C 1
ATOM 2668 O O . HIS A 1 348 ? 35.604 11.389 -10.382 1.00 88.94 348 HIS A O 1
ATOM 2674 N N . GLN A 1 349 ? 35.225 9.882 -8.758 1.00 90.31 349 GLN A N 1
ATOM 2675 C CA . GLN A 1 349 ? 35.997 8.796 -9.359 1.00 90.31 349 GLN A CA 1
ATOM 2676 C C . GLN A 1 349 ? 35.208 7.484 -9.320 1.00 90.31 349 GLN A C 1
ATOM 2678 O O . GLN A 1 349 ? 34.760 7.051 -8.259 1.00 90.31 349 GLN A O 1
ATOM 2683 N N . ALA A 1 350 ? 35.073 6.849 -10.484 1.00 92.88 350 ALA A N 1
ATOM 2684 C CA . ALA A 1 350 ? 34.396 5.568 -10.628 1.00 92.88 350 ALA A CA 1
ATOM 2685 C C . ALA A 1 350 ? 35.328 4.387 -10.296 1.00 92.88 350 ALA A C 1
ATOM 2687 O O . ALA A 1 350 ? 36.438 4.278 -10.822 1.00 92.88 350 ALA A O 1
ATOM 2688 N N . VAL A 1 351 ? 34.823 3.462 -9.486 1.00 94.50 351 VAL A N 1
ATOM 2689 C CA . VAL A 1 351 ? 35.317 2.096 -9.296 1.00 94.50 351 VAL A CA 1
ATOM 2690 C C . VAL A 1 351 ? 34.401 1.167 -10.088 1.00 94.50 351 VAL A C 1
ATOM 2692 O O . VAL A 1 351 ? 33.176 1.244 -9.982 1.00 94.50 351 VAL A O 1
ATOM 2695 N N . LEU A 1 352 ? 34.971 0.283 -10.904 1.00 95.62 352 LEU A N 1
ATOM 2696 C CA . LEU A 1 352 ? 34.187 -0.633 -11.722 1.00 95.62 352 LEU A CA 1
ATOM 2697 C C . LEU A 1 352 ? 33.712 -1.823 -10.876 1.00 95.62 352 LEU A C 1
ATOM 2699 O O . LEU A 1 352 ? 34.514 -2.646 -10.441 1.00 95.62 352 LEU A O 1
ATOM 2703 N N . ALA A 1 353 ? 32.408 -1.962 -10.681 1.00 94.62 353 ALA A N 1
ATOM 2704 C CA . ALA A 1 353 ? 31.807 -3.148 -10.084 1.00 94.62 353 ALA A CA 1
ATOM 2705 C C . ALA A 1 353 ? 31.389 -4.147 -11.172 1.00 94.62 353 ALA A C 1
ATOM 2707 O O . ALA A 1 353 ? 30.929 -3.770 -12.251 1.00 94.62 353 ALA A O 1
ATOM 2708 N N . HIS A 1 354 ? 31.502 -5.447 -10.891 1.00 92.31 354 HIS A N 1
ATOM 2709 C CA . HIS A 1 354 ? 30.851 -6.461 -11.727 1.00 92.31 354 HIS A CA 1
ATOM 2710 C C . HIS A 1 354 ? 29.314 -6.311 -11.639 1.00 92.31 354 HIS A C 1
ATOM 2712 O O . HIS A 1 354 ? 28.803 -6.171 -10.526 1.00 92.31 354 HIS A O 1
ATOM 2718 N N . PRO A 1 355 ? 28.537 -6.375 -12.742 1.00 89.12 355 PRO A N 1
ATOM 2719 C CA . PRO A 1 355 ? 27.115 -6.002 -12.714 1.00 89.12 355 PRO A CA 1
ATOM 2720 C C . PRO A 1 355 ? 26.250 -6.821 -11.747 1.00 89.12 355 PRO A C 1
ATOM 2722 O O . PRO A 1 355 ? 25.350 -6.281 -11.105 1.00 89.12 355 PRO A O 1
ATOM 2725 N N . ALA A 1 356 ? 26.536 -8.119 -11.592 1.00 85.44 356 ALA A N 1
ATOM 2726 C CA . ALA A 1 356 ? 25.803 -8.966 -10.649 1.00 85.44 356 ALA A CA 1
ATOM 2727 C C . ALA A 1 356 ? 26.137 -8.629 -9.185 1.00 85.44 356 ALA A C 1
ATOM 2729 O O . ALA A 1 356 ? 25.286 -8.786 -8.313 1.00 85.44 356 ALA A O 1
ATOM 2730 N N . ILE A 1 357 ? 27.353 -8.139 -8.928 1.00 90.25 357 ILE A N 1
ATOM 2731 C CA . ILE A 1 357 ? 27.812 -7.696 -7.609 1.00 90.25 357 ILE A CA 1
ATOM 2732 C C . ILE A 1 357 ? 27.220 -6.326 -7.266 1.00 90.25 357 ILE A C 1
ATOM 2734 O O . ILE A 1 357 ? 26.723 -6.139 -6.160 1.00 90.25 357 ILE A O 1
ATOM 2738 N N . MET A 1 358 ? 27.190 -5.404 -8.231 1.00 91.44 358 MET A N 1
ATOM 2739 C CA . MET A 1 358 ? 26.542 -4.098 -8.093 1.00 91.44 358 MET A CA 1
ATOM 2740 C C . MET A 1 358 ? 25.054 -4.248 -7.736 1.00 91.44 358 MET A C 1
ATOM 2742 O O . MET A 1 358 ? 24.582 -3.682 -6.749 1.00 91.44 358 MET A O 1
ATOM 2746 N N . HIS A 1 359 ? 24.335 -5.106 -8.469 1.00 86.38 359 HIS A N 1
ATOM 2747 C CA . HIS A 1 359 ? 22.935 -5.424 -8.185 1.00 86.38 359 HIS A CA 1
ATOM 2748 C C . HIS A 1 359 ? 22.739 -6.076 -6.803 1.00 86.38 359 HIS A C 1
ATOM 2750 O O . HIS A 1 359 ? 21.825 -5.688 -6.073 1.00 86.38 359 HIS A O 1
ATOM 2756 N N . ALA A 1 360 ? 23.606 -7.021 -6.416 1.00 83.94 360 ALA A N 1
ATOM 2757 C CA . ALA A 1 360 ? 23.547 -7.664 -5.103 1.00 83.94 360 ALA A CA 1
ATOM 2758 C C . ALA A 1 360 ? 23.789 -6.670 -3.953 1.00 83.94 360 ALA A C 1
ATOM 2760 O O . ALA A 1 360 ? 23.056 -6.691 -2.967 1.00 83.94 360 ALA A O 1
ATOM 2761 N N . VAL A 1 361 ? 24.756 -5.756 -4.093 1.00 89.19 361 VAL A N 1
ATOM 2762 C CA . VAL A 1 361 ? 25.019 -4.703 -3.100 1.00 89.19 361 VAL A CA 1
ATOM 2763 C C . VAL A 1 361 ? 23.847 -3.726 -3.002 1.00 89.19 361 VAL A C 1
ATOM 2765 O O . VAL A 1 361 ? 23.418 -3.440 -1.886 1.00 89.19 361 VAL A O 1
ATOM 2768 N N . LEU A 1 362 ? 23.264 -3.273 -4.118 1.00 86.56 362 LEU A N 1
ATOM 2769 C CA . LEU A 1 362 ? 22.079 -2.403 -4.099 1.00 86.56 362 LEU A CA 1
ATOM 2770 C C . LEU A 1 362 ? 20.881 -3.064 -3.390 1.00 86.56 362 LEU A C 1
ATOM 2772 O O . LEU A 1 362 ? 20.297 -2.453 -2.495 1.00 86.56 362 LEU A O 1
ATOM 2776 N N . GLU A 1 363 ? 20.562 -4.326 -3.700 1.00 79.75 363 GLU A N 1
ATOM 2777 C CA . GLU A 1 363 ? 19.503 -5.082 -3.006 1.00 79.75 363 GLU A CA 1
ATOM 2778 C C . GLU A 1 363 ? 19.843 -5.367 -1.528 1.00 79.75 363 GLU A C 1
ATOM 2780 O O . GLU A 1 363 ? 18.955 -5.372 -0.674 1.00 79.75 363 GLU A O 1
ATOM 2785 N N . ARG A 1 364 ? 21.124 -5.537 -1.173 1.00 84.12 364 ARG A N 1
ATOM 2786 C CA . ARG A 1 364 ? 21.574 -5.702 0.221 1.00 84.12 364 ARG A CA 1
ATOM 2787 C C . ARG A 1 364 ? 21.460 -4.399 1.021 1.00 84.12 364 ARG A C 1
ATOM 2789 O O . ARG A 1 364 ? 21.069 -4.450 2.186 1.00 84.12 364 ARG A O 1
ATOM 2796 N N . LEU A 1 365 ? 21.718 -3.240 0.407 1.00 80.56 365 LEU A N 1
ATOM 2797 C CA . LEU A 1 365 ? 21.489 -1.915 1.005 1.00 80.56 365 LEU A CA 1
ATOM 2798 C C . LEU A 1 365 ? 19.989 -1.639 1.184 1.00 80.56 365 LEU A C 1
ATOM 2800 O O . LEU A 1 365 ? 19.558 -1.275 2.279 1.00 80.56 365 LEU A O 1
ATOM 2804 N N . ARG A 1 366 ? 19.178 -1.934 0.160 1.00 76.19 366 ARG A N 1
ATOM 2805 C CA . ARG A 1 366 ? 17.706 -1.914 0.214 1.00 76.19 366 ARG A CA 1
ATOM 2806 C C . ARG A 1 366 ? 17.172 -2.799 1.346 1.00 76.19 366 ARG A C 1
ATOM 2808 O O . ARG A 1 366 ? 16.334 -2.369 2.138 1.00 76.19 366 ARG A O 1
ATOM 2815 N N . GLY A 1 367 ? 17.706 -4.015 1.474 1.00 64.88 367 GLY A N 1
ATOM 2816 C CA . GLY A 1 367 ? 17.392 -4.951 2.554 1.00 64.88 367 GLY A CA 1
ATOM 2817 C C . GLY A 1 367 ? 17.794 -4.449 3.945 1.00 64.88 367 GLY A C 1
ATOM 2818 O O . GLY A 1 367 ? 17.057 -4.675 4.903 1.00 64.88 367 GLY A O 1
ATOM 2819 N N . GLN A 1 368 ? 18.915 -3.729 4.071 1.00 65.19 368 GLN A N 1
ATOM 2820 C CA . GLN A 1 368 ? 19.322 -3.104 5.333 1.00 65.19 368 GLN A CA 1
ATOM 2821 C C . GLN A 1 368 ? 18.442 -1.914 5.721 1.00 65.19 368 GLN A C 1
ATOM 2823 O O . GLN A 1 368 ? 18.061 -1.830 6.886 1.00 65.19 368 GLN A O 1
ATOM 2828 N N . ALA A 1 369 ? 18.055 -1.050 4.777 1.00 53.47 369 ALA A N 1
ATOM 2829 C CA . ALA A 1 369 ? 17.095 0.026 5.038 1.00 53.47 369 ALA A CA 1
ATOM 2830 C C . ALA A 1 369 ? 15.771 -0.546 5.582 1.00 53.47 369 ALA A C 1
ATOM 2832 O O . ALA A 1 369 ? 15.331 -0.187 6.673 1.00 53.47 369 ALA A O 1
ATOM 2833 N N . MET A 1 370 ? 15.226 -1.562 4.901 1.00 42.53 370 MET A N 1
ATOM 2834 C CA . MET A 1 370 ? 14.017 -2.283 5.325 1.00 42.53 370 MET A CA 1
ATOM 2835 C C . MET A 1 370 ? 14.160 -3.011 6.678 1.00 42.53 370 MET A C 1
ATOM 2837 O O . MET A 1 370 ? 13.156 -3.258 7.346 1.00 42.53 370 MET A O 1
ATOM 2841 N N . ALA A 1 371 ? 15.380 -3.360 7.101 1.00 40.38 371 ALA A N 1
ATOM 2842 C CA . ALA A 1 371 ? 15.660 -3.967 8.405 1.00 40.38 371 ALA A CA 1
ATOM 2843 C C . ALA A 1 371 ? 15.930 -2.938 9.523 1.00 40.38 371 ALA A C 1
ATOM 2845 O O . ALA A 1 371 ? 15.809 -3.277 10.701 1.00 40.38 371 ALA A O 1
ATOM 2846 N N . GLY A 1 372 ? 16.281 -1.694 9.175 1.00 39.53 372 GLY A N 1
ATOM 2847 C CA . GLY A 1 372 ? 16.609 -0.616 10.115 1.00 39.53 372 GLY A CA 1
ATOM 2848 C C . GLY A 1 372 ? 15.404 0.009 10.826 1.00 39.53 372 GLY A C 1
ATOM 2849 O O . GLY A 1 372 ? 15.580 0.745 11.794 1.00 39.53 372 GLY A O 1
ATOM 2850 N N . GLY A 1 373 ? 14.181 -0.295 10.380 1.00 38.03 373 GLY A N 1
ATOM 2851 C CA . GLY A 1 373 ? 12.938 0.238 10.949 1.00 38.03 373 GLY A CA 1
ATOM 2852 C C . GLY A 1 373 ? 12.437 1.526 10.291 1.00 38.03 373 GLY A C 1
ATOM 2853 O O . GLY A 1 373 ? 11.310 1.939 10.563 1.00 38.03 373 GLY A O 1
ATOM 2854 N N . GLU A 1 374 ? 13.210 2.117 9.378 1.00 35.69 374 GLU A N 1
ATOM 2855 C CA . GLU A 1 374 ? 12.670 3.047 8.390 1.00 35.69 374 GLU A CA 1
ATOM 2856 C C . GLU A 1 374 ? 11.972 2.229 7.296 1.00 35.69 374 GLU A C 1
ATOM 2858 O O . GLU A 1 374 ? 12.608 1.667 6.405 1.00 35.69 374 GLU A O 1
ATOM 2863 N N . GLU A 1 375 ? 10.638 2.133 7.363 1.00 41.03 375 GLU A N 1
ATOM 2864 C CA . GLU A 1 375 ? 9.876 1.737 6.178 1.00 41.03 375 GLU A CA 1
ATOM 2865 C C . GLU A 1 375 ? 10.231 2.717 5.049 1.00 41.03 375 GLU A C 1
ATOM 2867 O O . GLU A 1 375 ? 10.001 3.920 5.198 1.00 41.03 375 GLU A O 1
ATOM 2872 N N . LEU A 1 376 ? 10.743 2.209 3.920 1.00 42.41 376 LEU A N 1
ATOM 2873 C CA . LEU A 1 376 ? 10.948 2.972 2.681 1.00 42.41 376 LEU A CA 1
ATOM 2874 C C . LEU A 1 376 ? 9.588 3.352 2.071 1.00 42.41 376 LEU A C 1
ATOM 2876 O O . LEU A 1 376 ? 9.138 2.815 1.060 1.00 42.41 376 LEU A O 1
ATOM 2880 N N . GLY A 1 377 ? 8.898 4.262 2.754 1.00 54.75 377 GLY A N 1
ATOM 2881 C CA . GLY A 1 377 ? 7.640 4.837 2.336 1.00 54.75 377 GLY A CA 1
ATOM 2882 C C . GLY A 1 377 ? 7.878 5.848 1.228 1.00 54.75 377 GLY A C 1
ATOM 2883 O O . GLY A 1 377 ? 8.574 6.839 1.442 1.00 54.75 377 GLY A O 1
ATOM 2884 N N . ILE A 1 378 ? 7.261 5.638 0.064 1.00 71.25 378 ILE A N 1
ATOM 2885 C CA . ILE A 1 378 ? 7.258 6.649 -1.000 1.00 71.25 378 ILE A CA 1
ATOM 2886 C C . ILE A 1 378 ? 6.606 7.914 -0.429 1.00 71.25 378 ILE A C 1
ATOM 2888 O O . ILE A 1 378 ? 5.422 7.890 -0.082 1.00 71.25 378 ILE A O 1
ATOM 2892 N N . SER A 1 379 ? 7.364 9.003 -0.306 1.00 77.94 379 SER A N 1
ATOM 2893 C CA . SER A 1 379 ? 6.809 10.292 0.111 1.00 77.94 379 SER A CA 1
ATOM 2894 C C . SER A 1 379 ? 6.072 10.920 -1.069 1.00 77.94 379 SER A C 1
ATOM 2896 O O . SER A 1 379 ? 6.654 11.110 -2.137 1.00 77.94 379 SER A O 1
ATOM 2898 N N . ILE A 1 380 ? 4.779 11.192 -0.897 1.00 82.88 380 ILE A N 1
ATOM 2899 C CA . ILE A 1 380 ? 3.895 11.695 -1.950 1.00 82.88 380 ILE A CA 1
ATOM 2900 C C . ILE A 1 380 ? 3.118 12.894 -1.403 1.00 82.88 380 ILE A C 1
ATOM 2902 O O . ILE A 1 380 ? 2.149 12.743 -0.656 1.00 82.88 380 ILE A O 1
ATOM 2906 N N . ASP A 1 381 ? 3.521 14.092 -1.804 1.00 81.56 381 ASP A N 1
ATOM 2907 C CA . ASP A 1 381 ? 2.834 15.339 -1.476 1.00 81.56 381 ASP A CA 1
ATOM 2908 C C . ASP A 1 381 ? 2.747 16.180 -2.754 1.00 81.56 381 ASP A C 1
ATOM 2910 O O . ASP A 1 381 ? 3.769 16.475 -3.373 1.00 81.56 381 ASP A O 1
ATOM 2914 N N . PHE A 1 382 ? 1.526 16.501 -3.185 1.00 79.94 382 PHE A N 1
ATOM 2915 C CA . PHE A 1 382 ? 1.268 17.373 -4.331 1.00 79.94 382 PHE A CA 1
ATOM 2916 C C . PHE A 1 382 ? 0.567 18.637 -3.828 1.00 79.94 382 PHE A C 1
ATOM 2918 O O . PHE A 1 382 ? -0.408 18.560 -3.076 1.00 79.94 382 PHE A O 1
ATOM 2925 N N . SER A 1 383 ? 1.026 19.805 -4.272 1.00 79.25 383 SER A N 1
ATOM 2926 C CA . SER A 1 383 ? 0.280 21.050 -4.091 1.00 79.25 383 SER A CA 1
ATOM 2927 C C . SER A 1 383 ? -0.968 21.072 -4.994 1.00 79.25 383 SER A C 1
ATOM 2929 O O . SER A 1 383 ? -0.982 20.400 -6.031 1.00 79.25 383 SER A O 1
ATOM 2931 N N . PRO A 1 384 ? -2.006 21.869 -4.672 1.00 75.56 384 PRO A N 1
ATOM 2932 C CA . PRO A 1 384 ? -3.192 22.003 -5.524 1.00 75.56 384 PRO A CA 1
ATOM 2933 C C . PRO A 1 384 ? -2.863 22.433 -6.964 1.00 75.56 384 PRO A C 1
ATOM 2935 O O . PRO A 1 384 ? -3.524 22.015 -7.912 1.00 75.56 384 PRO A O 1
ATOM 2938 N N . GLU A 1 385 ? -1.816 23.239 -7.143 1.00 75.38 385 GLU A N 1
ATOM 2939 C CA . GLU A 1 385 ? -1.320 23.676 -8.449 1.00 75.38 385 GLU A CA 1
ATOM 2940 C C . GLU A 1 385 ? -0.684 22.512 -9.224 1.00 75.38 385 GLU A C 1
ATOM 2942 O O . GLU A 1 385 ? -0.947 22.353 -10.417 1.00 75.38 385 GLU A O 1
ATOM 2947 N N . GLN A 1 386 ? 0.103 21.666 -8.548 1.00 74.94 386 GLN A N 1
ATOM 2948 C CA . GLN A 1 386 ? 0.686 20.459 -9.142 1.00 74.94 386 GLN A CA 1
ATOM 2949 C C . GLN A 1 386 ? -0.395 19.424 -9.490 1.00 74.94 386 GLN A C 1
ATOM 2951 O O . GLN A 1 386 ? -0.338 18.827 -10.564 1.00 74.94 386 GLN A O 1
ATOM 2956 N N . GLU A 1 387 ? -1.414 19.243 -8.637 1.00 78.69 387 GLU A N 1
ATOM 2957 C CA . GLU A 1 387 ? -2.558 18.365 -8.927 1.00 78.69 387 GLU A CA 1
ATOM 2958 C C . GLU A 1 387 ? -3.282 18.769 -10.219 1.00 78.69 387 GLU A C 1
ATOM 2960 O O . GLU A 1 387 ? -3.647 17.899 -11.015 1.00 78.69 387 GLU A O 1
ATOM 2965 N N . VAL A 1 388 ? -3.483 20.075 -10.439 1.00 78.12 388 VAL A N 1
ATOM 2966 C CA . VAL A 1 388 ? -4.120 20.613 -11.652 1.00 78.12 388 VAL A CA 1
ATOM 2967 C C . VAL A 1 388 ? -3.219 20.439 -12.874 1.00 78.12 388 VAL A C 1
ATOM 2969 O O . VAL A 1 388 ? -3.686 19.910 -13.881 1.00 78.12 388 VAL A O 1
ATOM 2972 N N . GLN A 1 389 ? -1.935 20.806 -12.778 1.00 75.44 389 GLN A N 1
ATOM 2973 C CA . GLN A 1 389 ? -0.977 20.659 -13.883 1.00 75.44 389 GLN A CA 1
ATOM 2974 C C . GLN A 1 389 ? -0.880 19.210 -14.367 1.00 75.44 389 GLN A C 1
ATOM 2976 O O . GLN A 1 389 ? -0.980 18.968 -15.572 1.00 75.44 389 GLN A O 1
ATOM 2981 N N . VAL A 1 390 ? -0.756 18.256 -13.436 1.00 78.94 390 VAL A N 1
ATOM 2982 C CA . VAL A 1 390 ? -0.737 16.823 -13.754 1.00 78.94 390 VAL A CA 1
ATOM 2983 C C . VAL A 1 390 ? -2.060 16.385 -14.377 1.00 78.94 390 VAL A C 1
ATOM 2985 O O . VAL A 1 390 ? -2.036 15.727 -15.411 1.00 78.94 390 VAL A O 1
ATOM 2988 N N . ARG A 1 391 ? -3.214 16.778 -13.814 1.00 78.25 391 ARG A N 1
ATOM 2989 C CA . ARG A 1 391 ? -4.535 16.385 -14.344 1.00 78.25 391 ARG A CA 1
ATOM 2990 C C . ARG A 1 391 ? -4.764 16.837 -15.784 1.00 78.25 391 ARG A C 1
ATOM 2992 O O . ARG A 1 391 ? -5.409 16.130 -16.550 1.00 78.25 391 ARG A O 1
ATOM 2999 N N . GLU A 1 392 ? -4.293 18.029 -16.132 1.00 77.56 392 GLU A N 1
ATOM 3000 C CA . GLU A 1 392 ? -4.487 18.613 -17.462 1.00 77.56 392 GLU A CA 1
ATOM 3001 C C . GLU A 1 392 ? -3.508 18.049 -18.505 1.00 77.56 392 GLU A C 1
ATOM 3003 O O . GLU A 1 392 ? -3.777 18.142 -19.699 1.00 77.56 392 GLU A O 1
ATOM 3008 N N . HIS A 1 393 ? -2.410 17.421 -18.066 1.00 79.56 393 HIS A N 1
ATOM 3009 C CA . HIS A 1 393 ? -1.318 16.958 -18.928 1.00 79.56 393 HIS A CA 1
ATOM 3010 C C . HIS A 1 393 ? -0.846 15.533 -18.580 1.00 79.56 393 HIS A C 1
ATOM 3012 O O . HIS A 1 393 ? 0.347 15.246 -18.664 1.00 79.56 393 HIS A O 1
ATOM 3018 N N . VAL A 1 394 ? -1.756 14.623 -18.194 1.00 71.25 394 VAL A N 1
ATOM 3019 C CA . VAL A 1 394 ? -1.378 13.277 -17.701 1.00 71.25 394 VAL A CA 1
ATOM 3020 C C . VAL A 1 394 ? -0.549 12.485 -18.723 1.00 71.25 394 VAL A C 1
ATOM 3022 O O . VAL A 1 394 ? 0.367 11.764 -18.344 1.00 71.25 394 VAL A O 1
ATOM 3025 N N . GLU A 1 395 ? -0.815 12.649 -20.021 1.00 72.06 395 GLU A N 1
ATOM 3026 C CA . GLU A 1 395 ? -0.054 11.983 -21.091 1.00 72.06 395 GLU A CA 1
ATOM 3027 C C . GLU A 1 395 ? 1.401 12.482 -21.216 1.00 72.06 395 GLU A C 1
ATOM 3029 O O . GLU A 1 395 ? 2.245 11.782 -21.774 1.00 72.06 395 GLU A O 1
ATOM 3034 N N . ALA A 1 396 ? 1.706 13.674 -20.689 1.00 73.19 396 ALA A N 1
ATOM 3035 C CA . ALA A 1 396 ? 3.013 14.326 -20.783 1.00 73.19 396 ALA A CA 1
ATOM 3036 C C . ALA A 1 396 ? 3.889 14.166 -19.524 1.00 73.19 396 ALA A C 1
ATOM 3038 O O . ALA A 1 396 ? 5.011 14.677 -19.506 1.00 73.19 396 ALA A O 1
ATOM 3039 N N . ILE A 1 397 ? 3.403 13.482 -18.481 1.00 78.62 397 ILE A N 1
ATOM 3040 C CA . ILE A 1 397 ? 4.196 13.155 -17.287 1.00 78.62 397 ILE A CA 1
ATOM 3041 C C . ILE A 1 397 ? 4.738 11.724 -17.335 1.00 78.62 397 ILE A C 1
ATOM 3043 O O . ILE A 1 397 ? 4.189 10.844 -17.999 1.00 78.62 397 ILE A O 1
ATOM 3047 N N . ASP A 1 398 ? 5.819 11.479 -16.601 1.00 81.88 398 ASP A N 1
ATOM 3048 C CA . ASP A 1 398 ? 6.423 10.157 -16.484 1.00 81.88 398 ASP A CA 1
ATOM 3049 C C . ASP A 1 398 ? 5.559 9.189 -15.654 1.00 81.88 398 ASP A C 1
ATOM 3051 O O . ASP A 1 398 ? 4.827 9.572 -14.737 1.00 81.88 398 ASP A O 1
ATOM 3055 N N . VAL A 1 399 ? 5.666 7.895 -15.960 1.00 84.81 399 VAL A N 1
ATOM 3056 C CA . VAL A 1 399 ? 4.880 6.841 -15.300 1.00 84.81 399 VAL A CA 1
ATOM 3057 C C . VAL A 1 399 ? 5.109 6.752 -13.776 1.00 84.81 399 VAL A C 1
ATOM 3059 O O . VAL A 1 399 ? 4.125 6.542 -13.063 1.00 84.81 399 VAL A O 1
ATOM 3062 N N . PRO A 1 400 ? 6.328 6.924 -13.222 1.00 83.88 400 PRO A N 1
ATOM 3063 C CA . PRO A 1 400 ? 6.520 7.078 -11.778 1.00 83.88 400 PRO A CA 1
ATOM 3064 C C . PRO A 1 400 ? 5.684 8.210 -11.160 1.00 83.88 400 PRO A C 1
ATOM 3066 O O . PRO A 1 400 ? 4.937 7.946 -10.214 1.00 83.88 400 PRO A O 1
ATOM 3069 N N . SER A 1 401 ? 5.729 9.426 -11.716 1.00 83.19 401 SER A N 1
ATOM 3070 C CA . SER A 1 401 ? 4.881 10.546 -11.271 1.00 83.19 401 SER A CA 1
ATOM 3071 C C . SER A 1 401 ? 3.387 10.243 -11.416 1.00 83.19 401 SER A C 1
ATOM 3073 O O . SER A 1 401 ? 2.597 10.591 -10.539 1.00 83.19 401 SER A O 1
ATOM 3075 N N . MET A 1 402 ? 2.992 9.539 -12.479 1.00 87.38 402 MET A N 1
ATOM 3076 C CA . MET A 1 402 ? 1.602 9.164 -12.755 1.00 87.38 402 MET A CA 1
ATOM 3077 C C . MET A 1 402 ? 1.056 8.168 -11.718 1.00 87.38 402 MET A C 1
ATOM 3079 O O . MET A 1 402 ? -0.042 8.349 -11.190 1.00 87.38 402 MET A O 1
ATOM 3083 N N . VAL A 1 403 ? 1.848 7.156 -11.350 1.00 91.62 403 VAL A N 1
ATOM 3084 C CA . VAL A 1 403 ? 1.514 6.208 -10.273 1.00 91.62 403 VAL A CA 1
ATOM 3085 C C . VAL A 1 403 ? 1.434 6.919 -8.919 1.00 91.62 403 VAL A C 1
ATOM 3087 O O . VAL A 1 403 ? 0.492 6.679 -8.160 1.00 91.62 403 VAL A O 1
ATOM 3090 N N . ASN A 1 404 ? 2.364 7.836 -8.631 1.00 90.50 404 ASN A N 1
ATOM 3091 C CA . ASN A 1 404 ? 2.324 8.645 -7.411 1.00 90.50 404 ASN A CA 1
ATOM 3092 C C . ASN A 1 404 ? 1.063 9.530 -7.360 1.00 90.50 404 ASN A C 1
ATOM 3094 O O . ASN A 1 404 ? 0.427 9.636 -6.313 1.00 90.50 404 ASN A O 1
ATOM 3098 N N . TYR A 1 405 ? 0.655 10.112 -8.490 1.00 89.69 405 TYR A N 1
ATOM 3099 C CA . TYR A 1 405 ? -0.561 10.916 -8.617 1.00 89.69 405 TYR A CA 1
ATOM 3100 C C . TYR A 1 405 ? -1.845 10.100 -8.386 1.00 89.69 405 TYR A C 1
ATOM 3102 O O . TYR A 1 405 ? -2.740 10.565 -7.677 1.00 89.69 405 TYR A O 1
ATOM 3110 N N . PHE A 1 406 ? -1.929 8.861 -8.890 1.00 90.31 406 PHE A N 1
ATOM 3111 C CA . PHE A 1 406 ? -3.061 7.967 -8.597 1.00 90.31 406 PHE A CA 1
ATOM 3112 C C . PHE A 1 406 ? -3.172 7.656 -7.099 1.00 90.31 406 PHE A C 1
ATOM 3114 O O . PHE A 1 406 ? -4.263 7.733 -6.532 1.00 90.31 406 PHE A O 1
ATOM 3121 N N . LEU A 1 407 ? -2.046 7.344 -6.447 1.00 92.94 407 LEU A N 1
ATOM 3122 C CA . LEU A 1 407 ? -1.985 7.102 -5.002 1.00 92.94 407 LEU A CA 1
ATOM 3123 C C . LEU A 1 407 ? -2.369 8.358 -4.200 1.00 92.94 407 LEU A C 1
ATOM 3125 O O . LEU A 1 407 ? -3.133 8.263 -3.237 1.00 92.94 407 LEU A O 1
ATOM 3129 N N . HIS A 1 408 ? -1.898 9.535 -4.627 1.00 91.56 408 HIS A N 1
ATOM 3130 C CA . HIS A 1 408 ? -2.262 10.816 -4.026 1.00 91.56 408 HIS A CA 1
ATOM 3131 C C . HIS A 1 408 ? -3.767 11.075 -4.104 1.00 91.56 408 HIS A C 1
ATOM 3133 O O . HIS A 1 408 ? -4.412 11.287 -3.077 1.00 91.56 408 HIS A O 1
ATOM 3139 N N . ARG A 1 409 ? -4.349 11.017 -5.308 1.00 89.81 409 ARG A N 1
ATOM 3140 C CA . ARG A 1 409 ? -5.769 11.323 -5.507 1.00 89.81 409 ARG A CA 1
ATOM 3141 C C . ARG A 1 409 ? -6.692 10.318 -4.837 1.00 89.81 409 ARG A C 1
ATOM 3143 O O . ARG A 1 409 ? -7.677 10.741 -4.240 1.00 89.81 409 ARG A O 1
ATOM 3150 N N . ALA A 1 410 ? -6.337 9.035 -4.825 1.00 91.69 410 ALA A N 1
ATOM 3151 C CA . ALA A 1 410 ? -7.065 8.031 -4.055 1.00 91.69 410 ALA A CA 1
ATOM 3152 C C . ALA A 1 410 ? -7.075 8.354 -2.550 1.00 91.69 410 ALA A C 1
ATOM 3154 O O . ALA A 1 410 ? -8.130 8.306 -1.922 1.00 91.69 410 ALA A O 1
ATOM 3155 N N . SER A 1 411 ? -5.933 8.758 -1.983 1.00 88.94 411 SER A N 1
ATOM 3156 C CA . SER A 1 411 ? -5.838 9.197 -0.583 1.00 88.94 411 SER A CA 1
ATOM 3157 C C . SER A 1 411 ? -6.675 10.456 -0.306 1.00 88.94 411 SER A C 1
ATOM 3159 O O . SER A 1 411 ? -7.447 10.489 0.653 1.00 88.94 411 SER A O 1
ATOM 3161 N N . VAL A 1 412 ? -6.593 11.473 -1.174 1.00 85.94 412 VAL A N 1
ATOM 3162 C CA . VAL A 1 412 ? -7.341 12.738 -1.035 1.00 85.94 412 VAL A CA 1
ATOM 3163 C C . VAL A 1 412 ? -8.855 12.545 -1.189 1.00 85.94 412 VAL A C 1
ATOM 3165 O O . VAL A 1 412 ? -9.620 13.186 -0.473 1.00 85.94 412 VAL A O 1
ATOM 3168 N N . GLN A 1 413 ? -9.301 11.638 -2.062 1.00 85.06 413 GLN A N 1
ATOM 3169 C CA . GLN A 1 413 ? -10.719 11.298 -2.243 1.00 85.06 413 GLN A CA 1
ATOM 3170 C C . GLN A 1 413 ? -11.259 10.287 -1.215 1.00 85.06 413 GLN A C 1
ATOM 3172 O O . GLN A 1 413 ? -12.444 9.961 -1.257 1.00 85.06 413 GLN A O 1
ATOM 3177 N N . GLY A 1 414 ? -10.425 9.757 -0.311 1.00 85.31 414 GLY A N 1
ATOM 3178 C CA . GLY A 1 414 ? -10.838 8.711 0.633 1.00 85.31 414 GLY A CA 1
ATOM 3179 C C . GLY A 1 414 ? -11.175 7.371 -0.038 1.00 85.31 414 GLY A C 1
ATOM 3180 O O . GLY A 1 414 ? -12.003 6.611 0.467 1.00 85.31 414 GLY A O 1
ATOM 3181 N N . ALA A 1 415 ? -10.565 7.075 -1.188 1.00 90.00 415 ALA A N 1
ATOM 3182 C CA . ALA A 1 415 ? -10.788 5.839 -1.921 1.00 90.00 415 ALA A CA 1
ATOM 3183 C C . ALA A 1 415 ? -10.175 4.625 -1.199 1.00 90.00 415 ALA A C 1
ATOM 3185 O O . ALA A 1 415 ? -9.017 4.620 -0.787 1.00 90.00 415 ALA A O 1
ATOM 3186 N N . SER A 1 416 ? -10.970 3.563 -1.100 1.00 86.19 416 SER A N 1
ATOM 3187 C CA . SER A 1 416 ? -10.617 2.287 -0.463 1.00 86.19 416 SER A CA 1
ATOM 3188 C C . SER A 1 416 ? -9.824 1.343 -1.375 1.00 86.19 416 SER A C 1
ATOM 3190 O O . SER A 1 416 ? -8.921 0.647 -0.911 1.00 86.19 416 SER A O 1
ATOM 3192 N N . ASP A 1 417 ? -10.130 1.340 -2.675 1.00 94.25 417 ASP A N 1
ATOM 3193 C CA . ASP A 1 417 ? -9.421 0.572 -3.700 1.00 94.25 417 ASP A CA 1
ATOM 3194 C C . ASP A 1 417 ? -9.150 1.458 -4.933 1.00 94.25 417 ASP A C 1
ATOM 3196 O O . ASP A 1 417 ? -10.052 2.166 -5.385 1.00 94.25 417 ASP A O 1
ATOM 3200 N N . ILE A 1 418 ? -7.963 1.354 -5.537 1.00 97.62 418 ILE A N 1
ATOM 3201 C CA . ILE A 1 418 ? -7.702 1.746 -6.932 1.00 97.62 418 ILE A CA 1
ATOM 3202 C C . ILE A 1 418 ? -7.746 0.482 -7.793 1.00 97.62 418 ILE A C 1
ATOM 3204 O O . ILE A 1 418 ? -7.212 -0.565 -7.427 1.00 97.62 418 ILE A O 1
ATOM 3208 N N . HIS A 1 419 ? -8.372 0.586 -8.953 1.00 98.00 419 HIS A N 1
ATOM 3209 C CA . HIS A 1 419 ? -8.519 -0.450 -9.960 1.00 98.00 419 HIS A CA 1
ATOM 3210 C C . HIS A 1 419 ? -7.809 0.006 -11.242 1.00 98.00 419 HIS A C 1
ATOM 3212 O O . HIS A 1 419 ? -8.206 1.004 -11.836 1.00 98.00 419 HIS A O 1
ATOM 3218 N N . VAL A 1 420 ? -6.787 -0.731 -11.676 1.00 97.75 420 VAL A N 1
ATOM 3219 C CA . VAL A 1 420 ? -6.082 -0.534 -12.954 1.00 97.75 420 VAL A CA 1
ATOM 3220 C C . VAL A 1 420 ? -6.517 -1.661 -13.887 1.00 97.75 420 VAL A C 1
ATOM 3222 O O . VAL A 1 420 ? -6.129 -2.817 -13.699 1.00 97.75 420 VAL A O 1
ATOM 3225 N N . GLU A 1 421 ? -7.395 -1.356 -14.838 1.00 97.06 421 GLU A N 1
ATOM 3226 C CA . GLU A 1 421 ? -8.171 -2.353 -15.579 1.00 97.06 421 GLU A CA 1
ATOM 3227 C C . GLU A 1 421 ? -7.976 -2.195 -17.097 1.00 97.06 421 GLU A C 1
ATOM 3229 O O . GLU A 1 421 ? -8.507 -1.254 -17.689 1.00 97.06 421 GLU A O 1
ATOM 3234 N N . PRO A 1 422 ? -7.229 -3.100 -17.760 1.00 95.94 422 PRO A N 1
ATOM 3235 C CA . PRO A 1 422 ? -7.108 -3.078 -19.211 1.00 95.94 422 PRO A CA 1
ATOM 3236 C C . PRO A 1 422 ? -8.397 -3.562 -19.882 1.00 95.94 422 PRO A C 1
ATOM 3238 O O . PRO A 1 422 ? -8.986 -4.574 -19.489 1.00 95.94 422 PRO A O 1
ATOM 3241 N N . THR A 1 423 ? -8.804 -2.854 -20.930 1.00 93.69 423 THR A N 1
ATOM 3242 C CA . THR A 1 423 ? -9.898 -3.238 -21.834 1.00 93.69 423 THR A CA 1
ATOM 3243 C C . THR A 1 423 ? -9.328 -3.611 -23.209 1.00 93.69 423 THR A C 1
ATOM 3245 O O . THR A 1 423 ? -8.121 -3.803 -23.346 1.00 93.69 423 THR A O 1
ATOM 3248 N N . ALA A 1 424 ? -10.175 -3.748 -24.232 1.00 91.25 424 ALA A N 1
ATOM 3249 C CA . ALA A 1 424 ? -9.703 -3.990 -25.595 1.00 91.25 424 ALA A CA 1
ATOM 3250 C C . ALA A 1 424 ? -8.904 -2.800 -26.163 1.00 91.25 424 ALA A C 1
ATOM 3252 O O . ALA A 1 424 ? -7.914 -3.019 -26.858 1.00 91.25 424 ALA A O 1
ATOM 3253 N N . ASP A 1 425 ? -9.315 -1.570 -25.832 1.00 91.69 425 ASP A N 1
ATOM 3254 C CA . ASP A 1 425 ? -8.844 -0.341 -26.486 1.00 91.69 425 ASP A CA 1
ATOM 3255 C C . ASP A 1 425 ? -8.130 0.630 -25.522 1.00 91.69 425 ASP A C 1
ATOM 3257 O O . ASP A 1 425 ? -7.225 1.361 -25.930 1.00 91.69 425 ASP A O 1
ATOM 3261 N N . LEU A 1 426 ? -8.514 0.634 -24.237 1.00 94.75 426 LEU A N 1
ATOM 3262 C CA . LEU A 1 426 ? -8.065 1.598 -23.220 1.00 94.75 426 LEU A CA 1
ATOM 3263 C C . LEU A 1 426 ? -7.665 0.930 -21.897 1.00 94.75 426 LEU A C 1
ATOM 3265 O O . LEU A 1 426 ? -8.249 -0.076 -21.481 1.00 94.75 426 LEU A O 1
ATOM 3269 N N . LEU A 1 427 ? -6.716 1.544 -21.195 1.00 95.38 427 LEU A N 1
ATOM 3270 C CA . LEU A 1 427 ? -6.385 1.246 -19.806 1.00 95.38 427 LEU A CA 1
ATOM 3271 C C . LEU A 1 427 ? -7.214 2.154 -18.892 1.00 95.38 427 LEU A C 1
ATOM 3273 O O . LEU A 1 427 ? -6.970 3.357 -18.829 1.00 95.38 427 LEU A O 1
ATOM 3277 N N . VAL A 1 428 ? -8.180 1.584 -18.176 1.00 95.56 428 VAL A N 1
ATOM 3278 C CA . VAL A 1 428 ? -9.113 2.351 -17.343 1.00 95.56 428 VAL A CA 1
ATOM 3279 C C . VAL A 1 428 ? -8.652 2.338 -15.886 1.00 95.56 428 VAL A C 1
ATOM 3281 O O . VAL A 1 428 ? -8.436 1.277 -15.295 1.00 95.56 428 VAL A O 1
ATOM 3284 N N . ILE A 1 429 ? -8.524 3.523 -15.294 1.00 95.50 429 ILE A N 1
ATOM 3285 C CA . ILE A 1 429 ? -8.231 3.740 -13.878 1.00 95.50 429 ILE A CA 1
ATOM 3286 C C . ILE A 1 429 ? -9.540 4.092 -13.169 1.00 95.50 429 ILE A C 1
ATOM 3288 O O . ILE A 1 429 ? -10.197 5.088 -13.485 1.00 95.50 429 ILE A O 1
ATOM 3292 N N . ARG A 1 430 ? -9.936 3.267 -12.198 1.00 95.62 430 ARG A N 1
ATOM 3293 C CA . ARG A 1 430 ? -11.162 3.454 -11.408 1.00 95.62 430 ARG A CA 1
ATOM 3294 C C . ARG A 1 430 ? -10.847 3.500 -9.918 1.00 95.62 430 ARG A C 1
ATOM 3296 O O . ARG A 1 430 ? -9.943 2.808 -9.458 1.00 95.62 430 ARG A O 1
ATOM 3303 N N . MET A 1 431 ? -11.602 4.275 -9.149 1.00 95.12 431 MET A N 1
ATOM 3304 C CA . MET A 1 431 ? -11.430 4.404 -7.697 1.00 95.12 431 MET A CA 1
ATOM 3305 C C . MET A 1 431 ? -12.710 4.015 -6.956 1.00 95.12 431 MET A C 1
ATOM 3307 O O . MET A 1 431 ? -13.815 4.336 -7.397 1.00 95.12 431 MET A O 1
ATOM 3311 N N . ARG A 1 432 ? -12.574 3.308 -5.827 1.00 88.62 432 ARG A N 1
ATOM 3312 C CA . ARG A 1 432 ? -13.697 2.916 -4.965 1.00 88.62 432 ARG A CA 1
ATOM 3313 C C . ARG A 1 432 ? -13.866 3.875 -3.790 1.00 88.62 432 ARG A C 1
ATOM 3315 O O . ARG A 1 432 ? -13.239 3.676 -2.747 1.00 88.62 432 ARG A O 1
ATOM 3322 N N . VAL A 1 433 ? -14.768 4.841 -3.921 1.00 85.44 433 VAL A N 1
ATOM 3323 C CA . VAL A 1 433 ? -15.143 5.786 -2.853 1.00 85.44 433 VAL A CA 1
ATOM 3324 C C . VAL A 1 433 ? -16.509 5.379 -2.289 1.00 85.44 433 VAL A C 1
ATOM 3326 O O . VAL A 1 433 ? -17.423 5.061 -3.049 1.00 85.44 433 VAL A O 1
ATOM 3329 N N . ASP A 1 434 ? -16.644 5.307 -0.961 1.00 76.81 434 ASP A N 1
ATOM 3330 C CA . ASP A 1 434 ? -17.859 4.846 -0.257 1.00 76.81 434 ASP A CA 1
ATOM 3331 C C . ASP A 1 434 ? -18.445 3.512 -0.781 1.00 76.81 434 ASP A C 1
ATOM 3333 O O . ASP A 1 434 ? -19.656 3.288 -0.809 1.00 76.81 434 ASP A O 1
ATOM 3337 N N . GLY A 1 435 ? -17.570 2.604 -1.228 1.00 73.31 435 GLY A N 1
ATOM 3338 C CA . GLY A 1 435 ? -17.937 1.302 -1.799 1.00 73.31 435 GLY A CA 1
ATOM 3339 C C . GLY A 1 435 ? -18.273 1.314 -3.299 1.00 73.31 435 GLY A C 1
ATOM 3340 O O . GLY A 1 435 ? -18.180 0.264 -3.945 1.00 73.31 435 GLY A O 1
ATOM 3341 N N . ILE A 1 436 ? -18.585 2.479 -3.872 1.00 79.56 436 ILE A N 1
ATOM 3342 C CA . ILE A 1 436 ? -18.971 2.678 -5.278 1.00 79.56 436 ILE A CA 1
ATOM 3343 C C . ILE A 1 436 ? -17.717 2.865 -6.142 1.00 79.56 436 ILE A C 1
ATOM 3345 O O . ILE A 1 436 ? -16.788 3.556 -5.737 1.00 79.56 436 ILE A O 1
ATOM 3349 N N . LEU A 1 437 ? -17.679 2.245 -7.328 1.00 86.81 437 LEU A N 1
ATOM 3350 C CA . LEU A 1 437 ? -16.609 2.457 -8.310 1.00 86.81 437 LEU A CA 1
ATOM 3351 C C . LEU A 1 437 ? -16.937 3.633 -9.229 1.00 86.81 437 LEU A C 1
ATOM 3353 O O . LEU A 1 437 ? -17.957 3.605 -9.916 1.00 86.81 437 LEU A O 1
ATOM 3357 N N . TYR A 1 438 ? -16.017 4.588 -9.303 1.00 83.94 438 TYR A N 1
ATOM 3358 C CA . TYR A 1 438 ? -16.023 5.698 -10.253 1.00 83.94 438 TYR A CA 1
ATOM 3359 C C . TYR A 1 438 ? -14.862 5.526 -11.233 1.00 83.94 438 TYR A C 1
ATOM 3361 O O . TYR A 1 438 ? -13.788 5.075 -10.833 1.00 83.94 438 TYR A O 1
ATOM 3369 N N . GLU A 1 439 ? -15.064 5.859 -12.506 1.00 89.44 439 GLU A N 1
ATOM 3370 C CA . GLU A 1 439 ? -13.947 6.043 -13.435 1.00 89.44 439 GLU A CA 1
ATOM 3371 C C . GLU A 1 439 ? -13.284 7.390 -13.153 1.00 89.44 439 GLU A C 1
ATOM 3373 O O . GLU A 1 439 ? -13.978 8.390 -12.981 1.00 89.44 439 GLU A O 1
ATOM 3378 N N . ASP A 1 440 ? -11.956 7.389 -13.053 1.00 86.38 440 ASP A N 1
ATOM 3379 C CA . ASP A 1 440 ? -11.169 8.580 -12.728 1.00 86.38 440 ASP A CA 1
ATOM 3380 C C . ASP A 1 440 ? -10.325 9.059 -13.914 1.00 86.38 440 ASP A C 1
ATOM 3382 O O . ASP A 1 440 ? -10.181 10.259 -14.142 1.00 86.38 440 ASP A O 1
ATOM 3386 N N . LEU A 1 441 ? -9.786 8.112 -14.687 1.00 86.81 441 LEU A N 1
ATOM 3387 C CA . LEU A 1 441 ? -8.978 8.375 -15.870 1.00 86.81 441 LEU A CA 1
ATOM 3388 C C . LEU A 1 441 ? -9.042 7.177 -16.824 1.00 86.81 441 LEU A C 1
ATOM 3390 O O . LEU A 1 441 ? -8.995 6.031 -16.384 1.00 86.81 441 LEU A O 1
ATOM 3394 N N . SER A 1 442 ? -9.053 7.443 -18.127 1.00 89.75 442 SER A N 1
ATOM 3395 C CA . SER A 1 442 ? -8.802 6.445 -19.170 1.00 89.75 442 SER A CA 1
ATOM 3396 C C . SER A 1 442 ? -7.540 6.827 -19.946 1.00 89.75 442 SER A C 1
ATOM 3398 O O . SER A 1 442 ? -7.368 7.989 -20.307 1.00 89.75 442 SER A O 1
ATOM 3400 N N . LEU A 1 443 ? -6.656 5.856 -20.182 1.00 90.62 443 LEU A N 1
ATOM 3401 C CA . LEU A 1 443 ? -5.348 6.030 -20.822 1.00 90.62 443 LEU A CA 1
ATOM 3402 C C . LEU A 1 443 ? -5.194 5.141 -22.068 1.00 90.62 443 LEU A C 1
ATOM 3404 O O . LEU A 1 443 ? -5.780 4.055 -22.126 1.00 90.62 443 LEU A O 1
ATOM 3408 N N . PRO A 1 444 ? -4.336 5.522 -23.032 1.00 91.31 444 PRO A N 1
ATOM 3409 C CA . PRO A 1 444 ? -3.890 4.624 -24.092 1.00 91.31 444 PRO A CA 1
ATOM 3410 C C . PRO A 1 444 ? -3.284 3.324 -23.536 1.00 91.31 444 PRO A C 1
ATOM 3412 O O . PRO A 1 444 ? -2.480 3.347 -22.602 1.00 91.31 444 PRO A O 1
ATOM 3415 N N . MET A 1 445 ? -3.592 2.181 -24.159 1.00 91.12 445 MET A N 1
ATOM 3416 C CA . MET A 1 445 ? -3.085 0.863 -23.730 1.00 91.12 445 MET A CA 1
ATOM 3417 C C . MET A 1 445 ? -1.548 0.738 -23.712 1.00 91.12 445 MET A C 1
ATOM 3419 O O . MET A 1 445 ? -1.024 -0.154 -23.050 1.00 91.12 445 MET A O 1
ATOM 3423 N N . ALA A 1 446 ? -0.809 1.642 -24.368 1.00 88.75 446 ALA A N 1
ATOM 3424 C CA . ALA A 1 446 ? 0.654 1.699 -24.303 1.00 88.75 446 ALA A CA 1
ATOM 3425 C C . ALA A 1 446 ? 1.185 1.809 -22.856 1.00 88.75 446 ALA A C 1
ATOM 3427 O O . ALA A 1 446 ? 2.070 1.043 -22.467 1.00 88.75 446 ALA A O 1
ATOM 3428 N N . TYR A 1 447 ? 0.580 2.670 -22.026 1.00 89.38 447 TYR A N 1
ATOM 3429 C CA . TYR A 1 447 ? 1.005 2.898 -20.637 1.00 89.38 447 TYR A CA 1
ATOM 3430 C C . TYR A 1 447 ? 0.839 1.663 -19.731 1.00 89.38 447 TYR A C 1
ATOM 3432 O O . TYR A 1 447 ? 1.463 1.585 -18.669 1.00 89.38 447 TYR A O 1
ATOM 3440 N N . GLN A 1 448 ? 0.035 0.668 -20.136 1.00 91.06 448 GLN A N 1
ATOM 3441 C CA . GLN A 1 448 ? -0.254 -0.534 -19.346 1.00 91.06 448 GLN A CA 1
ATOM 3442 C C . GLN A 1 448 ? 1.024 -1.242 -18.882 1.00 91.06 448 GLN A C 1
ATOM 3444 O O . GLN A 1 448 ? 1.164 -1.569 -17.701 1.00 91.06 448 GLN A O 1
ATOM 3449 N N . ARG A 1 449 ? 1.962 -1.500 -19.803 1.00 88.12 449 ARG A N 1
ATOM 3450 C CA . ARG A 1 449 ? 3.170 -2.285 -19.505 1.00 88.12 449 ARG A CA 1
ATOM 3451 C C . ARG A 1 449 ? 4.039 -1.597 -18.456 1.00 88.12 449 ARG A C 1
ATOM 3453 O O . ARG A 1 449 ? 4.606 -2.276 -17.599 1.00 88.12 449 ARG A O 1
ATOM 3460 N N . GLU A 1 450 ? 4.136 -0.277 -18.523 1.00 87.88 450 GLU A N 1
ATOM 3461 C CA . GLU A 1 450 ? 5.004 0.537 -17.675 1.00 87.88 450 GLU A CA 1
ATOM 3462 C C . GLU A 1 450 ? 4.382 0.757 -16.296 1.00 87.88 450 GLU A C 1
ATOM 3464 O O . GLU A 1 450 ? 5.040 0.474 -15.293 1.00 87.88 450 GLU A O 1
ATOM 3469 N N . ILE A 1 451 ? 3.096 1.130 -16.228 1.00 93.31 451 ILE A N 1
ATOM 3470 C CA . ILE A 1 451 ? 2.355 1.300 -14.966 1.00 93.31 451 ILE A CA 1
ATOM 3471 C C . ILE A 1 451 ? 2.404 0.009 -14.142 1.00 93.31 451 ILE A C 1
ATOM 3473 O O . ILE A 1 451 ? 2.770 0.031 -12.967 1.00 93.31 451 ILE A O 1
ATOM 3477 N N . ILE A 1 452 ? 2.117 -1.142 -14.761 1.00 92.69 452 ILE A N 1
ATOM 3478 C CA . ILE A 1 452 ? 2.150 -2.443 -14.074 1.00 92.69 452 ILE A CA 1
ATOM 3479 C C . ILE A 1 452 ? 3.576 -2.801 -13.637 1.00 92.69 452 ILE A C 1
ATOM 3481 O O . ILE A 1 452 ? 3.759 -3.383 -12.568 1.00 92.69 452 ILE A O 1
ATOM 3485 N N . SER A 1 453 ? 4.596 -2.431 -14.417 1.00 82.69 453 SER A N 1
ATOM 3486 C CA . SER A 1 453 ? 5.993 -2.692 -14.053 1.00 82.69 453 SER A CA 1
ATOM 3487 C C . SER A 1 453 ? 6.446 -1.821 -12.873 1.00 82.69 453 SER A C 1
ATOM 3489 O O . SER A 1 453 ? 6.993 -2.374 -11.921 1.00 82.69 453 SER A O 1
ATOM 3491 N N . ARG A 1 454 ? 6.143 -0.511 -12.848 1.00 89.25 454 ARG A N 1
ATOM 3492 C CA . ARG A 1 454 ? 6.412 0.361 -11.683 1.00 89.25 454 ARG A CA 1
ATOM 3493 C C . ARG A 1 454 ? 5.663 -0.137 -10.447 1.00 89.25 454 ARG A C 1
ATOM 3495 O O . ARG A 1 454 ? 6.279 -0.278 -9.396 1.00 89.25 454 ARG A O 1
ATOM 3502 N N . LEU A 1 455 ? 4.383 -0.495 -10.573 1.00 90.38 455 LEU A N 1
ATOM 3503 C CA . LEU A 1 455 ? 3.601 -1.060 -9.467 1.00 90.38 455 LEU A CA 1
ATOM 3504 C C . LEU A 1 455 ? 4.197 -2.365 -8.921 1.00 90.38 455 LEU A C 1
ATOM 3506 O O . LEU A 1 455 ? 4.225 -2.546 -7.704 1.00 90.38 455 LEU A O 1
ATOM 3510 N N . LYS A 1 456 ? 4.715 -3.253 -9.779 1.00 85.31 456 LYS A N 1
ATOM 3511 C CA . LYS A 1 456 ? 5.411 -4.476 -9.344 1.00 85.31 456 LYS A CA 1
ATOM 3512 C C . LYS A 1 456 ? 6.747 -4.183 -8.651 1.00 85.31 456 LYS A C 1
ATOM 3514 O O . LYS A 1 456 ? 6.991 -4.751 -7.591 1.00 85.31 456 LYS A O 1
ATOM 3519 N N . ILE A 1 457 ? 7.557 -3.260 -9.177 1.00 79.88 457 ILE A N 1
ATOM 3520 C CA . ILE A 1 457 ? 8.834 -2.835 -8.565 1.00 79.88 457 ILE A CA 1
ATOM 3521 C C . ILE A 1 457 ? 8.609 -2.272 -7.156 1.00 79.88 457 ILE A C 1
ATOM 3523 O O . ILE A 1 457 ? 9.266 -2.705 -6.207 1.00 79.88 457 ILE A O 1
ATOM 3527 N N . LEU A 1 458 ? 7.643 -1.358 -7.012 1.00 81.56 458 LEU A N 1
ATOM 3528 C CA . LEU A 1 458 ? 7.303 -0.713 -5.739 1.00 81.56 458 LEU A CA 1
ATOM 3529 C C . LEU A 1 458 ? 6.770 -1.689 -4.679 1.00 81.56 458 LEU A C 1
ATOM 3531 O O . LEU A 1 458 ? 6.832 -1.386 -3.493 1.00 81.56 458 LEU A O 1
ATOM 3535 N N . SER A 1 459 ? 6.233 -2.839 -5.097 1.00 82.44 459 SER A N 1
ATOM 3536 C CA . SER A 1 459 ? 5.584 -3.822 -4.217 1.00 82.44 459 SER A CA 1
ATOM 3537 C C . SER A 1 459 ? 6.361 -5.131 -4.032 1.00 82.44 459 SER A C 1
ATOM 3539 O O . SER A 1 459 ? 5.841 -6.065 -3.415 1.00 82.44 459 SER A O 1
ATOM 3541 N N . GLY A 1 460 ? 7.589 -5.214 -4.561 1.00 77.31 460 GLY A N 1
ATOM 3542 C CA . GLY A 1 460 ? 8.457 -6.395 -4.463 1.00 77.31 460 GLY A CA 1
ATOM 3543 C C . GLY A 1 460 ? 8.032 -7.588 -5.333 1.00 77.31 460 GLY A C 1
ATOM 3544 O O . GLY A 1 460 ? 8.467 -8.711 -5.089 1.00 77.31 460 GLY A O 1
ATOM 3545 N N . MET A 1 461 ? 7.170 -7.376 -6.332 1.00 80.94 461 MET A N 1
ATOM 3546 C CA . MET A 1 461 ? 6.665 -8.433 -7.216 1.00 80.94 461 MET A CA 1
ATOM 3547 C C . MET A 1 461 ? 7.564 -8.668 -8.440 1.00 80.94 461 MET A C 1
ATOM 3549 O O . MET A 1 461 ? 8.237 -7.765 -8.939 1.00 80.94 461 MET A O 1
ATOM 3553 N N . ASN A 1 462 ? 7.527 -9.884 -8.992 1.00 76.31 462 ASN A N 1
ATOM 3554 C CA . ASN A 1 462 ? 8.324 -10.246 -10.161 1.00 76.31 462 ASN A CA 1
ATOM 3555 C C . ASN A 1 462 ? 7.755 -9.588 -11.432 1.00 76.31 462 ASN A C 1
ATOM 3557 O O . ASN A 1 462 ? 6.684 -9.960 -11.921 1.00 76.31 462 ASN A O 1
ATOM 3561 N N . VAL A 1 463 ? 8.505 -8.628 -11.980 1.00 75.12 463 VAL A N 1
ATOM 3562 C CA . VAL A 1 463 ? 8.165 -7.854 -13.188 1.00 75.12 463 VAL A CA 1
ATOM 3563 C C . VAL A 1 463 ? 8.134 -8.717 -14.456 1.00 75.12 463 VAL A C 1
ATOM 3565 O O . VAL A 1 463 ? 7.388 -8.409 -15.384 1.00 75.12 463 VAL A O 1
ATOM 3568 N N . ALA A 1 464 ? 8.923 -9.792 -14.529 1.00 77.44 464 ALA A N 1
ATOM 3569 C CA . ALA A 1 464 ? 8.988 -10.662 -15.702 1.00 77.44 464 ALA A CA 1
ATOM 3570 C C . ALA A 1 464 ? 7.791 -11.627 -15.786 1.00 77.44 464 ALA A C 1
ATOM 3572 O O . ALA A 1 464 ? 7.268 -11.854 -16.879 1.00 77.44 464 ALA A O 1
ATOM 3573 N N . GLU A 1 465 ? 7.325 -12.163 -14.652 1.00 86.00 465 GLU A N 1
ATOM 3574 C CA . GLU A 1 465 ? 6.140 -13.026 -14.610 1.00 86.00 465 GLU A CA 1
ATOM 3575 C C . GLU A 1 465 ? 4.843 -12.209 -14.740 1.00 86.00 465 GLU A C 1
ATOM 3577 O O . GLU A 1 465 ? 4.627 -11.216 -14.044 1.00 86.00 465 GLU A O 1
ATOM 3582 N N . ARG A 1 466 ? 3.972 -12.651 -15.654 1.00 87.56 466 ARG A N 1
ATOM 3583 C CA . ARG A 1 466 ? 2.704 -11.992 -16.027 1.00 87.56 466 ARG A CA 1
ATOM 3584 C C . ARG A 1 466 ? 1.535 -12.967 -16.238 1.00 87.56 466 ARG A C 1
ATOM 3586 O O . ARG A 1 466 ? 0.442 -12.568 -16.622 1.00 87.56 466 ARG A O 1
ATOM 3593 N N . ARG A 1 467 ? 1.771 -14.270 -16.040 1.00 84.81 467 ARG A N 1
ATOM 3594 C CA . ARG A 1 467 ? 0.833 -15.375 -16.338 1.00 84.81 467 ARG A CA 1
ATOM 3595 C C . ARG A 1 467 ? 0.202 -15.977 -15.082 1.00 84.81 467 ARG A C 1
ATOM 3597 O O . ARG A 1 467 ? -0.555 -16.940 -15.167 1.00 84.81 467 ARG A O 1
ATOM 3604 N N . ARG A 1 468 ? 0.566 -15.460 -13.909 1.00 84.94 468 ARG A N 1
ATOM 3605 C CA . ARG A 1 468 ? 0.110 -15.906 -12.589 1.00 84.94 468 ARG A CA 1
ATOM 3606 C C . ARG A 1 468 ? -0.255 -14.679 -11.759 1.00 84.94 468 ARG A C 1
ATOM 3608 O O . ARG A 1 468 ? 0.468 -13.690 -11.866 1.00 84.94 468 ARG A O 1
ATOM 3615 N N . PRO A 1 469 ? -1.308 -14.741 -10.928 1.00 92.75 469 PRO A N 1
ATOM 3616 C CA . PRO A 1 469 ? -1.528 -13.732 -9.906 1.00 92.75 469 PRO A CA 1
ATOM 3617 C C . PRO A 1 469 ? -0.311 -13.595 -8.988 1.00 92.75 469 PRO A C 1
ATOM 3619 O O . PRO A 1 469 ? 0.349 -14.590 -8.672 1.00 92.75 469 PRO A O 1
ATOM 3622 N N . GLN A 1 470 ? -0.028 -12.366 -8.575 1.00 94.00 470 GLN A N 1
ATOM 3623 C CA . GLN A 1 470 ? 0.983 -12.023 -7.577 1.00 94.00 470 GLN A CA 1
ATOM 3624 C C . GLN A 1 470 ? 0.405 -10.965 -6.634 1.00 94.00 470 GLN A C 1
ATOM 3626 O O . GLN A 1 470 ? -0.326 -10.077 -7.083 1.00 94.00 470 GLN A O 1
ATOM 3631 N N . ASP A 1 471 ? 0.779 -11.040 -5.360 1.00 88.62 471 ASP A N 1
ATOM 3632 C CA . ASP A 1 471 ? 0.402 -10.086 -4.320 1.00 88.62 471 ASP A CA 1
ATOM 3633 C C . ASP A 1 471 ? 1.661 -9.463 -3.702 1.00 88.62 471 ASP A C 1
ATOM 3635 O O . ASP A 1 471 ? 2.673 -10.144 -3.522 1.00 88.62 471 ASP A O 1
ATOM 3639 N N . GLY A 1 472 ? 1.589 -8.182 -3.348 1.00 84.31 472 GLY A N 1
ATOM 3640 C CA . GLY A 1 472 ? 2.680 -7.411 -2.752 1.00 84.31 472 GLY A CA 1
ATOM 3641 C C . GLY A 1 472 ? 2.170 -6.262 -1.879 1.00 84.31 472 GLY A C 1
ATOM 3642 O O . GLY A 1 472 ? 0.960 -6.084 -1.696 1.00 84.31 472 GLY A O 1
ATOM 3643 N N . ARG A 1 473 ? 3.086 -5.464 -1.322 1.00 84.50 473 ARG A N 1
ATOM 3644 C CA . ARG A 1 473 ? 2.748 -4.279 -0.514 1.00 84.50 473 ARG A CA 1
ATOM 3645 C C . ARG A 1 473 ? 3.665 -3.108 -0.826 1.00 84.50 473 ARG A C 1
ATOM 3647 O O . ARG A 1 473 ? 4.861 -3.311 -0.974 1.00 84.50 473 ARG A O 1
ATOM 3654 N N . ILE A 1 474 ? 3.100 -1.907 -0.860 1.00 88.00 474 ILE A N 1
ATOM 3655 C CA . ILE A 1 474 ? 3.829 -0.638 -0.947 1.00 88.00 474 ILE A CA 1
ATOM 3656 C C . ILE A 1 474 ? 3.576 0.119 0.361 1.00 88.00 474 ILE A C 1
ATOM 3658 O O . ILE A 1 474 ? 2.417 0.308 0.731 1.00 88.00 474 ILE A O 1
ATOM 3662 N N . SER A 1 475 ? 4.628 0.575 1.041 1.00 84.44 475 SER A N 1
ATOM 3663 C CA . SER A 1 475 ? 4.494 1.633 2.051 1.00 84.44 475 SER A CA 1
ATOM 3664 C C . SER A 1 475 ? 4.558 2.994 1.362 1.00 84.44 475 SER A C 1
ATOM 3666 O O . SER A 1 475 ? 5.389 3.216 0.482 1.00 84.44 475 SER A O 1
ATOM 3668 N N . ALA A 1 476 ? 3.701 3.926 1.768 1.00 85.62 476 ALA A N 1
ATOM 3669 C CA . ALA A 1 476 ? 3.727 5.306 1.295 1.00 85.62 476 ALA A CA 1
ATOM 3670 C C . ALA A 1 476 ? 3.458 6.284 2.444 1.00 85.62 476 ALA A C 1
ATOM 3672 O O . ALA A 1 476 ? 2.754 5.954 3.400 1.00 85.62 476 ALA A O 1
ATOM 3673 N N . VAL A 1 477 ? 3.986 7.501 2.332 1.00 82.38 477 VAL A N 1
ATOM 3674 C CA . VAL A 1 477 ? 3.658 8.630 3.209 1.00 82.38 477 VAL A CA 1
ATOM 3675 C C . VAL A 1 477 ? 2.993 9.696 2.348 1.00 82.38 477 VAL A C 1
ATOM 3677 O O . VAL A 1 477 ? 3.665 10.445 1.647 1.00 82.38 477 VAL A O 1
ATOM 3680 N N . ILE A 1 478 ? 1.661 9.739 2.364 1.00 86.56 478 ILE A N 1
ATOM 3681 C CA . ILE A 1 478 ? 0.874 10.602 1.476 1.00 86.56 478 ILE A CA 1
ATOM 3682 C C . ILE A 1 478 ? 0.348 11.798 2.268 1.00 86.56 478 ILE A C 1
ATOM 3684 O O . ILE A 1 478 ? -0.402 11.615 3.228 1.00 86.56 478 ILE A O 1
ATOM 3688 N N . ARG A 1 479 ? 0.757 13.020 1.897 1.00 81.88 479 ARG A N 1
ATOM 3689 C CA . ARG A 1 479 ? 0.464 14.268 2.638 1.00 81.88 479 ARG A CA 1
ATOM 3690 C C . ARG A 1 479 ? 0.774 14.156 4.143 1.00 81.88 479 ARG A C 1
ATOM 3692 O O . ARG A 1 479 ? -0.029 14.533 4.997 1.00 81.88 479 ARG A O 1
ATOM 3699 N N . GLY A 1 480 ? 1.908 13.532 4.473 1.00 76.38 480 GLY A N 1
ATOM 3700 C CA . GLY A 1 480 ? 2.343 13.266 5.851 1.00 76.38 480 GLY A CA 1
ATOM 3701 C C . GLY A 1 480 ? 1.646 12.099 6.571 1.00 76.38 480 GLY A C 1
ATOM 3702 O O . GLY A 1 480 ? 1.985 11.824 7.721 1.00 76.38 480 GLY A O 1
ATOM 3703 N N . LYS A 1 481 ? 0.702 11.385 5.938 1.00 75.69 481 LYS A N 1
ATOM 3704 C CA . LYS A 1 481 ? 0.044 10.202 6.524 1.00 75.69 481 LYS A CA 1
ATOM 3705 C C . LYS A 1 481 ? 0.691 8.889 6.065 1.00 75.69 481 LYS A C 1
ATOM 3707 O O . LYS A 1 481 ? 0.792 8.683 4.857 1.00 75.69 481 LYS A O 1
ATOM 3712 N N . PRO A 1 482 ? 1.045 7.960 6.970 1.00 78.50 482 PRO A N 1
ATOM 3713 C CA . PRO A 1 482 ? 1.512 6.628 6.589 1.00 78.50 482 PRO A CA 1
ATOM 3714 C C . PRO A 1 482 ? 0.352 5.745 6.095 1.00 78.50 482 PRO A C 1
ATOM 3716 O O . PRO A 1 482 ? -0.660 5.583 6.781 1.00 78.50 482 PRO A O 1
ATOM 3719 N N . ILE A 1 483 ? 0.507 5.137 4.919 1.00 84.19 483 ILE A N 1
ATOM 3720 C CA . ILE A 1 483 ? -0.490 4.278 4.262 1.00 84.19 483 ILE A CA 1
ATOM 3721 C C . ILE A 1 483 ? 0.180 2.956 3.851 1.00 84.19 483 ILE A C 1
ATOM 3723 O O . ILE A 1 483 ? 1.224 2.957 3.200 1.00 84.19 483 ILE A O 1
ATOM 3727 N N . ASP A 1 484 ? -0.425 1.824 4.229 1.00 86.44 484 ASP A N 1
ATOM 3728 C CA . ASP A 1 484 ? -0.125 0.498 3.663 1.00 86.44 484 ASP A CA 1
ATOM 3729 C C . ASP A 1 484 ? -0.956 0.348 2.386 1.00 86.44 484 ASP A C 1
ATOM 3731 O O . ASP A 1 484 ? -2.172 0.543 2.417 1.00 86.44 484 ASP A O 1
ATOM 3735 N N . VAL A 1 485 ? -0.341 -0.016 1.265 1.00 92.25 485 VAL A N 1
ATOM 3736 C CA . VAL A 1 485 ? -1.071 -0.295 0.024 1.00 92.25 485 VAL A CA 1
ATOM 3737 C C . VAL A 1 485 ? -0.870 -1.755 -0.347 1.00 92.25 485 VAL A C 1
ATOM 3739 O O . VAL A 1 485 ? 0.211 -2.154 -0.781 1.00 92.25 485 VAL A O 1
ATOM 3742 N N . ARG A 1 486 ? -1.914 -2.573 -0.187 1.00 92.62 486 ARG A N 1
ATOM 3743 C CA . ARG A 1 486 ? -1.890 -3.983 -0.608 1.00 92.62 486 ARG A CA 1
ATOM 3744 C C . ARG A 1 486 ? -2.172 -4.051 -2.101 1.00 92.62 486 ARG A C 1
ATOM 3746 O O . ARG A 1 486 ? -3.241 -3.630 -2.537 1.00 92.62 486 ARG A O 1
ATOM 3753 N N . VAL A 1 487 ? -1.229 -4.574 -2.874 1.00 96.44 487 VAL A N 1
ATOM 3754 C CA . VAL A 1 487 ? -1.318 -4.652 -4.336 1.00 96.44 487 VAL A CA 1
ATOM 3755 C C . VAL A 1 487 ? -1.545 -6.101 -4.740 1.00 96.44 487 VAL A C 1
ATOM 3757 O O . VAL A 1 487 ? -0.807 -6.977 -4.304 1.00 96.44 487 VAL A O 1
ATOM 3760 N N . SER A 1 488 ? -2.539 -6.351 -5.589 1.00 96.00 488 SER A N 1
ATOM 3761 C CA . SER A 1 488 ? -2.824 -7.668 -6.161 1.00 96.00 488 SER A CA 1
ATOM 3762 C C . SER A 1 488 ? -2.924 -7.567 -7.680 1.00 96.00 488 SER A C 1
ATOM 3764 O O . SER A 1 488 ? -3.557 -6.652 -8.212 1.00 96.00 488 SER A O 1
ATOM 3766 N N . THR A 1 489 ? -2.283 -8.494 -8.386 1.00 96.75 489 THR A N 1
ATOM 3767 C CA . THR A 1 489 ? -2.249 -8.566 -9.855 1.00 96.75 489 THR A CA 1
ATOM 3768 C C . THR A 1 489 ? -2.998 -9.799 -10.341 1.00 96.75 489 THR A C 1
ATOM 3770 O O . THR A 1 489 ? -2.904 -10.871 -9.747 1.00 96.75 489 THR A O 1
ATOM 3773 N N . TYR A 1 490 ? -3.749 -9.663 -11.432 1.00 95.62 490 TYR A N 1
ATOM 3774 C CA . TYR A 1 490 ? -4.574 -10.731 -11.989 1.00 95.62 490 TYR A CA 1
ATOM 3775 C C . TYR A 1 490 ? -4.474 -10.753 -13.527 1.00 95.62 490 TYR A C 1
ATOM 3777 O O . TYR A 1 490 ? -4.891 -9.787 -14.172 1.00 95.62 490 TYR A O 1
ATOM 3785 N N . PRO A 1 491 ? -3.950 -11.828 -14.147 1.00 93.69 491 PRO A N 1
ATOM 3786 C CA . PRO A 1 491 ? -3.872 -11.939 -15.604 1.00 93.69 491 PRO A CA 1
ATOM 3787 C C . PRO A 1 491 ? -5.258 -11.972 -16.270 1.00 93.69 491 PRO A C 1
ATOM 3789 O O . PRO A 1 491 ? -6.118 -12.767 -15.893 1.00 93.69 491 PRO A O 1
ATOM 3792 N N . THR A 1 492 ? -5.470 -11.145 -17.295 1.00 94.06 492 THR A N 1
ATOM 3793 C CA . THR A 1 492 ? -6.691 -11.122 -18.121 1.00 94.06 492 THR A CA 1
ATOM 3794 C C . THR A 1 492 ? -6.361 -11.305 -19.606 1.00 94.06 492 THR A C 1
ATOM 3796 O O . THR A 1 492 ? -5.195 -11.322 -20.005 1.00 94.06 492 THR A O 1
ATOM 3799 N N . VAL A 1 493 ? -7.395 -11.408 -20.447 1.00 93.75 493 VAL A N 1
ATOM 3800 C CA . VAL A 1 493 ? -7.257 -11.493 -21.914 1.00 93.75 493 VAL A CA 1
ATOM 3801 C C . VAL A 1 493 ? -6.632 -10.244 -22.553 1.00 93.75 493 VAL A C 1
ATOM 3803 O O . VAL A 1 493 ? -6.089 -10.346 -23.648 1.00 93.75 493 VAL A O 1
ATOM 3806 N N . HIS A 1 494 ? -6.650 -9.097 -21.864 1.00 91.44 494 HIS A N 1
ATOM 3807 C CA . HIS A 1 494 ? -6.028 -7.842 -22.303 1.00 91.44 494 HIS A CA 1
ATOM 3808 C C . HIS A 1 494 ? -4.773 -7.498 -21.477 1.00 91.44 494 HIS A C 1
ATOM 3810 O O . HIS A 1 494 ? -4.437 -6.335 -21.290 1.00 91.44 494 HIS A O 1
ATOM 3816 N N . GLY A 1 495 ? -4.079 -8.504 -20.935 1.00 91.31 495 GLY A N 1
ATOM 3817 C CA . GLY A 1 495 ? -2.941 -8.316 -20.029 1.00 91.31 495 GLY A CA 1
ATOM 3818 C C . GLY A 1 495 ? -3.368 -8.233 -18.563 1.00 91.31 495 GLY A C 1
ATOM 3819 O O . GLY A 1 495 ? -4.472 -8.636 -18.200 1.00 91.31 495 GLY A O 1
ATOM 3820 N N . GLU A 1 496 ? -2.484 -7.788 -17.675 1.00 95.19 496 GLU A N 1
ATOM 3821 C CA . GLU A 1 496 ? -2.746 -7.872 -16.233 1.00 95.19 496 GLU A CA 1
ATOM 3822 C C . GLU A 1 496 ? -3.629 -6.715 -15.744 1.00 95.19 496 GLU A C 1
ATOM 3824 O O . GLU A 1 496 ? -3.394 -5.550 -16.060 1.00 95.19 496 GLU A O 1
ATOM 3829 N N . LYS A 1 497 ? -4.637 -7.053 -14.940 1.00 97.31 497 LYS A N 1
ATOM 3830 C CA . LYS A 1 497 ? -5.378 -6.122 -14.087 1.00 97.31 497 LYS A CA 1
ATOM 3831 C C . LYS A 1 497 ? -4.639 -5.983 -12.757 1.00 97.31 497 LYS A C 1
ATOM 3833 O O . LYS A 1 497 ? -4.125 -6.977 -12.242 1.00 97.31 497 LYS A O 1
ATOM 3838 N N . VAL A 1 498 ? -4.642 -4.790 -12.167 1.00 98.12 498 VAL A N 1
ATOM 3839 C CA . VAL A 1 498 ? -4.107 -4.547 -10.817 1.00 98.12 498 VAL A CA 1
ATOM 3840 C C . VAL A 1 498 ? -5.194 -3.950 -9.928 1.00 98.12 498 VAL A C 1
ATOM 3842 O O . VAL A 1 498 ? -5.994 -3.130 -10.376 1.00 98.12 498 VAL A O 1
ATOM 3845 N N . VAL A 1 499 ? -5.229 -4.355 -8.661 1.00 98.12 499 VAL A N 1
ATOM 3846 C CA . VAL A 1 499 ? -6.029 -3.711 -7.614 1.00 98.12 499 VAL A CA 1
ATOM 3847 C C . VAL A 1 499 ? -5.095 -3.305 -6.481 1.00 98.12 499 VAL A C 1
ATOM 3849 O O . VAL A 1 499 ? -4.281 -4.109 -6.030 1.00 98.12 499 VAL A O 1
ATOM 3852 N N . LEU A 1 500 ? -5.208 -2.058 -6.033 1.00 97.75 500 LEU A N 1
ATOM 3853 C CA . LEU A 1 500 ? -4.459 -1.495 -4.916 1.00 97.75 500 LEU A CA 1
ATOM 3854 C C . LEU A 1 500 ? -5.453 -1.145 -3.810 1.00 97.75 500 LEU A C 1
ATOM 3856 O O . LEU A 1 500 ? -6.279 -0.260 -4.006 1.00 97.75 500 LEU A O 1
ATOM 3860 N N . ARG A 1 501 ? -5.382 -1.796 -2.650 1.00 94.31 501 ARG A N 1
ATOM 3861 C CA . ARG A 1 501 ? -6.187 -1.433 -1.476 1.00 94.31 501 ARG A CA 1
ATOM 3862 C C . ARG A 1 501 ? -5.399 -0.504 -0.569 1.00 94.31 501 ARG A C 1
ATOM 3864 O O . ARG A 1 501 ? -4.355 -0.912 -0.062 1.00 94.31 501 ARG A O 1
ATOM 3871 N N . LEU A 1 502 ? -5.916 0.700 -0.345 1.00 91.56 502 LEU A N 1
ATOM 3872 C CA . LEU A 1 502 ? -5.313 1.687 0.548 1.00 91.56 502 LEU A CA 1
ATOM 3873 C C . LEU A 1 502 ? -5.779 1.426 1.984 1.00 91.56 502 LEU A C 1
ATOM 3875 O O . LEU A 1 502 ? -6.976 1.331 2.256 1.00 91.56 502 LEU A O 1
ATOM 3879 N N . LEU A 1 503 ? -4.829 1.328 2.910 1.00 84.25 503 LEU A N 1
ATOM 3880 C CA . LEU A 1 503 ? -5.062 1.160 4.340 1.00 84.25 503 LEU A CA 1
ATOM 3881 C C . LEU A 1 503 ? -4.298 2.257 5.086 1.00 84.25 503 LEU A C 1
ATOM 3883 O O . LEU A 1 503 ? -3.089 2.168 5.296 1.00 84.25 503 LEU A O 1
ATOM 3887 N N . ASP A 1 504 ? -5.013 3.306 5.489 1.00 72.75 504 ASP A N 1
ATOM 3888 C CA . ASP A 1 504 ? -4.465 4.383 6.317 1.00 72.75 504 ASP A CA 1
ATOM 3889 C C . ASP A 1 504 ? -3.986 3.799 7.661 1.00 72.75 504 ASP A C 1
ATOM 3891 O O . ASP A 1 504 ? -4.806 3.357 8.474 1.00 72.75 504 ASP A O 1
ATOM 3895 N N . LYS A 1 505 ? -2.663 3.778 7.903 1.00 62.22 505 LYS A N 1
ATOM 3896 C CA . LYS A 1 505 ? -2.071 3.260 9.152 1.00 62.22 505 LYS A CA 1
ATOM 3897 C C . LYS A 1 505 ? -2.412 4.169 10.345 1.00 62.22 505 LYS A C 1
ATOM 3899 O O . LYS A 1 505 ? -2.374 3.710 11.483 1.00 62.22 505 LYS A O 1
ATOM 3904 N N . SER A 1 506 ? -2.812 5.423 10.102 1.00 54.88 506 SER A N 1
ATOM 3905 C CA . SER A 1 506 ? -3.343 6.340 11.122 1.00 54.88 506 SER A CA 1
ATOM 3906 C C . SER A 1 506 ? -4.844 6.148 11.405 1.00 54.88 506 SER A C 1
ATOM 3908 O O . SER A 1 506 ? -5.370 6.714 12.363 1.00 54.88 506 SER A O 1
ATOM 3910 N N . GLY A 1 507 ? -5.537 5.291 10.640 1.00 52.59 507 GLY A N 1
ATOM 3911 C CA . GLY A 1 507 ? -6.976 5.012 10.759 1.00 52.59 507 GLY A CA 1
ATOM 3912 C C . GLY A 1 507 ? -7.428 4.342 12.067 1.00 52.59 507 GLY A C 1
ATOM 3913 O O . GLY A 1 507 ? -8.628 4.132 12.267 1.00 52.59 507 GLY A O 1
ATOM 3914 N N . LEU A 1 508 ? -6.498 4.033 12.977 1.00 57.75 508 LEU A N 1
ATOM 3915 C CA . LEU A 1 508 ? -6.740 3.441 14.293 1.00 57.75 508 LEU A CA 1
ATOM 3916 C C . LEU A 1 508 ? -7.362 4.476 15.253 1.00 57.75 508 LEU A C 1
ATOM 3918 O O . LEU A 1 508 ? -6.729 4.958 16.191 1.00 57.75 508 LEU A O 1
ATOM 3922 N N . ARG A 1 509 ? -8.636 4.822 15.013 1.00 62.47 509 ARG A N 1
ATOM 3923 C CA . ARG A 1 509 ? -9.440 5.716 15.865 1.00 62.47 509 ARG A CA 1
ATOM 3924 C C . ARG A 1 509 ? -9.420 5.182 17.309 1.00 62.47 509 ARG A C 1
ATOM 3926 O O . ARG A 1 509 ? -10.017 4.134 17.557 1.00 62.47 509 ARG A O 1
ATOM 3933 N N . PRO A 1 510 ? -8.781 5.865 18.277 1.00 63.50 510 PRO A N 1
ATOM 3934 C CA . PRO A 1 510 ? -8.376 5.234 19.539 1.00 63.50 510 PRO A CA 1
ATOM 3935 C C . PRO A 1 510 ? -9.509 5.073 20.564 1.00 63.50 510 PRO A C 1
ATOM 3937 O O . PRO A 1 510 ? -9.266 4.578 21.661 1.00 63.50 510 PRO A O 1
ATOM 3940 N N . SER A 1 511 ? -10.724 5.535 20.248 1.00 79.69 511 SER A N 1
ATOM 3941 C CA . SER A 1 511 ? -11.857 5.562 21.178 1.00 79.69 511 SER A CA 1
ATOM 3942 C C . SER A 1 511 ? -13.194 5.672 20.413 1.00 79.69 511 SER A C 1
ATOM 3944 O O . SER A 1 511 ? -13.215 6.373 19.391 1.00 79.69 511 SER A O 1
ATOM 3946 N N . PRO A 1 512 ? -14.299 5.026 20.860 1.00 88.31 512 PRO A N 1
ATOM 3947 C CA . PRO A 1 512 ? -15.602 5.015 20.182 1.00 88.31 512 PRO A CA 1
ATOM 3948 C C . PRO A 1 512 ? -16.230 6.386 19.908 1.00 88.31 512 PRO A C 1
ATOM 3950 O O . PRO A 1 512 ? -17.049 6.507 19.003 1.00 88.31 512 PRO A O 1
ATOM 3953 N N . GLU A 1 513 ? -15.828 7.422 20.643 1.00 88.00 513 GLU A N 1
ATOM 3954 C CA . GLU A 1 513 ? -16.201 8.826 20.432 1.00 88.00 513 GLU A CA 1
ATOM 3955 C C . GLU A 1 513 ? -15.980 9.272 18.981 1.00 88.00 513 GLU A C 1
ATOM 3957 O O . GLU A 1 513 ? -16.767 10.035 18.429 1.00 88.00 513 GLU A O 1
ATOM 3962 N N . HIS A 1 514 ? -14.938 8.752 18.331 1.00 84.00 514 HIS A N 1
ATOM 3963 C CA . HIS A 1 514 ? -14.603 9.094 16.953 1.00 84.00 514 HIS A CA 1
ATOM 3964 C C . HIS A 1 514 ? -15.367 8.262 15.906 1.00 84.00 514 HIS A C 1
ATOM 3966 O O . HIS A 1 514 ? -15.114 8.439 14.716 1.00 84.00 514 HIS A O 1
ATOM 3972 N N . LEU A 1 515 ? -16.264 7.347 16.291 1.00 86.19 515 LEU A N 1
ATOM 3973 C CA . LEU A 1 515 ? -17.010 6.496 15.349 1.00 86.19 515 LEU A CA 1
ATOM 3974 C C . LEU A 1 515 ? -18.256 7.170 14.746 1.00 86.19 515 LEU A C 1
ATOM 3976 O O . LEU A 1 515 ? -18.876 6.584 13.865 1.00 86.19 515 LEU A O 1
ATOM 3980 N N . GLY A 1 516 ? -18.643 8.364 15.210 1.00 87.50 516 GLY A N 1
ATOM 3981 C CA . GLY A 1 516 ? -19.877 9.031 14.762 1.00 87.50 516 GLY A CA 1
ATOM 3982 C C . GLY A 1 516 ? -21.162 8.415 15.334 1.00 87.50 516 GLY A C 1
ATOM 3983 O O . GLY A 1 516 ? -22.231 8.562 14.749 1.00 87.50 516 GLY A O 1
ATOM 3984 N N . LEU A 1 517 ? -21.064 7.705 16.463 1.00 91.19 517 LEU A N 1
ATOM 3985 C CA . LEU A 1 517 ? -22.219 7.181 17.195 1.00 91.19 517 LEU A CA 1
ATOM 3986 C C . LEU A 1 517 ? -23.010 8.321 17.855 1.00 91.19 517 LEU A C 1
ATOM 3988 O O . LEU A 1 517 ? -22.416 9.223 18.442 1.00 91.19 517 LEU A O 1
ATOM 3992 N N . LEU A 1 518 ? -24.342 8.225 17.845 1.00 93.75 518 LEU A N 1
ATOM 3993 C CA . LEU A 1 518 ? -25.218 9.115 18.616 1.00 93.75 518 LEU A CA 1
ATOM 3994 C C . LEU A 1 518 ? -24.913 9.001 20.119 1.00 93.75 518 LEU A C 1
ATOM 3996 O O . LEU A 1 518 ? -24.651 7.903 20.612 1.00 93.75 518 LEU A O 1
ATOM 4000 N N . ASP A 1 519 ? -25.039 10.092 20.881 1.00 93.19 519 ASP A N 1
ATOM 4001 C CA . ASP A 1 519 ? -24.710 10.145 22.320 1.00 93.19 519 ASP A CA 1
ATOM 4002 C C . ASP A 1 519 ? -25.317 9.005 23.155 1.00 93.19 519 ASP A C 1
ATOM 4004 O O . ASP A 1 519 ? -24.729 8.530 24.129 1.00 93.19 519 ASP A O 1
ATOM 4008 N N . ARG A 1 520 ? -26.541 8.578 22.825 1.00 95.50 520 ARG A N 1
ATOM 4009 C CA . ARG A 1 520 ? -27.222 7.449 23.477 1.00 95.50 520 ARG A CA 1
ATOM 4010 C C . ARG A 1 520 ? -26.449 6.144 23.289 1.00 95.50 520 ARG A C 1
ATOM 4012 O O . ARG A 1 520 ? -26.193 5.438 24.262 1.00 95.50 520 ARG A O 1
ATOM 4019 N N . ASP A 1 521 ? -26.057 5.860 22.057 1.00 94.31 521 ASP A N 1
ATOM 4020 C CA . ASP A 1 521 ? -25.465 4.586 21.668 1.00 94.31 521 ASP A CA 1
ATOM 4021 C C . ASP A 1 521 ? -23.954 4.581 21.953 1.00 94.31 521 ASP A C 1
ATOM 4023 O O . ASP A 1 521 ? -23.415 3.569 22.393 1.00 94.31 521 ASP A O 1
ATOM 4027 N N . LEU A 1 522 ? -23.291 5.741 21.869 1.00 94.75 522 LEU A N 1
ATOM 4028 C CA . LEU A 1 522 ? -21.937 5.969 22.381 1.00 94.75 522 LEU A CA 1
ATOM 4029 C C . LEU A 1 522 ? -21.843 5.688 23.890 1.00 94.75 522 LEU A C 1
ATOM 4031 O O . LEU A 1 522 ? -20.937 4.977 24.330 1.00 94.75 522 LEU A O 1
ATOM 4035 N N . ARG A 1 523 ? -22.792 6.196 24.694 1.00 94.19 523 ARG A N 1
ATOM 4036 C CA . ARG A 1 523 ? -22.871 5.882 26.134 1.00 94.19 523 ARG A CA 1
ATOM 4037 C C . ARG A 1 523 ? -23.092 4.389 26.369 1.00 94.19 523 ARG A C 1
ATOM 4039 O O . ARG A 1 523 ? -22.391 3.815 27.197 1.00 94.19 523 ARG A O 1
ATOM 4046 N N . LEU A 1 524 ? -23.996 3.758 25.616 1.00 94.69 524 LEU A N 1
ATOM 4047 C CA . LEU A 1 524 ? -24.260 2.320 25.715 1.00 94.69 524 LEU A CA 1
ATOM 4048 C C . LEU A 1 524 ? -23.011 1.481 25.393 1.00 94.69 524 LEU A C 1
ATOM 4050 O O . LEU A 1 524 ? -22.660 0.594 26.168 1.00 94.69 524 LEU A O 1
ATOM 4054 N N . VAL A 1 525 ? -22.304 1.779 24.298 1.00 94.06 525 VAL A N 1
ATOM 4055 C CA . VAL A 1 525 ? -21.055 1.094 23.923 1.00 94.06 525 VAL A CA 1
ATOM 4056 C C . VAL A 1 525 ? -19.998 1.267 25.013 1.00 94.06 525 VAL A C 1
ATOM 4058 O O . VAL A 1 525 ? -19.453 0.271 25.487 1.00 94.06 525 VAL A O 1
ATOM 4061 N N . LYS A 1 526 ? -19.756 2.503 25.474 1.00 92.62 526 LYS A N 1
ATOM 4062 C CA . LYS A 1 526 ? -18.772 2.788 26.533 1.00 92.62 526 LYS A CA 1
ATOM 4063 C C . LYS A 1 526 ? -19.110 2.120 27.869 1.00 92.62 526 LYS A C 1
ATOM 4065 O O . LYS A 1 526 ? -18.195 1.737 28.591 1.00 92.62 526 LYS A O 1
ATOM 4070 N N . GLU A 1 527 ? -20.391 1.942 28.190 1.00 93.62 527 GLU A N 1
ATOM 4071 C CA . GLU A 1 527 ? -20.828 1.150 29.343 1.00 93.62 527 GLU A CA 1
ATOM 4072 C C . GLU A 1 527 ? -20.516 -0.343 29.141 1.00 93.62 527 GLU A C 1
ATOM 4074 O O . GLU A 1 527 ? -19.876 -0.965 29.991 1.00 93.62 527 GLU A O 1
ATOM 4079 N N . LYS A 1 528 ? -20.923 -0.933 28.005 1.00 94.38 528 LYS A N 1
ATOM 4080 C CA . LYS A 1 528 ? -20.804 -2.385 27.794 1.00 94.38 528 LYS A CA 1
ATOM 4081 C C . LYS A 1 528 ? -19.358 -2.863 27.658 1.00 94.38 528 LYS A C 1
ATOM 4083 O O . LYS A 1 528 ? -19.038 -3.897 28.242 1.00 94.38 528 LYS A O 1
ATOM 4088 N N . ILE A 1 529 ? -18.465 -2.115 27.001 1.00 93.31 529 ILE A N 1
ATOM 4089 C CA . ILE A 1 529 ? -17.039 -2.502 26.890 1.00 93.31 529 ILE A CA 1
ATOM 4090 C C . ILE A 1 529 ? -16.301 -2.506 28.241 1.00 93.31 529 ILE A C 1
ATOM 4092 O O . ILE A 1 529 ? -15.261 -3.145 28.366 1.00 93.31 529 ILE A O 1
ATOM 4096 N N . GLN A 1 530 ? -16.834 -1.822 29.261 1.00 90.25 530 GLN A N 1
ATOM 4097 C CA . GLN A 1 530 ? -16.259 -1.797 30.610 1.00 90.25 530 GLN A CA 1
ATOM 4098 C C . GLN A 1 530 ? -16.820 -2.890 31.534 1.00 90.25 530 GLN A C 1
ATOM 4100 O O . GLN A 1 530 ? -16.308 -3.064 32.643 1.00 90.25 530 GLN A O 1
ATOM 4105 N N . THR A 1 531 ? -17.826 -3.661 31.105 1.00 93.12 531 THR A N 1
ATOM 4106 C CA . THR A 1 531 ? -18.362 -4.783 31.899 1.00 93.12 531 THR A CA 1
ATOM 4107 C C . THR A 1 531 ? -17.291 -5.860 32.168 1.00 93.12 531 THR A C 1
ATOM 4109 O O . THR A 1 531 ? -16.301 -5.940 31.434 1.00 93.12 531 THR A O 1
ATOM 4112 N N . PRO A 1 532 ? -17.424 -6.660 33.248 1.00 89.44 532 PRO A N 1
ATOM 4113 C CA . PRO A 1 532 ? -16.437 -7.688 33.597 1.00 89.44 532 PRO A CA 1
ATOM 4114 C C . PRO A 1 532 ? -16.570 -8.972 32.765 1.00 89.44 532 PRO A C 1
ATOM 4116 O O . PRO A 1 532 ? -15.635 -9.758 32.708 1.00 89.44 532 PRO A O 1
ATOM 4119 N N . TYR A 1 533 ? -17.733 -9.211 32.155 1.00 93.75 533 TYR A N 1
ATOM 4120 C CA . TYR A 1 533 ? -17.987 -10.321 31.239 1.00 93.75 533 TYR A CA 1
ATOM 4121 C C . TYR A 1 533 ? -19.247 -10.040 30.413 1.00 93.75 533 TYR A C 1
ATOM 4123 O O . TYR A 1 533 ? -20.182 -9.383 30.876 1.00 93.75 533 TYR A O 1
ATOM 4131 N N . GLY A 1 534 ? -19.289 -10.579 29.198 1.00 94.25 534 GLY A N 1
ATOM 4132 C CA . GLY A 1 534 ? -20.409 -10.444 28.274 1.00 94.25 534 GLY A CA 1
ATOM 4133 C C . GLY A 1 534 ? -20.006 -10.835 26.855 1.00 94.25 534 GLY A C 1
ATOM 4134 O O . GLY A 1 534 ? -18.854 -11.182 26.604 1.00 94.25 534 GLY A O 1
ATOM 4135 N N . LEU A 1 535 ? -20.955 -10.760 25.923 1.00 94.88 535 LEU A N 1
ATOM 4136 C CA . LEU A 1 535 ? -20.697 -10.882 24.491 1.00 94.88 535 LEU A CA 1
ATOM 4137 C C . LEU A 1 535 ? -21.189 -9.610 23.798 1.00 94.88 535 LEU A C 1
ATOM 4139 O O . LEU A 1 535 ? -22.358 -9.248 23.924 1.00 94.88 535 LEU A O 1
ATOM 4143 N N . ILE A 1 536 ? -20.299 -8.953 23.058 1.00 94.50 536 ILE A N 1
ATOM 4144 C CA . ILE A 1 536 ? -20.626 -7.841 22.163 1.00 94.50 536 ILE A CA 1
ATOM 4145 C C . ILE A 1 536 ? -20.427 -8.357 20.739 1.00 94.50 536 ILE A C 1
ATOM 4147 O O . ILE A 1 536 ? -19.359 -8.868 20.413 1.00 94.50 536 ILE A O 1
ATOM 4151 N N . MET A 1 537 ? -21.452 -8.238 19.896 1.00 95.88 537 MET A N 1
ATOM 4152 C CA . MET A 1 537 ? -21.387 -8.612 18.482 1.00 95.88 537 MET A CA 1
ATOM 4153 C C . MET A 1 537 ? -21.514 -7.362 17.617 1.00 95.88 537 MET A C 1
ATOM 4155 O O . MET A 1 537 ? -22.497 -6.633 17.725 1.00 95.88 537 MET A O 1
ATOM 4159 N N . VAL A 1 538 ? -20.541 -7.142 16.734 1.00 94.31 538 VAL A N 1
ATOM 4160 C CA . VAL A 1 538 ? -20.588 -6.093 15.709 1.00 94.31 538 VAL A CA 1
ATOM 4161 C C . VAL A 1 538 ? -20.887 -6.771 14.374 1.00 94.31 538 VAL A C 1
ATOM 4163 O O . VAL A 1 538 ? -20.113 -7.605 13.914 1.00 94.31 538 VAL A O 1
ATOM 4166 N N . SER A 1 539 ? -22.031 -6.452 13.768 1.00 94.12 539 SER A N 1
ATOM 4167 C CA . SER A 1 539 ? -22.525 -7.099 12.545 1.00 94.12 539 SER A CA 1
ATOM 4168 C C . SER A 1 539 ? -22.765 -6.081 11.429 1.00 94.12 539 SER A C 1
ATOM 4170 O O . SER A 1 539 ? -22.925 -4.891 11.685 1.00 94.12 539 SER A O 1
ATOM 4172 N N . GLY A 1 540 ? -22.758 -6.553 10.184 1.00 92.88 540 GLY A N 1
ATOM 4173 C CA . GLY A 1 540 ? -22.871 -5.737 8.975 1.00 92.88 540 GLY A CA 1
ATOM 4174 C C . GLY A 1 540 ? -22.065 -6.320 7.806 1.00 92.88 540 GLY A C 1
ATOM 4175 O O . GLY A 1 540 ? -21.238 -7.218 8.014 1.00 92.88 540 GLY A O 1
ATOM 4176 N N . PRO A 1 541 ? -22.271 -5.831 6.571 1.00 84.19 541 PRO A N 1
ATOM 4177 C CA . PRO A 1 541 ? -21.560 -6.317 5.389 1.00 84.19 541 PRO A CA 1
ATOM 4178 C C . PRO A 1 541 ? -20.054 -5.988 5.418 1.00 84.19 541 PRO A C 1
ATOM 4180 O O . PRO A 1 541 ? -19.527 -5.351 6.339 1.00 84.19 541 PRO A O 1
ATOM 4183 N N . THR A 1 542 ? -19.320 -6.463 4.413 1.00 77.44 542 THR A N 1
ATOM 4184 C CA . THR A 1 542 ? -17.927 -6.056 4.166 1.00 77.44 542 THR A CA 1
ATOM 4185 C C . THR A 1 542 ? -17.856 -4.540 3.954 1.00 77.44 542 THR A C 1
ATOM 4187 O O . THR A 1 542 ? -18.743 -3.964 3.331 1.00 77.44 542 THR A O 1
ATOM 4190 N N . GLY A 1 543 ? -16.835 -3.880 4.507 1.00 75.31 543 GLY A N 1
ATOM 4191 C CA . GLY A 1 543 ? -16.679 -2.420 4.442 1.00 75.31 543 GLY A CA 1
ATOM 4192 C C . GLY A 1 543 ? -17.494 -1.614 5.466 1.00 75.31 543 GLY A C 1
ATOM 4193 O O . GLY A 1 543 ? -17.174 -0.454 5.694 1.00 75.31 543 GLY A O 1
ATOM 4194 N N . ALA A 1 544 ? -18.474 -2.206 6.161 1.00 83.38 544 ALA A N 1
ATOM 4195 C CA . ALA A 1 544 ? -19.331 -1.510 7.136 1.00 83.38 544 ALA A CA 1
ATOM 4196 C C . ALA A 1 544 ? -18.654 -1.203 8.497 1.00 83.38 544 ALA A C 1
ATOM 4198 O O . ALA A 1 544 ? -19.262 -1.376 9.548 1.00 83.38 544 ALA A O 1
ATOM 4199 N N . GLY A 1 545 ? -17.371 -0.828 8.506 1.00 86.06 545 GLY A N 1
ATOM 4200 C CA . GLY A 1 545 ? -16.653 -0.339 9.693 1.00 86.06 545 GLY A CA 1
ATOM 4201 C C . GLY A 1 545 ? -16.411 -1.331 10.843 1.00 86.06 545 GLY A C 1
ATOM 4202 O O . GLY A 1 545 ? -15.759 -0.949 11.808 1.00 86.06 545 GLY A O 1
ATOM 4203 N N . LYS A 1 546 ? -16.880 -2.590 10.763 1.00 92.25 546 LYS A N 1
ATOM 4204 C CA . LYS A 1 546 ? -16.842 -3.575 11.871 1.00 92.25 546 LYS A CA 1
ATOM 4205 C C . LYS A 1 546 ? -15.500 -3.636 12.613 1.00 92.25 546 LYS A C 1
ATOM 4207 O O . LYS A 1 546 ? -15.465 -3.473 13.831 1.00 92.25 546 LYS A O 1
ATOM 4212 N N . THR A 1 547 ? -14.407 -3.843 11.876 1.00 88.19 547 THR A N 1
ATOM 4213 C CA . THR A 1 547 ? -13.048 -3.932 12.428 1.00 88.19 547 THR A CA 1
ATOM 4214 C C . THR A 1 547 ? -12.645 -2.622 13.099 1.00 88.19 547 THR A C 1
ATOM 4216 O O . THR A 1 547 ? -12.174 -2.645 14.228 1.00 88.19 547 THR A O 1
ATOM 4219 N N . THR A 1 548 ? -12.930 -1.473 12.477 1.00 87.50 548 THR A N 1
ATOM 4220 C CA . THR A 1 548 ? -12.704 -0.138 13.052 1.00 87.50 548 THR A CA 1
ATOM 4221 C C . THR A 1 548 ? -13.458 0.047 14.371 1.00 87.50 548 THR A C 1
ATOM 4223 O O . THR A 1 548 ? -12.868 0.489 15.352 1.00 87.50 548 THR A O 1
ATOM 4226 N N . THR A 1 549 ? -14.734 -0.349 14.441 1.00 91.25 549 THR A N 1
ATOM 4227 C CA . THR A 1 549 ? -15.538 -0.302 15.674 1.00 91.25 549 THR A CA 1
ATOM 4228 C C . THR A 1 549 ? -14.939 -1.173 16.778 1.00 91.25 549 THR A C 1
ATOM 4230 O O . THR A 1 549 ? -14.799 -0.705 17.910 1.00 91.25 549 THR A O 1
ATOM 4233 N N . LEU A 1 550 ? -14.550 -2.414 16.464 1.00 93.38 550 LEU A N 1
ATOM 4234 C CA . LEU A 1 550 ? -13.902 -3.324 17.416 1.00 93.38 550 LEU A CA 1
ATOM 4235 C C . LEU A 1 550 ? -12.560 -2.760 17.904 1.00 93.38 550 LEU A C 1
ATOM 4237 O O . LEU A 1 550 ? -12.319 -2.713 19.107 1.00 93.38 550 LEU A O 1
ATOM 4241 N N . TYR A 1 551 ? -11.724 -2.259 16.996 1.00 90.81 551 TYR A N 1
ATOM 4242 C CA . TYR A 1 551 ? -10.430 -1.654 17.313 1.00 90.81 551 TYR A CA 1
ATOM 4243 C C . TYR A 1 551 ? -10.566 -0.388 18.172 1.00 90.81 551 TYR A C 1
ATOM 4245 O O . TYR A 1 551 ? -9.815 -0.231 19.133 1.00 90.81 551 TYR A O 1
ATOM 4253 N N . SER A 1 552 ? -11.553 0.477 17.912 1.00 90.31 552 SER A N 1
ATOM 4254 C CA . SER A 1 552 ? -11.858 1.616 18.790 1.00 90.31 552 SER A CA 1
ATOM 4255 C C . SER A 1 552 ? -12.316 1.169 20.179 1.00 90.31 552 SER A C 1
ATOM 4257 O O . SER A 1 552 ? -11.891 1.755 21.170 1.00 90.31 552 SER A O 1
ATOM 4259 N N . CYS A 1 553 ? -13.124 0.107 20.279 1.00 92.31 553 CYS A N 1
ATOM 4260 C CA . CYS A 1 553 ? -13.515 -0.470 21.569 1.00 92.31 553 CYS A CA 1
ATOM 4261 C C . CYS A 1 553 ? -12.307 -1.033 22.337 1.00 92.31 553 CYS A C 1
ATOM 4263 O O . CYS A 1 553 ? -12.169 -0.763 23.527 1.00 92.31 553 CYS A O 1
ATOM 4265 N N . LEU A 1 554 ? -11.402 -1.751 21.658 1.00 91.88 554 LEU A N 1
ATOM 4266 C CA . LEU A 1 554 ? -10.124 -2.206 22.224 1.00 91.88 554 LEU A CA 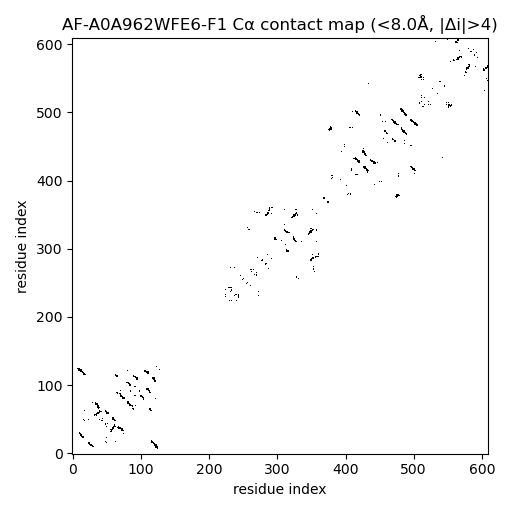1
ATOM 4267 C C . LEU A 1 554 ? -9.204 -1.032 22.597 1.00 91.88 554 LEU A C 1
ATOM 4269 O O . LEU A 1 554 ? -8.409 -1.150 23.527 1.00 91.88 554 LEU A O 1
ATOM 4273 N N . GLY A 1 555 ? -9.309 0.105 21.906 1.00 88.06 555 GLY A N 1
ATOM 4274 C CA . GLY A 1 555 ? -8.598 1.346 22.210 1.00 88.06 555 GLY A CA 1
ATOM 4275 C C . GLY A 1 555 ? -8.873 1.861 23.626 1.00 88.06 555 GLY A C 1
ATOM 4276 O O . GLY A 1 555 ? -7.923 2.096 24.372 1.00 88.06 555 GLY A O 1
ATOM 4277 N N . SER A 1 556 ? -10.149 1.935 24.022 1.00 87.75 556 SER A N 1
ATOM 4278 C CA . SER A 1 556 ? -10.603 2.477 25.319 1.00 87.75 556 SER A CA 1
ATOM 4279 C C . SER A 1 556 ? -10.526 1.517 26.518 1.00 87.75 556 SER A C 1
ATOM 4281 O O . SER A 1 556 ? -11.013 1.856 27.601 1.00 87.75 556 SER A O 1
ATOM 4283 N N . ILE A 1 557 ? -9.977 0.311 26.357 1.00 91.00 557 ILE A N 1
ATOM 4284 C CA . ILE A 1 557 ? -9.843 -0.664 27.453 1.00 91.00 557 ILE A CA 1
ATOM 4285 C C . ILE A 1 557 ? -8.555 -0.398 28.252 1.00 91.00 557 ILE A C 1
ATOM 4287 O O . ILE A 1 557 ? -7.487 -0.186 27.677 1.00 91.00 557 ILE A O 1
ATOM 4291 N N . ASP A 1 558 ? -8.652 -0.437 29.588 1.00 88.69 558 ASP A N 1
ATOM 4292 C CA . ASP A 1 558 ? -7.526 -0.263 30.524 1.00 88.69 558 ASP A CA 1
ATOM 4293 C C . ASP A 1 558 ? -6.585 -1.484 30.501 1.00 88.69 558 ASP A C 1
ATOM 4295 O O . ASP A 1 558 ? -6.627 -2.360 31.366 1.00 88.69 558 ASP A O 1
ATOM 4299 N N . LYS A 1 559 ? -5.722 -1.539 29.483 1.00 91.19 559 LYS A N 1
ATOM 4300 C CA . LYS A 1 559 ? -4.727 -2.606 29.261 1.00 91.19 559 LYS A CA 1
ATOM 4301 C C . LYS A 1 559 ? -3.623 -2.654 30.322 1.00 91.19 559 LYS A C 1
ATOM 4303 O O . LYS A 1 559 ? -2.886 -3.628 30.390 1.00 91.19 559 LYS A O 1
ATOM 4308 N N . ALA A 1 560 ? -3.500 -1.623 31.163 1.00 87.88 560 ALA A N 1
ATOM 4309 C CA . ALA A 1 560 ? -2.607 -1.658 32.321 1.00 87.88 560 ALA A CA 1
ATOM 4310 C C . ALA A 1 560 ? -3.191 -2.489 33.480 1.00 87.88 560 ALA A C 1
ATOM 4312 O O . ALA A 1 560 ? -2.484 -2.778 34.446 1.00 87.88 560 ALA A O 1
ATOM 4313 N N . ARG A 1 561 ? -4.477 -2.866 33.395 1.00 92.12 561 ARG A N 1
ATOM 4314 C CA . ARG A 1 561 ? -5.188 -3.682 34.392 1.00 92.12 561 ARG A CA 1
ATOM 4315 C C . ARG A 1 561 ? -5.939 -4.886 33.830 1.00 92.12 561 ARG A C 1
ATOM 4317 O O . ARG A 1 561 ? -6.376 -5.708 34.626 1.00 92.12 561 ARG A O 1
ATOM 4324 N N . ARG A 1 562 ? -6.127 -4.967 32.511 1.00 93.69 562 ARG A N 1
ATOM 4325 C CA . ARG A 1 562 ? -6.830 -6.059 31.827 1.00 93.69 562 ARG A CA 1
ATOM 4326 C C . ARG A 1 562 ? -5.934 -6.704 30.779 1.00 93.69 562 ARG A C 1
ATOM 4328 O O . ARG A 1 562 ? -5.387 -6.005 29.929 1.00 93.69 562 ARG A O 1
ATOM 4335 N N . ASN A 1 563 ? -5.842 -8.027 30.789 1.00 95.12 563 ASN A N 1
ATOM 4336 C CA . ASN A 1 563 ? -5.192 -8.799 29.741 1.00 95.12 563 ASN A CA 1
ATOM 4337 C C . ASN A 1 563 ? -6.117 -8.901 28.515 1.00 95.12 563 ASN A C 1
ATOM 4339 O O . ASN A 1 563 ? -7.186 -9.515 28.579 1.00 95.12 563 ASN A O 1
ATOM 4343 N N . VAL A 1 564 ? -5.715 -8.272 27.406 1.00 96.56 564 VAL A N 1
ATOM 4344 C CA . VAL A 1 564 ? -6.509 -8.167 26.172 1.00 96.56 564 VAL A CA 1
ATOM 4345 C C . VAL A 1 564 ? -5.858 -8.992 25.063 1.00 96.56 564 VAL A C 1
ATOM 4347 O O . VAL A 1 564 ? -4.743 -8.689 24.632 1.00 96.56 564 VAL A O 1
ATOM 4350 N N . LEU A 1 565 ? -6.568 -10.016 24.582 1.00 97.69 565 LEU A N 1
ATOM 4351 C CA . LEU A 1 565 ? -6.110 -10.930 23.530 1.00 97.69 565 LEU A CA 1
ATOM 4352 C C . LEU A 1 565 ? -7.034 -10.861 22.301 1.00 97.69 565 LEU A C 1
ATOM 4354 O O . LEU A 1 565 ? -8.253 -10.754 22.453 1.00 97.69 565 LEU A O 1
ATOM 4358 N N . THR A 1 566 ? -6.494 -11.018 21.089 1.00 97.38 566 THR A N 1
ATOM 4359 C CA . THR A 1 566 ? -7.304 -11.154 19.854 1.00 97.38 566 THR A CA 1
ATOM 4360 C C . THR A 1 566 ? -6.944 -12.404 19.048 1.00 97.38 566 THR A C 1
ATOM 4362 O O . THR A 1 566 ? -5.845 -12.946 19.188 1.00 97.38 566 THR A O 1
ATOM 4365 N N . VAL A 1 567 ? -7.864 -12.861 18.192 1.00 97.12 567 VAL A N 1
ATOM 4366 C CA . VAL A 1 567 ? -7.572 -13.789 17.089 1.00 97.12 567 VAL A CA 1
ATOM 4367 C C . VAL A 1 567 ? -8.231 -13.302 15.795 1.00 97.12 567 VAL A C 1
ATOM 4369 O O . VAL A 1 567 ? -9.435 -13.055 15.778 1.00 97.12 567 VAL A O 1
ATOM 4372 N N . GLU A 1 568 ? -7.439 -13.128 14.734 1.00 96.00 568 GLU A N 1
ATOM 4373 C CA . GLU A 1 568 ? -7.801 -12.337 13.539 1.00 96.00 568 GLU A CA 1
ATOM 4374 C C . GLU A 1 568 ? -7.240 -12.954 12.238 1.00 96.00 568 GLU A C 1
ATOM 4376 O O . GLU A 1 568 ? -6.243 -13.678 12.280 1.00 96.00 568 GLU A O 1
ATOM 4381 N N . ASP A 1 569 ? -7.844 -12.669 11.078 1.00 91.12 569 ASP A N 1
ATOM 4382 C CA . ASP A 1 569 ? -7.438 -13.228 9.772 1.00 91.12 569 ASP A CA 1
ATOM 4383 C C . ASP A 1 569 ? -7.595 -12.210 8.613 1.00 91.12 569 ASP A C 1
ATOM 4385 O O . ASP A 1 569 ? -8.655 -12.158 7.984 1.00 91.12 569 ASP A O 1
ATOM 4389 N N . PRO A 1 570 ? -6.571 -11.384 8.302 1.00 87.81 570 PRO A N 1
ATOM 4390 C CA . PRO A 1 570 ? -5.312 -11.188 9.027 1.00 87.81 570 PRO A CA 1
ATOM 4391 C C . PRO A 1 570 ? -5.474 -10.235 10.229 1.00 87.81 570 PRO A C 1
ATOM 4393 O O . PRO A 1 570 ? -6.554 -9.706 10.475 1.00 87.81 570 PRO A O 1
ATOM 4396 N N . VAL A 1 571 ? -4.380 -9.955 10.948 1.00 86.50 571 VAL A N 1
ATOM 4397 C CA . VAL A 1 571 ? -4.315 -8.780 11.838 1.00 86.50 571 VAL A CA 1
ATOM 4398 C C . VAL A 1 571 ? -4.171 -7.532 10.962 1.00 86.50 571 VAL A C 1
ATOM 4400 O O . VAL A 1 571 ? -3.196 -7.418 10.215 1.00 86.50 571 VAL A O 1
ATOM 4403 N N . GLU A 1 572 ? -5.124 -6.599 11.034 1.00 78.50 572 GLU A N 1
ATOM 4404 C CA . GLU A 1 572 ? -5.149 -5.439 10.124 1.00 78.50 572 GLU A CA 1
ATOM 4405 C C . GLU A 1 572 ? -4.240 -4.290 10.588 1.00 78.50 572 GLU A C 1
ATOM 4407 O O . GLU A 1 572 ? -3.509 -3.716 9.781 1.00 78.50 572 GLU A O 1
ATOM 4412 N N . TYR A 1 573 ? -4.225 -4.001 11.893 1.00 78.19 573 TYR A N 1
ATOM 4413 C CA . TYR A 1 573 ? -3.305 -3.044 12.525 1.00 78.19 573 TYR A CA 1
ATOM 4414 C C . TYR A 1 573 ? -2.811 -3.570 13.879 1.00 78.19 573 TYR A C 1
ATOM 4416 O O . TYR A 1 573 ? -3.506 -4.362 14.526 1.00 78.19 573 TYR A O 1
ATOM 4424 N N . GLN A 1 574 ? -1.649 -3.088 14.331 1.00 79.25 574 GLN A N 1
ATOM 4425 C CA . GLN A 1 574 ? -1.142 -3.344 15.683 1.00 79.25 574 GLN A CA 1
ATOM 4426 C C . GLN A 1 574 ? -1.771 -2.365 16.685 1.00 79.25 574 GLN A C 1
ATOM 4428 O O . GLN A 1 574 ? -1.662 -1.150 16.523 1.00 79.25 574 GLN A O 1
ATOM 4433 N N . VAL A 1 575 ? -2.415 -2.882 17.732 1.00 84.69 575 VAL A N 1
ATOM 4434 C CA . VAL A 1 575 ? -3.038 -2.094 18.804 1.00 84.69 575 VAL A CA 1
ATOM 4435 C C . VAL A 1 575 ? -2.123 -2.107 20.036 1.00 84.69 575 VAL A C 1
ATOM 4437 O O . VAL A 1 575 ? -1.962 -3.158 20.659 1.00 84.69 575 VAL A O 1
ATOM 4440 N N . PRO A 1 576 ? -1.550 -0.964 20.461 1.00 82.62 576 PRO A N 1
ATOM 4441 C CA . PRO A 1 576 ? -0.687 -0.919 21.638 1.00 82.62 576 PRO A CA 1
ATOM 4442 C C . PRO A 1 576 ? -1.373 -1.473 22.895 1.00 82.62 576 PRO A C 1
ATOM 4444 O O . PRO A 1 576 ? -2.513 -1.103 23.210 1.00 82.62 576 PRO A O 1
ATOM 4447 N N . GLY A 1 577 ? -0.661 -2.356 23.603 1.00 88.19 577 GLY A N 1
ATOM 4448 C CA . GLY A 1 577 ? -1.127 -3.040 24.815 1.00 88.19 577 GLY A CA 1
ATOM 4449 C C . GLY A 1 577 ? -2.106 -4.199 24.583 1.00 88.19 577 GLY A C 1
ATOM 4450 O O . GLY A 1 577 ? -2.786 -4.595 25.523 1.00 88.19 577 GLY A O 1
ATOM 4451 N N . VAL A 1 578 ? -2.214 -4.724 23.359 1.00 93.06 578 VAL A N 1
ATOM 4452 C CA . VAL A 1 578 ? -3.075 -5.867 23.011 1.00 93.06 578 VAL A CA 1
ATOM 4453 C C . VAL A 1 578 ? -2.221 -6.979 22.405 1.00 93.06 578 VAL A C 1
ATOM 4455 O O . VAL A 1 578 ? -1.406 -6.722 21.520 1.00 93.06 578 VAL A O 1
ATOM 4458 N N . HIS A 1 579 ? -2.409 -8.223 22.845 1.00 95.12 579 HIS A N 1
ATOM 4459 C CA . HIS A 1 579 ? -1.695 -9.371 22.283 1.00 95.12 579 HIS A CA 1
ATOM 4460 C C . HIS A 1 579 ? -2.519 -9.994 21.149 1.00 95.12 579 HIS A C 1
ATOM 4462 O O . HIS A 1 579 ? -3.495 -10.708 21.389 1.00 95.12 579 HIS A O 1
ATOM 4468 N N . GLN A 1 580 ? -2.138 -9.698 19.907 1.00 95.12 580 GLN A N 1
ATOM 4469 C CA . GLN A 1 580 ? -2.898 -10.087 18.718 1.00 95.12 580 GLN A CA 1
ATOM 4470 C C . GLN A 1 580 ? -2.322 -11.346 18.062 1.00 95.12 580 GLN A C 1
ATOM 4472 O O . GLN A 1 580 ? -1.120 -11.432 17.811 1.00 95.12 580 GLN A O 1
ATOM 4477 N N . MET A 1 581 ? -3.180 -12.326 17.771 1.00 95.00 581 MET A N 1
ATOM 4478 C CA . MET A 1 581 ? -2.799 -13.595 17.147 1.00 95.00 581 MET A CA 1
ATOM 4479 C C . MET A 1 581 ? -3.417 -13.716 15.757 1.00 95.00 581 MET A C 1
ATOM 4481 O O . MET A 1 581 ? -4.636 -13.770 15.615 1.00 95.00 581 MET A O 1
ATOM 4485 N N . GLN A 1 582 ? -2.585 -13.846 14.726 1.00 95.19 582 GLN A N 1
ATOM 4486 C CA . GLN A 1 582 ? -3.094 -14.115 13.386 1.00 95.19 582 GLN A CA 1
ATOM 4487 C C . GLN A 1 582 ? -3.403 -15.605 13.185 1.00 95.19 582 GLN A C 1
ATOM 4489 O O . GLN A 1 582 ? -2.627 -16.480 13.584 1.00 95.19 582 GLN A O 1
ATOM 4494 N N . VAL A 1 583 ? -4.516 -15.892 12.515 1.00 94.38 583 VAL A N 1
ATOM 4495 C CA . VAL A 1 583 ? -4.849 -17.213 11.980 1.00 94.38 583 VAL A CA 1
ATOM 4496 C C . VAL A 1 583 ? -3.756 -17.679 11.011 1.00 94.38 583 VAL A C 1
ATOM 4498 O O . VAL A 1 583 ? -3.217 -16.923 10.202 1.00 94.38 583 VAL A O 1
ATOM 4501 N N . ASN A 1 584 ? -3.401 -18.959 11.106 1.00 89.69 584 ASN A N 1
ATOM 4502 C CA . ASN A 1 584 ? -2.429 -19.601 10.232 1.00 89.69 584 ASN A CA 1
ATOM 4503 C C . ASN A 1 584 ? -2.849 -21.050 9.951 1.00 89.69 584 ASN A C 1
ATOM 4505 O O . ASN A 1 584 ? -2.419 -22.005 10.607 1.00 89.69 584 ASN A O 1
ATOM 4509 N N . ALA A 1 585 ? -3.692 -21.213 8.929 1.00 87.12 585 ALA A N 1
ATOM 4510 C CA . ALA A 1 585 ? -4.215 -22.509 8.506 1.00 87.12 585 ALA A CA 1
ATOM 4511 C C . ALA A 1 585 ? -3.114 -23.532 8.149 1.00 87.12 585 ALA A C 1
ATOM 4513 O O . ALA A 1 585 ? -3.317 -24.727 8.352 1.00 87.12 585 ALA A O 1
ATOM 4514 N N . LYS A 1 586 ? -1.929 -23.086 7.693 1.00 85.31 586 LYS A N 1
ATOM 4515 C CA . LYS A 1 586 ? -0.807 -23.971 7.309 1.00 85.31 586 LYS A CA 1
ATOM 4516 C C . LYS A 1 586 ? -0.257 -24.791 8.483 1.00 85.31 586 LYS A C 1
ATOM 4518 O O . LYS A 1 586 ? 0.284 -25.867 8.258 1.00 85.31 586 LYS A O 1
ATOM 4523 N N . ILE A 1 587 ? -0.408 -24.295 9.714 1.00 88.38 587 ILE A N 1
ATOM 4524 C CA . ILE A 1 587 ? -0.009 -24.983 10.957 1.00 88.38 587 ILE A CA 1
ATOM 4525 C C . ILE A 1 587 ? -1.219 -25.434 11.797 1.00 88.38 587 ILE A C 1
ATOM 4527 O O . ILE A 1 587 ? -1.072 -25.777 12.966 1.00 88.38 587 ILE A O 1
ATOM 4531 N N . GLY A 1 588 ? -2.429 -25.404 11.225 1.00 89.06 588 GLY A N 1
ATOM 4532 C CA . GLY A 1 588 ? -3.672 -25.743 11.925 1.00 89.06 588 GLY A CA 1
ATOM 4533 C C . GLY A 1 588 ? -4.175 -24.683 12.916 1.00 89.06 588 GLY A C 1
ATOM 4534 O O . GLY A 1 588 ? -5.141 -24.944 13.634 1.00 89.06 588 GLY A O 1
ATOM 4535 N N . LEU A 1 589 ? -3.573 -23.487 12.958 1.00 92.38 589 LEU A N 1
ATOM 4536 C CA . LEU A 1 589 ? -3.980 -22.397 13.849 1.00 92.38 589 LEU A CA 1
ATOM 4537 C C . LEU A 1 589 ? -5.204 -21.661 13.281 1.00 92.38 589 LEU A C 1
ATOM 4539 O O . LEU A 1 589 ? -5.100 -20.595 12.688 1.00 92.38 589 LEU A O 1
ATOM 4543 N N . THR A 1 590 ? -6.375 -22.265 13.452 1.00 96.19 590 THR A N 1
ATOM 4544 C CA . THR A 1 590 ? -7.699 -21.685 13.154 1.00 96.19 590 THR A CA 1
ATOM 4545 C C . THR A 1 590 ? -8.208 -20.788 14.289 1.00 96.19 590 THR A C 1
ATOM 4547 O O . THR A 1 590 ? -7.775 -20.951 15.434 1.00 96.19 590 THR A O 1
ATOM 4550 N N . PHE A 1 591 ? -9.223 -19.953 14.024 1.00 96.56 591 PHE A N 1
ATOM 4551 C CA . PHE A 1 591 ? -10.000 -19.231 15.048 1.00 96.56 591 PHE A CA 1
ATOM 4552 C C . PHE A 1 591 ? -10.408 -20.122 16.237 1.00 96.56 591 PHE A C 1
ATOM 4554 O O . PHE A 1 591 ? -10.176 -19.775 17.394 1.00 96.56 591 PHE A O 1
ATOM 4561 N N . ALA A 1 592 ? -10.952 -21.317 15.974 1.00 95.94 592 ALA A N 1
ATOM 4562 C CA . ALA A 1 592 ? -11.444 -22.225 17.014 1.00 95.94 592 ALA A CA 1
ATOM 4563 C C . ALA A 1 592 ? -10.328 -22.861 17.867 1.00 95.94 592 ALA A C 1
ATOM 4565 O O . ALA A 1 592 ? -10.561 -23.244 19.014 1.00 95.94 592 ALA A O 1
ATOM 4566 N N . SER A 1 593 ? -9.114 -23.011 17.334 1.00 95.81 593 SER A N 1
ATOM 4567 C CA . SER A 1 593 ? -7.926 -23.383 18.122 1.00 95.81 593 SER A CA 1
ATOM 4568 C C . SER A 1 593 ? -7.313 -22.182 18.844 1.00 95.81 593 SER A C 1
ATOM 4570 O O . SER A 1 593 ? -6.886 -22.330 19.987 1.00 95.81 593 SER A O 1
ATOM 4572 N N . GLY A 1 594 ? -7.321 -21.002 18.216 1.00 94.88 594 GLY A N 1
ATOM 4573 C CA . GLY A 1 594 ? -6.832 -19.752 18.793 1.00 94.88 594 GLY A CA 1
ATOM 4574 C C . GLY A 1 594 ? -7.620 -19.370 20.042 1.00 94.88 594 GLY A C 1
ATOM 4575 O O . GLY A 1 594 ? -7.045 -19.314 21.124 1.00 94.88 594 GLY A O 1
ATOM 4576 N N . LEU A 1 595 ? -8.947 -19.266 19.929 1.00 96.44 595 LEU A N 1
ATOM 4577 C CA . LEU A 1 595 ? -9.856 -18.981 21.044 1.00 96.44 595 LEU A CA 1
ATOM 4578 C C . LEU A 1 595 ? -9.677 -19.962 22.216 1.00 96.44 595 LEU A C 1
ATOM 4580 O O . LEU A 1 595 ? -9.569 -19.550 23.369 1.00 96.44 595 LEU A O 1
ATOM 4584 N N . ARG A 1 596 ? -9.567 -21.270 21.933 1.00 95.56 596 ARG A N 1
ATOM 4585 C CA . ARG A 1 596 ? -9.286 -22.287 22.965 1.00 95.56 596 ARG A CA 1
ATOM 4586 C C . ARG A 1 596 ? -7.950 -22.053 23.670 1.00 95.56 596 ARG A C 1
ATOM 4588 O O . ARG A 1 596 ? -7.836 -22.399 24.842 1.00 95.56 596 ARG A O 1
ATOM 4595 N N . THR A 1 597 ? -6.942 -21.542 22.969 1.00 94.50 597 THR A N 1
ATOM 4596 C CA . THR A 1 597 ? -5.630 -21.216 23.542 1.00 94.50 597 THR A CA 1
ATOM 4597 C C . THR A 1 597 ? -5.674 -19.921 24.343 1.00 94.50 597 THR A C 1
ATOM 4599 O O . THR A 1 597 ? -5.187 -19.926 25.466 1.00 94.50 597 THR A O 1
ATOM 4602 N N . MET A 1 598 ? -6.335 -18.873 23.847 1.00 95.94 598 MET A N 1
ATOM 4603 C CA . MET A 1 598 ? -6.540 -17.603 24.561 1.00 95.94 598 MET A CA 1
ATOM 4604 C C . MET A 1 598 ? -7.227 -17.817 25.914 1.00 95.94 598 MET A C 1
ATOM 4606 O O . MET A 1 598 ? -6.761 -17.305 26.923 1.00 95.94 598 MET A O 1
ATOM 4610 N N . LEU A 1 599 ? -8.247 -18.683 25.974 1.00 96.12 599 LEU A N 1
ATOM 4611 C CA . LEU A 1 599 ? -8.917 -19.094 27.220 1.00 96.12 599 LEU A CA 1
ATOM 4612 C C . LEU A 1 599 ? -8.002 -19.810 28.243 1.00 96.12 599 LEU A C 1
ATOM 4614 O O . LEU A 1 599 ? -8.439 -20.095 29.353 1.00 96.12 599 LEU A O 1
ATOM 4618 N N . ARG A 1 600 ? -6.744 -20.116 27.894 1.00 96.81 600 ARG A N 1
ATOM 4619 C CA . ARG A 1 600 ? -5.701 -20.649 28.795 1.00 96.81 600 ARG A CA 1
ATOM 4620 C C . ARG A 1 600 ? -4.539 -19.666 29.006 1.00 96.81 600 ARG A C 1
ATOM 4622 O O . ARG A 1 600 ? -3.445 -20.085 29.377 1.00 96.81 600 ARG A O 1
ATOM 4629 N N . GLN A 1 601 ? -4.742 -18.381 28.724 1.00 96.88 601 GLN A N 1
ATOM 4630 C CA . GLN A 1 601 ? -3.751 -17.306 28.887 1.00 96.88 601 GLN A CA 1
ATOM 4631 C C . GLN A 1 601 ? -4.222 -16.228 29.877 1.00 96.88 601 GLN A C 1
ATOM 4633 O O . GLN A 1 601 ? -3.723 -15.113 29.830 1.00 96.88 601 GLN A O 1
ATOM 4638 N N . ASP A 1 602 ? -5.178 -16.571 30.748 1.00 95.69 602 ASP A N 1
ATOM 4639 C CA . ASP A 1 602 ? -5.786 -15.693 31.764 1.00 95.69 602 ASP A CA 1
ATOM 4640 C C . ASP A 1 602 ? -6.303 -14.336 31.212 1.00 95.69 602 ASP A C 1
ATOM 4642 O O . ASP A 1 602 ? -5.815 -13.279 31.612 1.00 95.69 602 ASP A O 1
ATOM 4646 N N . PRO A 1 603 ? -7.220 -14.328 30.216 1.00 96.62 603 PRO A N 1
ATOM 4647 C CA . PRO A 1 603 ? -7.696 -13.097 29.585 1.00 96.62 603 PRO A CA 1
ATOM 4648 C C . PRO A 1 603 ? -8.890 -12.465 30.310 1.00 96.62 603 PRO A C 1
ATOM 4650 O O . PRO A 1 603 ? -9.896 -13.127 30.565 1.00 96.62 603 PRO A O 1
ATOM 4653 N N . ASP A 1 604 ? -8.843 -11.146 30.494 1.00 96.44 604 ASP A N 1
ATOM 4654 C CA . ASP A 1 604 ? -10.010 -10.333 30.859 1.00 96.44 604 ASP A CA 1
ATOM 4655 C C . ASP A 1 604 ? -10.882 -10.006 29.638 1.00 96.44 604 ASP A C 1
ATOM 4657 O O . ASP A 1 604 ? -12.098 -9.855 29.748 1.00 96.44 604 ASP A O 1
ATOM 4661 N N . VAL A 1 605 ? -10.257 -9.844 28.465 1.00 96.56 605 VAL A N 1
ATOM 4662 C CA . VAL A 1 605 ? -10.932 -9.453 27.220 1.00 96.56 605 VAL A CA 1
ATOM 4663 C C . VAL A 1 605 ? -10.424 -10.298 26.055 1.00 96.56 605 VAL A C 1
ATOM 4665 O O . VAL A 1 605 ? -9.221 -10.422 25.826 1.00 96.56 605 VAL A O 1
ATOM 4668 N N . ILE A 1 606 ? -11.369 -10.841 25.288 1.00 97.44 606 ILE A N 1
ATOM 4669 C CA . ILE A 1 606 ? -11.136 -11.608 24.063 1.00 97.44 606 ILE A CA 1
ATOM 4670 C C . ILE A 1 606 ? -11.841 -10.901 22.904 1.00 97.44 606 ILE A C 1
ATOM 4672 O O . ILE A 1 606 ? -13.036 -10.619 22.993 1.00 97.44 606 ILE A O 1
ATOM 4676 N N . MET A 1 607 ? -11.127 -10.683 21.800 1.00 96.81 607 MET A N 1
ATOM 4677 C CA . MET A 1 607 ? -11.708 -10.322 20.502 1.00 96.81 607 MET A CA 1
ATOM 4678 C C . MET A 1 607 ? -11.503 -11.464 19.496 1.00 96.81 607 MET A C 1
ATOM 4680 O O . MET A 1 607 ? -10.464 -12.126 19.496 1.00 96.81 607 MET A O 1
ATOM 4684 N N . VAL A 1 608 ? -12.509 -11.706 18.659 1.00 96.62 608 VAL A N 1
ATOM 4685 C CA . VAL A 1 608 ? -12.484 -12.674 17.555 1.00 96.62 608 VAL A CA 1
ATOM 4686 C C . VAL A 1 608 ? -12.933 -11.917 16.307 1.00 96.62 608 VAL A C 1
ATOM 4688 O O . VAL A 1 608 ? -14.018 -11.330 16.336 1.00 96.62 608 VAL A O 1
ATOM 4691 N N . GLY A 1 609 ? -12.077 -11.884 15.281 1.00 91.62 609 GLY A N 1
ATOM 4692 C CA . GLY A 1 609 ? -12.325 -11.208 13.997 1.00 91.62 609 GLY A CA 1
ATOM 4693 C C . GLY A 1 609 ? -13.321 -11.922 13.088 1.00 91.62 609 GLY A C 1
ATOM 4694 O O . GLY A 1 609 ? -13.484 -13.153 13.245 1.00 91.62 609 GLY A O 1
#

Sequence (609 aa):
MNRPALKMQPQALRVTVRTGGGAPDDFVLDGISGEYRVGRGTHTSGSGQPVYIDDLGEHIYVDDQYISRNHCRIFWEASEGWLIEDLQSANGTRVNGRPLLGSVEVLDGLTLQMGTTVLTLRPIGPEEGTEVPFAGDLPESAARPEIPDDDTALLESSFAALHPDVAGQAIKRAGSNVGTETSDVTMTADVSDMTVTGFDDEPVQAARGRAKTSWEDTATSIEDLPPGLGRRMVEAGLVSCDEAERLIQSARDHGTTLLRALAETREARFLDGIYRWLAQSHGLEYVDQEDALFERVLQPGWLTQEQAERLDIVGLQGGSDEVFEFATADPFDLVRDDWLAQHHQGPHQAVLAHPAIMHAVLERLRGQAMAGGEELGISIDFSPEQEVQVREHVEAIDVPSMVNYFLHRASVQGASDIHVEPTADLLVIRMRVDGILYEDLSLPMAYQREIISRLKILSGMNVAERRRPQDGRISAVIRGKPIDVRVSTYPTVHGEKVVLRLLDKSGLRPSPEHLGLLDRDLRLVKEKIQTPYGLIMVSGPTGAGKTTTLYSCLGSIDKARRNVLTVEDPVEYQVPGVHQMQVNAKIGLTFASGLRTMLRQDPDVIMVG

Radius of gyration: 37.36 Å; Cα contacts (8 Å, |Δi|>4): 864; chains: 1; bounding box: 114×86×93 Å

Secondary structure (DSSP, 8-state):
-PPPP-----SEEEEEEE-TTSPPEEEEEESSS-EEEEEE-SS--TT--SEEE-TTS-EEEE--TTS-SS-EEEEEETTTEEEEEE-S-TT--EETTEEP-S-EE--TTEEEEETTEEEEEEE--TTS---------------------------------------------------------------------------------------------TTSSPTTHHHHHHHTTSS-HHHHHHHHHHHHHHT--HHHHHHHHS-GGGTHHHHHHHHHHHT--EE--HHHHHTTB---TTS-HHHHHHHT-EEBS-S-TT-EEEEES-TT-HHHHHHHHHH-SS-EEEEEE-HHHHHHHHHHHHHHHHHTT----EEE---HHHHHHHHH-GGGS-HHHHHHHHHHHHHHTT-SEEEEEE-SSEEEEEEEETTEEEEEEEEEGGGHHHHHHHHHHHTT--SS--SS-EEEEEEEEETTEEEEEEEEEEEETTEEEEEEEEEETT----SGGGGT--HHHHHHHHHHTTSSS-------STTSSHHHHHHHHHHTS-TTTS-EEEEESS--S--TT-EEEE-BGGGTB-HHHHHHHHTTS--SEEEE-

Solvent-accessible surface area (backbone atoms only — not comparable to full-atom values): 37458 Å² total; per-residue (Å²): 132,84,75,76,77,81,74,87,64,50,58,30,34,37,39,37,39,36,51,92,81,60,79,70,53,76,51,74,46,64,53,79,80,37,54,33,38,34,17,34,41,93,62,70,49,101,84,66,47,60,60,50,66,47,100,82,67,41,40,40,29,30,70,42,91,58,40,28,72,57,20,31,37,46,31,49,41,100,89,72,43,44,35,38,34,61,56,81,30,93,75,51,40,18,49,75,86,38,80,61,81,63,73,46,70,64,49,78,70,40,35,42,36,42,63,75,32,36,37,37,34,33,60,39,53,92,85,75,82,80,87,82,90,88,82,81,90,87,87,84,85,89,86,80,89,91,84,80,90,88,84,84,90,77,92,80,88,80,86,87,78,90,86,89,89,82,87,80,87,90,87,91,80,88,83,88,84,88,84,85,88,91,83,88,89,86,88,86,85,90,84,83,90,84,90,85,83,87,81,86,89,85,87,87,89,87,87,91,82,90,80,90,78,87,88,75,91,78,87,77,54,90,83,73,55,49,72,73,72,40,31,56,36,38,77,68,69,76,44,52,68,73,49,36,45,51,30,48,48,50,6,61,78,68,76,50,49,56,56,54,37,44,61,76,72,48,66,71,90,67,45,58,70,54,50,56,49,50,19,68,76,70,75,40,53,74,45,87,48,51,67,74,53,54,77,28,59,36,84,53,98,88,59,49,70,72,52,26,69,74,54,51,46,42,39,40,61,81,50,59,103,72,36,51,30,27,35,22,56,54,93,76,51,60,73,42,52,56,47,44,66,73,75,41,100,58,57,70,45,68,32,40,27,38,58,72,39,46,50,49,47,53,52,50,50,53,51,46,44,62,69,69,72,54,73,82,40,52,76,40,75,74,54,76,66,53,52,49,56,44,68,79,39,58,90,79,53,55,59,71,61,50,54,49,48,52,56,44,50,32,60,76,65,60,26,45,33,40,38,42,41,51,47,97,73,37,29,34,33,29,36,22,39,93,84,45,78,42,83,76,50,77,41,64,49,77,55,49,66,55,48,55,38,52,54,22,61,62,19,77,38,67,68,86,67,63,86,58,67,51,72,34,50,30,51,28,24,47,74,85,41,50,29,44,30,45,35,41,37,40,58,48,98,58,46,62,29,39,39,36,36,55,41,59,69,75,65,70,48,59,34,58,83,76,70,77,57,55,74,71,54,43,49,49,51,62,53,59,75,66,49,87,75,85,86,88,86,81,83,73,65,89,88,60,50,50,67,57,56,52,50,7,53,61,44,68,49,63,47,94,80,35,44,38,39,38,36,24,81,69,69,88,73,90,55,92,71,48,54,75,40,62,53,38,70,94,80,64,37,37,65,78,54,42,54,61,49,49,76,72,64,75,57,64,38,80,48,75,109

Nearest PDB structures (foldseek):
  5tsh-assembly1_E  TM=8.818E-01  e=2.995E-22  Geobacter metallireducens GS-15
  6f8l-assembly1_E  TM=8.743E-01  e=5.746E-21  Thermus thermophilus HB8
  1p9w-assembly1_A  TM=6.211E-01  e=6.104E-23  Vibrio cholerae
  1p9r-assembly1_A  TM=6.344E-01  e=6.635E-22  Vibrio cholerae
  5zfr-assembly1_C-2  TM=5.947E-01  e=1.901E-22  Geobacter sulfurreducens PCA